Protein AF-A0A2D7W7E2-F1 (afdb_monomer_lite)

Structure (mmCIF, N/CA/C/O backbone):
data_AF-A0A2D7W7E2-F1
#
_entry.id   AF-A0A2D7W7E2-F1
#
loop_
_atom_site.group_PDB
_atom_site.id
_atom_site.type_symbol
_atom_site.label_atom_id
_atom_site.label_alt_id
_atom_site.label_comp_id
_atom_site.label_asym_id
_atom_site.label_entity_id
_atom_site.label_seq_id
_atom_site.pdbx_PDB_ins_code
_atom_site.Cartn_x
_atom_site.Cartn_y
_atom_site.Cartn_z
_atom_site.occupancy
_atom_site.B_iso_or_equiv
_atom_site.auth_seq_id
_atom_site.auth_comp_id
_atom_site.auth_asym_id
_atom_site.auth_atom_id
_atom_site.pdbx_PDB_model_num
ATOM 1 N N . MET A 1 1 ? 3.410 -34.863 11.106 1.00 52.25 1 MET A N 1
ATOM 2 C CA . MET A 1 1 ? 3.333 -33.515 11.712 1.00 52.25 1 MET A CA 1
ATOM 3 C C . MET A 1 1 ? 3.864 -33.513 13.157 1.00 52.25 1 MET A C 1
ATOM 5 O O . MET A 1 1 ? 3.513 -32.636 13.924 1.00 52.25 1 MET A O 1
ATOM 9 N N . GLY A 1 2 ? 4.753 -34.448 13.535 1.00 53.88 2 GLY A N 1
ATOM 10 C CA . GLY A 1 2 ? 5.106 -34.708 14.943 1.00 53.88 2 GLY A CA 1
ATOM 11 C C . GLY A 1 2 ? 6.017 -33.689 15.642 1.00 53.88 2 GLY A C 1
ATOM 12 O O . GLY A 1 2 ? 6.219 -33.818 16.841 1.00 53.88 2 GLY A O 1
ATOM 13 N N . ASN A 1 3 ? 6.531 -32.676 14.934 1.00 60.09 3 ASN A N 1
ATOM 14 C CA . ASN A 1 3 ? 7.444 -31.668 15.501 1.00 60.09 3 ASN A CA 1
ATOM 15 C C . ASN A 1 3 ? 6.735 -30.383 15.961 1.00 60.09 3 ASN A C 1
ATOM 17 O O . ASN A 1 3 ? 7.388 -29.457 16.429 1.00 60.09 3 ASN A O 1
ATOM 21 N N . ILE A 1 4 ? 5.410 -30.299 15.817 1.00 73.12 4 ILE A N 1
ATOM 22 C CA . ILE A 1 4 ? 4.640 -29.149 16.291 1.00 73.12 4 ILE A CA 1
ATOM 23 C C . ILE A 1 4 ? 4.361 -29.368 17.780 1.00 73.12 4 ILE A C 1
ATOM 25 O O . ILE A 1 4 ? 3.491 -30.153 18.145 1.00 73.12 4 ILE A O 1
ATOM 29 N N . ASN A 1 5 ? 5.141 -28.719 18.638 1.00 80.19 5 ASN A N 1
ATOM 30 C CA . ASN A 1 5 ? 5.056 -28.827 20.099 1.00 80.19 5 ASN A CA 1
ATOM 31 C C . ASN A 1 5 ? 4.822 -27.475 20.796 1.00 80.19 5 ASN A C 1
ATOM 33 O O . ASN A 1 5 ? 4.725 -27.426 22.019 1.00 80.19 5 ASN A O 1
ATOM 37 N N . SER A 1 6 ? 4.717 -26.389 20.030 1.00 82.25 6 SER A N 1
ATOM 38 C CA . SER A 1 6 ? 4.477 -25.032 20.516 1.00 82.25 6 SER A CA 1
ATOM 39 C C . SER A 1 6 ? 3.651 -24.233 19.505 1.00 82.25 6 SER A C 1
ATOM 41 O O . SER A 1 6 ? 3.535 -24.612 18.337 1.00 82.25 6 SER A O 1
ATOM 43 N N . GLN A 1 7 ? 3.092 -23.101 19.940 1.00 82.81 7 GLN A N 1
ATOM 44 C CA . GLN A 1 7 ? 2.376 -22.178 19.052 1.00 82.81 7 GLN A CA 1
ATOM 45 C C . GLN A 1 7 ? 3.299 -21.596 17.969 1.00 82.81 7 GLN A C 1
ATOM 47 O O . GLN A 1 7 ? 2.898 -21.466 16.817 1.00 82.81 7 GLN A O 1
ATOM 52 N N . GLU A 1 8 ? 4.562 -21.310 18.296 1.00 81.69 8 GLU A N 1
ATOM 53 C CA . GLU A 1 8 ? 5.544 -20.821 17.319 1.00 81.69 8 GLU A CA 1
ATOM 54 C C . GLU A 1 8 ? 5.833 -21.868 16.228 1.00 81.69 8 GLU A C 1
ATOM 56 O O . GLU A 1 8 ? 5.913 -21.543 15.040 1.00 81.69 8 GLU A O 1
ATOM 61 N N . ALA A 1 9 ? 5.903 -23.150 16.610 1.00 82.38 9 ALA A N 1
ATOM 62 C CA . ALA A 1 9 ? 6.066 -24.248 15.663 1.00 82.38 9 ALA A CA 1
ATOM 63 C C . ALA A 1 9 ? 4.862 -24.381 14.712 1.00 82.38 9 ALA A C 1
ATOM 65 O O . ALA A 1 9 ? 5.054 -24.727 13.547 1.00 82.38 9 ALA A O 1
ATOM 66 N N . VAL A 1 10 ? 3.640 -24.054 15.161 1.00 84.00 10 VAL A N 1
ATOM 67 C CA . VAL A 1 10 ? 2.451 -23.995 14.288 1.00 84.00 10 VAL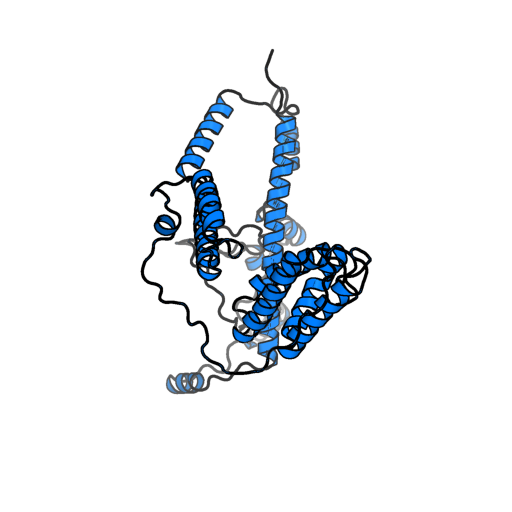 A CA 1
ATOM 68 C C . VAL A 1 10 ? 2.652 -22.957 13.184 1.00 84.00 10 VAL A C 1
ATOM 70 O O . VAL A 1 10 ? 2.492 -23.282 12.009 1.00 84.00 10 VAL A O 1
ATOM 73 N N . TYR A 1 11 ? 3.060 -21.733 13.528 1.00 81.94 11 TYR A N 1
ATOM 74 C CA . TYR A 1 11 ? 3.255 -20.672 12.535 1.00 81.94 11 TYR A CA 1
ATOM 75 C C . TYR A 1 11 ? 4.382 -20.975 11.546 1.00 81.94 11 TYR A C 1
ATOM 77 O O . TYR A 1 11 ? 4.254 -20.656 10.363 1.00 81.94 11 TYR A O 1
ATOM 85 N N . ARG A 1 12 ? 5.457 -21.623 12.008 1.00 81.69 12 ARG A N 1
ATOM 86 C CA . ARG A 1 12 ? 6.590 -22.024 11.163 1.00 81.69 12 ARG A CA 1
ATOM 87 C C . ARG A 1 12 ? 6.228 -23.166 10.210 1.00 81.69 12 ARG A C 1
ATOM 89 O O . ARG A 1 12 ? 6.575 -23.122 9.033 1.00 81.69 12 ARG A O 1
ATOM 96 N N . GLU A 1 13 ? 5.507 -24.175 10.698 1.00 83.31 13 GLU A N 1
ATOM 97 C CA . GLU A 1 13 ? 5.242 -25.408 9.946 1.00 83.31 13 GLU A CA 1
ATOM 98 C C . GLU A 1 13 ? 3.907 -25.416 9.189 1.00 83.31 13 GLU A C 1
ATOM 100 O O . GLU A 1 13 ? 3.699 -26.309 8.366 1.00 83.31 13 GLU A O 1
ATOM 105 N N . LYS A 1 14 ? 3.009 -24.436 9.388 1.00 84.56 14 LYS A N 1
ATOM 106 C CA . LYS A 1 14 ? 1.675 -24.412 8.747 1.00 84.56 14 LYS A CA 1
ATOM 107 C C . LYS A 1 14 ? 1.724 -24.585 7.227 1.00 84.56 14 LYS A C 1
ATOM 109 O O . LYS A 1 14 ? 0.933 -25.340 6.668 1.00 84.56 14 LYS A O 1
ATOM 114 N N . ARG A 1 15 ? 2.701 -23.967 6.550 1.00 82.69 15 ARG A N 1
ATOM 115 C CA . ARG A 1 15 ? 2.873 -24.082 5.091 1.00 82.69 15 ARG A CA 1
ATOM 116 C C . ARG A 1 15 ? 3.276 -25.498 4.674 1.00 82.69 15 ARG A C 1
ATOM 118 O O . ARG A 1 15 ? 2.716 -26.047 3.728 1.00 82.69 15 ARG A O 1
ATOM 125 N N . ASN A 1 16 ? 4.213 -26.105 5.401 1.00 84.75 16 ASN A N 1
ATOM 126 C CA . ASN A 1 16 ? 4.662 -27.476 5.158 1.00 84.75 16 ASN A CA 1
ATOM 127 C C . ASN A 1 16 ? 3.559 -28.492 5.470 1.00 84.75 16 ASN A C 1
ATOM 129 O O . ASN A 1 16 ? 3.413 -29.483 4.755 1.00 84.75 16 ASN A O 1
ATOM 133 N N . ALA A 1 17 ? 2.779 -28.246 6.524 1.00 86.31 17 ALA A N 1
ATOM 134 C CA . ALA A 1 17 ? 1.628 -29.056 6.890 1.00 86.31 17 ALA A CA 1
ATOM 135 C C . ALA A 1 17 ? 0.550 -29.002 5.801 1.00 86.31 17 ALA A C 1
ATOM 137 O O . ALA A 1 17 ? 0.126 -30.061 5.343 1.00 86.31 17 ALA A O 1
ATOM 138 N N . LEU A 1 18 ? 0.190 -27.810 5.306 1.00 89.88 18 LEU A N 1
ATOM 139 C CA . LEU A 1 18 ? -0.785 -27.678 4.222 1.00 89.88 18 LEU A CA 1
ATOM 140 C C . LEU A 1 18 ? -0.290 -28.354 2.936 1.00 89.88 18 LEU A C 1
ATOM 142 O O . LEU A 1 18 ? -1.021 -29.135 2.337 1.00 89.88 18 LEU A O 1
ATOM 146 N N . LYS A 1 19 ? 0.978 -28.147 2.555 1.00 88.81 19 LYS A N 1
ATOM 147 C CA . LYS A 1 19 ? 1.580 -28.809 1.385 1.00 88.81 19 LYS A CA 1
ATOM 148 C C . LYS A 1 19 ? 1.513 -30.338 1.486 1.00 88.81 19 LYS A C 1
ATOM 150 O O . LYS A 1 19 ? 1.224 -31.007 0.500 1.00 88.81 19 LYS A O 1
ATOM 155 N N . LYS A 1 20 ? 1.743 -30.898 2.678 1.00 89.75 20 LYS A N 1
ATOM 156 C CA . LYS A 1 20 ? 1.607 -32.342 2.923 1.00 89.75 20 LYS A CA 1
ATOM 157 C C . LYS A 1 20 ? 0.162 -32.820 2.779 1.00 89.75 20 LYS A C 1
ATOM 159 O O . LYS A 1 20 ? -0.024 -33.894 2.228 1.00 89.75 20 LYS A O 1
ATOM 164 N N . LEU A 1 21 ? -0.828 -32.038 3.217 1.00 91.44 21 LEU A N 1
ATOM 165 C CA . LEU A 1 21 ? -2.248 -32.383 3.061 1.00 91.44 21 LEU A CA 1
ATOM 166 C C . LEU A 1 21 ? -2.680 -32.423 1.591 1.00 91.44 21 LEU A C 1
ATOM 168 O O . LEU A 1 21 ? -3.399 -33.334 1.195 1.00 91.44 21 LEU A O 1
ATOM 172 N N . TYR A 1 22 ? -2.203 -31.486 0.771 1.00 90.81 22 TYR A N 1
ATOM 173 C CA . TYR A 1 22 ? -2.485 -31.491 -0.669 1.00 90.81 22 TYR A CA 1
ATOM 174 C C . TYR A 1 22 ? -1.841 -32.678 -1.397 1.00 90.81 22 TYR A C 1
ATOM 176 O O . TYR A 1 22 ? -2.440 -33.235 -2.312 1.00 90.81 22 TYR A O 1
ATOM 184 N N . ASN A 1 23 ? -0.664 -33.118 -0.946 1.00 91.25 23 ASN A N 1
ATOM 185 C CA . ASN A 1 23 ? 0.027 -34.281 -1.506 1.00 91.25 23 ASN A CA 1
ATOM 186 C C . ASN A 1 23 ? -0.551 -35.634 -1.050 1.00 91.25 23 ASN A C 1
ATOM 188 O O . ASN A 1 23 ? -0.112 -36.664 -1.556 1.00 91.25 23 ASN A O 1
ATOM 192 N N . MET A 1 24 ? -1.482 -35.651 -0.091 1.00 89.50 24 MET A N 1
ATOM 193 C CA . MET A 1 24 ? -2.125 -36.879 0.376 1.00 89.50 24 MET A CA 1
ATOM 194 C C . MET A 1 24 ? -3.349 -37.219 -0.475 1.00 89.50 24 MET A C 1
ATOM 196 O O . MET A 1 24 ? -4.122 -36.339 -0.868 1.00 89.50 24 MET A O 1
ATOM 200 N N . ASP A 1 25 ? -3.562 -38.504 -0.739 1.00 91.81 25 ASP A N 1
ATOM 201 C CA . ASP A 1 25 ? -4.841 -38.982 -1.263 1.00 91.81 25 ASP A CA 1
ATOM 202 C C . ASP A 1 25 ? -5.925 -39.013 -0.161 1.00 91.81 25 ASP A C 1
ATOM 204 O O . ASP A 1 25 ? -5.658 -38.790 1.022 1.00 91.81 25 ASP A O 1
ATOM 208 N N . ARG A 1 26 ? -7.185 -39.261 -0.543 1.00 86.44 26 ARG A N 1
ATOM 209 C CA . ARG A 1 26 ? -8.306 -39.298 0.416 1.00 86.44 26 ARG A CA 1
ATOM 210 C C . ARG A 1 26 ? -8.124 -40.373 1.493 1.00 86.44 26 ARG A C 1
ATOM 212 O O . ARG A 1 26 ? -8.397 -40.099 2.654 1.00 86.44 26 ARG A O 1
ATOM 219 N N . GLY A 1 27 ? -7.620 -41.552 1.129 1.00 86.31 27 GLY A N 1
ATOM 220 C CA . GLY A 1 27 ? -7.400 -42.642 2.079 1.00 86.31 27 GLY A CA 1
ATOM 221 C C . GLY A 1 27 ? -6.297 -42.314 3.084 1.00 86.31 27 GLY A C 1
ATOM 222 O O . GLY A 1 27 ? -6.429 -42.610 4.268 1.00 86.31 27 GLY A O 1
ATOM 223 N N . GLN A 1 28 ? -5.238 -41.639 2.644 1.00 89.00 28 GLN A N 1
ATOM 224 C CA . GLN A 1 28 ? -4.161 -41.153 3.505 1.00 89.00 28 GLN A CA 1
ATOM 225 C C . GLN A 1 28 ? -4.638 -40.059 4.469 1.00 89.00 28 GLN A C 1
ATOM 227 O O . GLN A 1 28 ? -4.217 -40.039 5.628 1.00 89.00 28 GLN A O 1
ATOM 232 N N . LEU A 1 29 ? -5.529 -39.169 4.021 1.00 89.50 29 LEU A N 1
ATOM 233 C CA . LEU A 1 29 ? -6.157 -38.156 4.877 1.00 89.50 29 LEU A CA 1
ATOM 234 C C . LEU A 1 29 ? -7.065 -38.795 5.938 1.00 89.50 29 LEU A C 1
ATOM 236 O O . LEU A 1 29 ? -6.999 -38.413 7.106 1.00 89.50 29 LEU A O 1
ATOM 240 N N . ASP A 1 30 ? -7.845 -39.809 5.566 1.00 87.56 30 ASP A N 1
ATOM 241 C CA . ASP A 1 30 ? -8.696 -40.548 6.505 1.00 87.56 30 ASP A CA 1
ATOM 242 C C . ASP A 1 30 ? -7.860 -41.331 7.531 1.00 87.56 30 ASP A C 1
ATOM 244 O O . ASP A 1 30 ? -8.141 -41.289 8.730 1.00 87.56 30 ASP A O 1
ATOM 248 N N . GLN A 1 31 ? -6.776 -41.981 7.092 1.00 88.25 31 GLN A N 1
ATOM 249 C CA . GLN A 1 31 ? -5.820 -42.647 7.986 1.00 88.25 31 GLN A CA 1
ATOM 250 C C . GLN A 1 31 ? -5.166 -41.662 8.959 1.00 88.25 31 GLN A C 1
ATOM 252 O O . GLN A 1 31 ? -4.986 -41.976 10.137 1.00 88.25 31 GLN A O 1
ATOM 257 N N . LEU A 1 32 ? -4.817 -40.461 8.489 1.00 87.50 32 LEU A N 1
ATOM 258 C CA . LEU A 1 32 ? -4.263 -39.409 9.335 1.00 87.50 32 LEU A CA 1
ATOM 259 C C . LEU A 1 32 ? -5.275 -38.961 10.397 1.00 87.50 32 LEU A C 1
ATOM 261 O O . LEU A 1 32 ? -4.902 -38.831 11.562 1.00 87.50 32 LEU A O 1
ATOM 265 N N . LEU A 1 33 ? -6.540 -38.767 10.017 1.00 87.25 33 LEU A N 1
ATOM 266 C CA . LEU A 1 33 ? -7.613 -38.415 10.946 1.00 87.25 33 LEU A CA 1
ATOM 267 C C . LEU A 1 33 ? -7.812 -39.503 12.012 1.00 87.25 33 LEU A C 1
ATOM 269 O O . LEU A 1 33 ? -7.789 -39.200 13.204 1.00 87.25 33 LEU A O 1
ATOM 273 N N . GLN A 1 34 ? -7.934 -40.767 11.597 1.00 86.38 34 GLN A N 1
ATOM 274 C CA . GLN A 1 34 ? -8.091 -41.907 12.508 1.00 86.38 34 GLN A CA 1
ATOM 275 C C . GLN A 1 34 ? -6.910 -42.035 13.471 1.00 86.38 34 GLN A C 1
ATOM 277 O O . GLN A 1 34 ? -7.094 -42.298 14.659 1.00 86.38 34 GLN A O 1
ATOM 282 N N . ARG A 1 35 ? -5.688 -41.806 12.980 1.00 84.38 35 ARG A N 1
ATOM 283 C CA . ARG A 1 35 ? -4.486 -41.819 13.812 1.00 84.38 35 ARG A CA 1
ATOM 284 C C . ARG A 1 35 ? -4.505 -40.705 14.857 1.00 84.38 35 ARG A C 1
ATOM 286 O O . ARG A 1 35 ? -4.207 -40.976 16.014 1.00 84.38 35 ARG A O 1
ATOM 293 N N . ILE A 1 36 ? -4.877 -39.482 14.474 1.00 84.00 36 ILE A N 1
ATOM 294 C CA . ILE A 1 36 ? -4.997 -38.351 15.409 1.00 84.00 36 ILE A CA 1
ATOM 295 C C . ILE A 1 36 ? -6.047 -38.659 16.485 1.00 84.00 36 ILE A C 1
ATOM 297 O O . ILE A 1 36 ? -5.796 -38.432 17.666 1.00 84.00 36 ILE A O 1
ATOM 301 N N . GLN A 1 37 ? -7.192 -39.229 16.103 1.00 84.06 37 GLN A N 1
ATOM 302 C CA . GLN A 1 37 ? -8.241 -39.643 17.041 1.00 84.06 37 GLN A CA 1
ATOM 303 C C . GLN A 1 37 ? -7.762 -40.738 18.005 1.00 84.06 37 GLN A C 1
ATOM 305 O O . GLN A 1 37 ? -7.984 -40.643 19.212 1.00 84.06 37 GLN A O 1
ATOM 310 N N . HIS A 1 38 ? -7.072 -41.757 17.486 1.00 82.69 38 HIS A N 1
ATOM 311 C CA . HIS A 1 38 ? -6.529 -42.857 18.280 1.00 82.69 38 HIS A CA 1
ATOM 312 C C . HIS A 1 38 ? -5.466 -42.382 19.281 1.00 82.69 38 HIS A C 1
ATOM 314 O O . HIS A 1 38 ? -5.514 -42.740 20.459 1.00 82.69 38 HIS A O 1
ATOM 320 N N . GLU A 1 39 ? -4.528 -41.542 18.840 1.00 77.56 39 GLU A N 1
ATOM 321 C CA . GLU A 1 39 ? -3.480 -40.990 19.706 1.00 77.56 39 GLU A CA 1
ATOM 322 C C . GLU A 1 39 ? -4.066 -40.057 20.781 1.00 77.56 39 GLU A C 1
ATOM 324 O O . GLU A 1 39 ? -3.652 -40.122 21.939 1.00 77.56 39 GLU A O 1
ATOM 329 N N . ARG A 1 40 ? -5.104 -39.272 20.452 1.00 76.50 40 ARG A N 1
ATOM 330 C CA . ARG A 1 40 ? -5.816 -38.430 21.429 1.00 76.50 40 ARG A CA 1
ATOM 331 C C . ARG A 1 40 ? -6.573 -39.244 22.489 1.00 76.50 40 ARG A C 1
ATOM 333 O O . ARG A 1 40 ? -6.729 -38.778 23.612 1.00 76.50 40 ARG A O 1
ATOM 340 N N . GLY A 1 41 ? -7.052 -40.441 22.143 1.00 69.88 41 GLY A N 1
ATOM 341 C CA . GLY A 1 41 ? -7.767 -41.335 23.063 1.00 69.88 41 GLY A CA 1
ATOM 342 C C . GLY A 1 41 ? -6.874 -42.224 23.938 1.00 69.88 41 GLY A C 1
ATOM 343 O O . GLY A 1 41 ? -7.342 -42.731 24.955 1.00 69.88 41 GLY A O 1
ATOM 344 N N . THR A 1 42 ? -5.609 -42.428 23.562 1.00 68.19 42 THR A N 1
ATOM 345 C CA . THR A 1 42 ? -4.683 -43.361 24.238 1.00 68.19 42 THR A CA 1
ATOM 346 C C . THR A 1 42 ? -3.656 -42.680 25.140 1.00 68.19 42 THR A C 1
ATOM 348 O O . THR A 1 42 ? -3.107 -43.330 26.029 1.00 68.19 42 THR A O 1
ATOM 351 N N . GLN A 1 43 ? -3.396 -41.385 24.947 1.00 64.62 43 GLN A N 1
ATOM 352 C CA . GLN A 1 43 ? -2.421 -40.621 25.729 1.00 64.62 43 GLN A CA 1
ATOM 353 C C . GLN A 1 43 ? -3.117 -39.643 26.691 1.00 64.62 43 GLN A C 1
ATOM 355 O O . GLN A 1 43 ? -4.202 -39.147 26.381 1.00 64.62 43 GLN A O 1
ATOM 360 N N . PRO A 1 44 ? -2.525 -39.339 27.862 1.00 59.56 44 PRO A N 1
ATOM 361 C CA . PRO A 1 44 ? -3.088 -38.354 28.779 1.00 59.56 44 PRO A CA 1
ATOM 362 C C . PRO A 1 44 ? -3.225 -36.987 28.093 1.00 59.56 44 PRO A C 1
ATOM 364 O O . PRO A 1 44 ? -2.289 -36.488 27.463 1.00 59.56 44 PRO A O 1
ATOM 367 N N . ALA A 1 45 ? -4.407 -36.376 28.224 1.00 56.50 45 ALA A N 1
ATOM 368 C CA . ALA A 1 45 ? -4.677 -35.045 27.693 1.00 56.50 45 ALA A CA 1
ATOM 369 C C . ALA A 1 45 ? -3.678 -34.022 28.268 1.00 56.50 45 ALA A C 1
ATOM 371 O O . ALA A 1 45 ? -3.362 -34.053 29.457 1.00 56.50 45 ALA A O 1
ATOM 372 N N . ASN A 1 46 ? -3.222 -33.093 27.421 1.00 55.28 46 ASN A N 1
ATOM 373 C CA . ASN A 1 46 ? -2.328 -31.980 27.770 1.00 55.28 46 ASN A CA 1
ATOM 374 C C . ASN A 1 46 ? -0.870 -32.338 28.134 1.00 55.28 46 ASN A C 1
ATOM 376 O O . ASN A 1 46 ? -0.235 -31.612 28.898 1.00 55.28 46 ASN A O 1
ATOM 380 N N . GLN A 1 47 ? -0.284 -33.380 27.534 1.00 54.00 47 GLN A N 1
ATOM 381 C CA . GLN A 1 47 ? 1.178 -33.532 27.476 1.00 54.00 47 GLN A CA 1
ATOM 382 C C . GLN A 1 47 ? 1.688 -33.495 26.032 1.00 54.00 47 GLN A C 1
ATOM 384 O O . GLN A 1 47 ? 1.471 -34.422 25.257 1.00 54.00 47 GLN A O 1
ATOM 389 N N . GLY A 1 48 ? 2.429 -32.439 25.691 1.00 68.88 48 GLY A N 1
ATOM 390 C CA . GLY A 1 48 ? 3.238 -32.394 24.474 1.00 68.88 48 GLY A CA 1
ATOM 391 C C . GLY A 1 48 ? 2.467 -32.178 23.169 1.00 68.88 48 GLY A C 1
ATOM 392 O O . GLY A 1 48 ? 1.456 -31.496 23.157 1.00 68.88 48 GLY A O 1
ATOM 393 N N . ASN A 1 49 ? 3.069 -32.670 22.083 1.00 68.19 49 ASN A N 1
ATOM 394 C CA . ASN A 1 49 ? 2.881 -32.363 20.658 1.00 68.19 49 ASN A CA 1
ATOM 395 C C . ASN A 1 49 ? 1.434 -32.163 20.122 1.00 68.19 49 ASN A C 1
ATOM 397 O O . ASN A 1 49 ? 0.421 -32.387 20.775 1.00 68.19 49 ASN A O 1
ATOM 401 N N . ILE A 1 50 ? 1.338 -31.770 18.850 1.00 74.50 50 ILE A N 1
ATOM 402 C CA . ILE A 1 50 ? 0.091 -31.504 18.114 1.00 74.50 50 ILE A CA 1
ATOM 403 C C . ILE A 1 50 ? -0.919 -32.658 18.106 1.00 74.50 50 ILE A C 1
ATOM 405 O O . ILE A 1 50 ? -2.038 -32.459 17.658 1.00 74.50 50 ILE A O 1
ATOM 409 N N . LEU A 1 51 ? -0.565 -33.865 18.541 1.00 72.31 51 LEU A N 1
ATOM 410 C CA . LEU A 1 51 ? -1.435 -35.043 18.473 1.00 72.31 51 LEU A CA 1
ATOM 411 C C . LEU A 1 51 ? -2.297 -35.174 19.739 1.00 72.31 51 LEU A C 1
ATOM 413 O O . LEU A 1 51 ? -3.425 -35.656 19.665 1.00 72.31 51 LEU A O 1
ATOM 417 N N . THR A 1 52 ? -1.825 -34.641 20.868 1.00 71.81 52 THR A N 1
ATOM 418 C CA . THR A 1 52 ? -2.495 -34.717 22.178 1.00 71.81 52 THR A CA 1
ATOM 419 C C . THR A 1 52 ? -2.994 -33.359 22.685 1.00 71.81 52 THR A C 1
ATOM 421 O O . THR A 1 52 ? -3.920 -33.312 23.496 1.00 71.81 52 THR A O 1
ATOM 424 N N . ASN A 1 53 ? -2.421 -32.245 22.211 1.00 81.31 53 ASN A N 1
ATOM 425 C CA . ASN A 1 53 ? -2.802 -30.895 22.631 1.00 81.31 53 ASN A CA 1
ATOM 426 C C . ASN A 1 53 ? -3.909 -30.296 21.747 1.00 81.31 53 ASN A C 1
ATOM 428 O O . ASN A 1 53 ? -3.683 -29.930 20.591 1.00 81.31 53 ASN A O 1
ATOM 432 N N . ILE A 1 54 ? -5.104 -30.149 22.322 1.00 82.81 54 ILE A N 1
ATOM 433 C CA . ILE A 1 54 ? -6.296 -29.680 21.607 1.00 82.81 54 ILE A CA 1
ATOM 434 C C . ILE A 1 54 ? -6.210 -28.213 21.176 1.00 82.81 54 ILE A C 1
ATOM 436 O O . ILE A 1 54 ? -6.683 -27.859 20.096 1.00 82.81 54 ILE A O 1
ATOM 440 N N . ASP A 1 55 ? -5.567 -27.362 21.973 1.00 83.31 55 ASP A N 1
ATOM 441 C CA . ASP A 1 55 ? -5.443 -25.936 21.678 1.00 83.31 55 ASP A CA 1
ATOM 442 C C . ASP A 1 55 ? -4.466 -25.702 20.524 1.00 83.31 55 ASP A C 1
ATOM 444 O O . ASP A 1 55 ? -4.733 -24.891 19.634 1.00 83.31 55 ASP A O 1
ATOM 448 N N . LEU A 1 56 ? -3.378 -26.479 20.466 1.00 84.31 56 LEU A N 1
ATOM 449 C CA . LEU A 1 56 ? -2.472 -26.481 19.317 1.00 84.31 56 LEU A CA 1
ATOM 450 C C . LEU A 1 56 ? -3.162 -27.009 18.053 1.00 84.31 56 LEU A C 1
ATOM 452 O O . LEU A 1 56 ? -2.936 -26.460 16.975 1.00 84.31 56 LEU A O 1
ATOM 456 N N . GLN A 1 57 ? -4.026 -28.025 18.166 1.00 86.75 57 GLN A N 1
ATOM 457 C CA . GLN A 1 57 ? -4.814 -28.526 17.032 1.00 86.75 57 GLN A CA 1
ATOM 458 C C . GLN A 1 57 ? -5.790 -27.468 16.510 1.00 86.75 57 GLN A C 1
ATOM 460 O O . GLN A 1 57 ? -5.849 -27.244 15.301 1.00 86.75 57 GLN A O 1
ATOM 465 N N . ARG A 1 58 ? -6.509 -26.770 17.401 1.00 88.50 58 ARG A N 1
ATOM 466 C CA . ARG A 1 58 ? -7.394 -25.650 17.029 1.00 88.50 58 ARG A CA 1
ATOM 467 C C . ARG A 1 58 ? -6.623 -24.545 16.320 1.00 88.50 58 ARG A C 1
ATOM 469 O O . ARG A 1 58 ? -7.041 -24.103 15.251 1.00 88.50 58 ARG A O 1
ATOM 476 N N . LEU A 1 59 ? -5.488 -24.136 16.887 1.00 88.44 59 LEU A N 1
ATOM 477 C CA . LEU A 1 59 ? -4.639 -23.098 16.307 1.00 88.44 59 LEU A CA 1
ATOM 478 C C . LEU A 1 59 ? -4.137 -23.502 14.916 1.00 88.44 59 LEU A C 1
ATOM 480 O O . LEU A 1 59 ? -4.260 -22.725 13.973 1.00 88.44 59 LEU A O 1
ATOM 484 N N . LEU A 1 60 ? -3.636 -24.731 14.762 1.00 88.81 60 LEU A N 1
ATOM 485 C CA . LEU A 1 60 ? -3.159 -25.231 13.475 1.00 88.81 60 LEU A CA 1
ATOM 486 C C . LEU A 1 60 ? -4.283 -25.281 12.437 1.00 88.81 60 LEU A C 1
ATOM 488 O O . LEU A 1 60 ? -4.076 -24.838 11.315 1.00 88.81 60 LEU A O 1
ATOM 492 N N . ILE A 1 61 ? -5.474 -25.775 12.784 1.00 92.31 61 ILE A N 1
ATOM 493 C CA . ILE A 1 61 ? -6.593 -25.855 11.834 1.00 92.31 61 ILE A CA 1
ATOM 494 C C . ILE A 1 61 ? -7.074 -24.472 11.397 1.00 92.31 61 ILE A C 1
ATOM 496 O O . ILE A 1 61 ? -7.334 -24.277 10.210 1.00 92.31 61 ILE A O 1
ATOM 500 N N . ASN A 1 62 ? -7.136 -23.503 12.311 1.00 91.00 62 ASN A N 1
ATOM 501 C CA . ASN A 1 62 ? -7.476 -22.124 11.963 1.00 91.00 62 ASN A CA 1
ATOM 502 C C . ASN A 1 62 ? -6.444 -21.525 10.999 1.00 91.00 62 ASN A C 1
ATOM 504 O O . ASN A 1 62 ? -6.811 -20.977 9.961 1.00 91.00 62 ASN A O 1
ATOM 508 N N . GLU A 1 63 ? -5.153 -21.709 11.280 1.00 90.88 63 GLU A N 1
ATOM 509 C CA . GLU A 1 63 ? -4.076 -21.236 10.407 1.00 90.88 63 GLU A CA 1
ATOM 510 C C . GLU A 1 63 ? -4.063 -21.936 9.040 1.00 90.88 63 GLU A C 1
ATOM 512 O O . GLU A 1 63 ? -3.850 -21.288 8.015 1.00 90.88 63 GLU A O 1
ATOM 517 N N . LEU A 1 64 ? -4.334 -23.244 8.996 1.00 91.88 64 LEU A N 1
ATOM 518 C CA . LEU A 1 64 ? -4.438 -24.002 7.748 1.00 91.88 64 LEU A CA 1
ATOM 519 C C . LEU A 1 64 ? -5.639 -23.556 6.912 1.00 91.88 64 LEU A C 1
ATOM 521 O O . LEU A 1 64 ? -5.509 -23.463 5.697 1.00 91.88 64 LEU A O 1
ATOM 525 N N . ARG A 1 65 ? -6.779 -23.232 7.535 1.00 92.06 65 ARG A N 1
ATOM 526 C CA . ARG A 1 65 ? -7.955 -22.682 6.841 1.00 92.06 65 ARG A CA 1
ATOM 527 C C . ARG A 1 65 ? -7.701 -21.286 6.289 1.00 92.06 65 ARG A C 1
ATOM 529 O O . ARG A 1 65 ? -8.012 -21.039 5.127 1.00 92.06 65 ARG A O 1
ATOM 536 N N . ASN A 1 66 ? -7.104 -20.408 7.093 1.00 86.44 66 ASN A N 1
ATOM 537 C CA . ASN A 1 66 ? -6.725 -19.060 6.668 1.00 86.44 66 ASN A CA 1
ATOM 538 C C . ASN A 1 66 ? -5.728 -19.101 5.507 1.00 86.44 66 ASN A C 1
ATOM 540 O O . ASN A 1 66 ? -5.802 -18.287 4.596 1.00 86.44 66 ASN A O 1
ATOM 544 N N . TYR A 1 67 ? -4.799 -20.058 5.519 1.00 85.00 67 TYR A N 1
ATOM 545 C CA . TYR A 1 67 ? -3.851 -20.217 4.422 1.00 85.00 67 TYR A CA 1
ATOM 546 C C . TYR A 1 67 ? -4.459 -20.944 3.215 1.00 85.00 67 TYR A C 1
ATOM 548 O O . TYR A 1 67 ? -4.092 -20.660 2.084 1.00 85.00 67 TYR A O 1
ATOM 556 N N . GLN A 1 68 ? -5.420 -21.845 3.417 1.00 89.25 68 GLN A N 1
ATOM 557 C CA . GLN A 1 68 ? -6.145 -22.489 2.326 1.00 89.25 68 GLN A CA 1
ATOM 558 C C . GLN A 1 68 ? -7.031 -21.496 1.566 1.00 89.25 68 GLN A C 1
ATOM 560 O O . GLN A 1 68 ? -7.099 -21.589 0.346 1.00 89.25 68 GLN A O 1
ATOM 565 N N . SER A 1 69 ? -7.675 -20.532 2.232 1.00 87.81 69 SER A N 1
ATOM 566 C CA . SER A 1 69 ? -8.549 -19.561 1.553 1.00 87.81 69 SER A CA 1
ATOM 567 C C . SER A 1 69 ? -7.808 -18.702 0.520 1.00 87.81 69 SER A C 1
ATOM 569 O O . SER A 1 69 ? -8.399 -18.327 -0.489 1.00 87.81 69 SER A O 1
ATOM 571 N N . THR A 1 70 ? -6.501 -18.470 0.694 1.00 87.06 70 THR A N 1
ATOM 572 C CA . THR A 1 70 ? -5.661 -17.771 -0.301 1.00 87.06 70 THR A CA 1
ATOM 573 C C . THR A 1 70 ? -5.358 -18.620 -1.542 1.00 87.06 70 THR A C 1
ATOM 575 O O . THR A 1 70 ? -4.935 -18.091 -2.571 1.00 87.06 70 THR A O 1
ATOM 578 N N . LEU A 1 71 ? -5.588 -19.936 -1.471 1.00 84.06 71 LEU A N 1
ATOM 579 C CA . LEU A 1 71 ? -5.418 -20.883 -2.576 1.00 84.06 71 LEU A CA 1
ATOM 580 C C . LEU A 1 71 ? -6.704 -21.082 -3.393 1.00 84.06 71 LEU A C 1
ATOM 582 O O . LEU A 1 71 ? -6.685 -21.807 -4.393 1.00 84.06 71 LEU A O 1
ATOM 586 N N . LEU A 1 72 ? -7.813 -20.444 -3.001 1.00 79.06 72 LEU A N 1
ATOM 587 C CA . LEU A 1 72 ? -9.076 -20.515 -3.727 1.00 79.06 72 LEU A CA 1
ATOM 588 C C . LEU A 1 72 ? -8.892 -19.965 -5.152 1.00 79.06 72 LEU A C 1
ATOM 590 O O . LEU A 1 72 ? -8.476 -18.827 -5.346 1.00 79.06 72 LEU A O 1
ATOM 594 N N . GLY A 1 73 ? -9.157 -20.802 -6.157 1.00 75.50 73 GLY A N 1
ATOM 595 C CA . GLY A 1 73 ? -8.944 -20.469 -7.573 1.00 75.50 73 GLY A CA 1
ATOM 596 C C . GLY A 1 73 ? -7.508 -20.655 -8.085 1.00 75.50 73 GLY A C 1
ATOM 597 O O . GLY A 1 73 ? -7.293 -20.563 -9.288 1.00 75.50 73 GLY A O 1
ATOM 598 N N . ARG A 1 74 ? -6.536 -20.968 -7.213 1.00 81.00 74 ARG A N 1
ATOM 599 C CA . ARG A 1 74 ? -5.131 -21.254 -7.584 1.00 81.00 74 ARG A CA 1
ATOM 600 C C . ARG A 1 74 ? -4.801 -22.747 -7.632 1.00 81.00 74 ARG A C 1
ATOM 602 O O . ARG A 1 74 ? -3.772 -23.137 -8.172 1.00 81.00 74 ARG A O 1
ATOM 609 N N . VAL A 1 75 ? -5.655 -23.578 -7.042 1.00 84.88 75 VAL A N 1
ATOM 610 C CA . VAL A 1 75 ? -5.512 -25.037 -6.973 1.00 84.88 75 VAL A CA 1
ATOM 611 C C . VAL A 1 75 ? -6.756 -25.673 -7.601 1.00 84.88 75 VAL A C 1
ATOM 613 O O . VAL A 1 75 ? -7.849 -25.116 -7.441 1.00 84.88 75 VAL A O 1
ATOM 616 N N . PRO A 1 76 ? -6.641 -26.820 -8.306 1.00 90.12 76 PRO A N 1
ATOM 617 C CA . PRO A 1 76 ? -7.798 -27.504 -8.870 1.00 90.12 76 PRO A CA 1
ATOM 618 C C . PRO A 1 76 ? -8.906 -27.694 -7.834 1.00 90.12 76 PRO A C 1
ATOM 620 O O . PRO A 1 76 ? -8.658 -28.140 -6.714 1.00 90.12 76 PRO A O 1
ATOM 623 N N . THR A 1 77 ? -10.148 -27.391 -8.210 1.00 83.62 77 THR A N 1
ATOM 624 C CA . THR A 1 77 ? -11.293 -27.386 -7.285 1.00 83.62 77 THR A CA 1
ATOM 625 C C . THR A 1 77 ? -11.478 -28.726 -6.565 1.00 83.62 77 THR A C 1
ATOM 627 O O . THR A 1 77 ? -11.860 -28.753 -5.399 1.00 83.62 77 THR A O 1
ATOM 630 N N . GLY A 1 78 ? -11.162 -29.847 -7.223 1.00 85.06 78 GLY A N 1
ATOM 631 C CA . GLY A 1 78 ? -11.208 -31.177 -6.606 1.00 85.06 78 GLY A CA 1
ATOM 632 C C . GLY A 1 78 ? -10.196 -31.360 -5.470 1.00 85.06 78 GLY A C 1
ATOM 633 O O . GLY A 1 78 ? -10.532 -31.940 -4.439 1.00 85.06 78 GLY A O 1
ATOM 634 N N . GLU A 1 79 ? -8.992 -30.818 -5.638 1.00 85.25 79 GLU A N 1
ATOM 635 C CA . GLU A 1 79 ? -7.910 -30.858 -4.652 1.00 85.25 79 GLU A CA 1
ATOM 636 C C . GLU A 1 79 ? -8.181 -29.897 -3.492 1.00 85.25 79 GLU A C 1
ATOM 638 O O . GLU A 1 79 ? -8.032 -30.274 -2.330 1.00 85.25 79 GLU A O 1
ATOM 643 N N . TYR A 1 80 ? -8.683 -28.697 -3.797 1.00 91.00 80 TYR A N 1
ATOM 644 C CA . TYR A 1 80 ? -9.133 -27.734 -2.792 1.00 91.00 80 TYR A CA 1
ATOM 645 C C . TYR A 1 80 ? -10.229 -28.331 -1.899 1.00 91.00 80 TYR A C 1
ATOM 647 O O . TYR A 1 80 ? -10.101 -28.361 -0.679 1.00 91.00 80 TYR A O 1
ATOM 655 N N . ASN A 1 81 ? -11.279 -28.894 -2.506 1.00 89.88 81 ASN A N 1
ATOM 656 C CA . ASN A 1 81 ? -12.388 -29.495 -1.765 1.00 89.88 81 ASN A CA 1
ATOM 657 C C . ASN A 1 81 ? -11.953 -30.729 -0.964 1.00 89.88 81 ASN A C 1
ATOM 659 O O . ASN A 1 81 ? -12.498 -30.992 0.104 1.00 89.88 81 ASN A O 1
ATOM 663 N N . LYS A 1 82 ? -10.977 -31.502 -1.460 1.00 93.31 82 LYS A N 1
ATOM 664 C CA . LYS A 1 82 ? -10.415 -32.650 -0.734 1.00 93.31 82 LYS A CA 1
ATOM 665 C C . LYS A 1 82 ? -9.811 -32.204 0.599 1.00 93.31 82 LYS A C 1
ATOM 667 O O . LYS A 1 82 ? -10.151 -32.772 1.637 1.00 93.31 82 LYS A O 1
ATOM 672 N N . VAL A 1 83 ? -8.950 -31.189 0.572 1.00 91.31 83 VAL A N 1
ATOM 673 C CA . VAL A 1 83 ? -8.296 -30.679 1.784 1.00 91.31 83 VAL A CA 1
ATOM 674 C C . VAL A 1 83 ? -9.291 -29.929 2.672 1.00 91.31 83 VAL A C 1
ATOM 676 O O . VAL A 1 83 ? -9.276 -30.119 3.887 1.00 91.31 83 VAL A O 1
ATOM 679 N N . ASP A 1 84 ? -10.228 -29.173 2.097 1.00 92.44 84 ASP A N 1
ATOM 680 C CA . ASP A 1 84 ? -11.251 -28.460 2.865 1.00 92.44 84 ASP A CA 1
ATOM 681 C C . ASP A 1 84 ? -12.198 -29.404 3.622 1.00 92.44 84 ASP A C 1
ATOM 683 O O . ASP A 1 84 ? -12.495 -29.182 4.800 1.00 92.44 84 ASP A O 1
ATOM 687 N N . ASN A 1 85 ? -12.599 -30.513 2.996 1.00 92.44 85 ASN A N 1
ATOM 688 C CA . ASN A 1 85 ? -13.385 -31.555 3.656 1.00 92.44 85 ASN A CA 1
ATOM 689 C C . ASN A 1 85 ? -12.622 -32.167 4.838 1.00 92.44 85 ASN A C 1
ATOM 691 O O . ASN A 1 85 ? -13.192 -32.313 5.920 1.00 92.44 85 ASN A O 1
ATOM 695 N N . PHE A 1 86 ? -11.328 -32.457 4.668 1.00 94.19 86 PHE A N 1
ATOM 696 C CA . PHE A 1 86 ? -10.480 -32.951 5.754 1.00 94.19 86 PHE A CA 1
ATOM 697 C C . PHE A 1 86 ? -10.373 -31.937 6.906 1.00 94.19 86 PHE A C 1
ATOM 699 O O . PHE A 1 86 ? -10.617 -32.288 8.060 1.00 94.19 86 PHE A O 1
ATOM 706 N N . LEU A 1 87 ? -10.084 -30.661 6.619 1.00 93.62 87 LEU A N 1
ATOM 707 C CA . LEU A 1 87 ? -10.001 -29.605 7.640 1.00 93.62 87 LEU A CA 1
ATOM 708 C C . LEU A 1 87 ? -11.349 -29.366 8.341 1.00 93.62 87 LEU A C 1
ATOM 710 O O . LEU A 1 87 ? -11.395 -28.972 9.509 1.00 93.62 87 LEU A O 1
ATOM 714 N N . THR A 1 88 ? -12.462 -29.600 7.648 1.00 92.00 88 THR A N 1
ATOM 715 C CA . THR A 1 88 ? -13.818 -29.551 8.215 1.00 92.00 88 THR A CA 1
ATOM 716 C C . THR A 1 88 ? -14.082 -30.710 9.145 1.00 92.00 88 THR A C 1
ATOM 718 O O . THR A 1 88 ? -14.520 -30.482 10.274 1.00 92.00 88 THR A O 1
ATOM 721 N N . GLN A 1 89 ? -13.740 -31.923 8.730 1.00 91.19 89 GLN A N 1
ATOM 722 C CA . GLN A 1 89 ? -13.882 -33.094 9.577 1.00 91.19 89 GLN A CA 1
ATOM 723 C C . GLN A 1 89 ? -13.012 -32.982 10.835 1.00 91.19 89 GLN A C 1
ATOM 725 O O . GLN A 1 89 ? -13.494 -33.210 11.942 1.00 91.19 89 GLN A O 1
ATOM 730 N N . MET A 1 90 ? -11.768 -32.529 10.679 1.00 89.06 90 MET A N 1
ATOM 731 C CA . MET A 1 90 ? -10.840 -32.323 11.785 1.00 89.06 90 MET A CA 1
ATOM 732 C C . MET A 1 90 ? -11.326 -31.229 12.749 1.00 89.06 90 MET A C 1
ATOM 734 O O . MET A 1 90 ? -11.267 -31.399 13.962 1.00 89.06 90 MET A O 1
ATOM 738 N N . SER A 1 91 ? -11.865 -30.118 12.235 1.00 91.88 91 SER A N 1
ATOM 739 C CA . SER A 1 91 ? -12.430 -29.050 13.073 1.00 91.88 91 SER A CA 1
ATOM 740 C C . SER A 1 91 ? -13.636 -29.526 13.890 1.00 91.88 91 SER A C 1
ATOM 742 O O . SER A 1 91 ? -13.717 -29.235 15.084 1.00 91.88 91 SER A O 1
ATOM 744 N N . ARG A 1 92 ? -14.547 -30.295 13.277 1.00 89.50 92 ARG A N 1
ATOM 745 C CA . ARG A 1 92 ? -15.694 -30.899 13.976 1.00 89.50 92 ARG A CA 1
ATOM 746 C C . ARG A 1 92 ? -15.233 -31.856 15.069 1.00 89.50 92 ARG A C 1
ATOM 748 O O . ARG A 1 92 ? -15.680 -31.734 16.204 1.00 89.50 92 ARG A O 1
ATOM 755 N N . ASP A 1 93 ? -14.302 -32.744 14.737 1.00 87.50 93 ASP A N 1
ATOM 756 C CA . ASP A 1 93 ? -13.714 -33.705 15.667 1.00 87.50 93 ASP A CA 1
ATOM 757 C C . ASP A 1 93 ? -13.102 -33.005 16.895 1.00 87.50 93 ASP A C 1
ATOM 759 O O . ASP A 1 93 ? -13.482 -33.300 18.029 1.00 87.50 93 ASP A O 1
ATOM 763 N N . ILE A 1 94 ? -12.259 -31.991 16.678 1.00 86.19 94 ILE A N 1
ATOM 764 C CA . ILE A 1 94 ? -11.640 -31.184 17.744 1.00 86.19 94 ILE A CA 1
ATOM 765 C C . ILE A 1 94 ? -12.686 -30.481 18.616 1.00 86.19 94 ILE A C 1
ATOM 767 O O . ILE A 1 94 ? -12.530 -30.395 19.832 1.00 86.19 94 ILE A O 1
ATOM 771 N N . ASN A 1 95 ? -13.744 -29.940 18.015 1.00 83.25 95 ASN A N 1
ATOM 772 C CA . ASN A 1 95 ? -14.771 -29.210 18.757 1.00 83.25 95 ASN A CA 1
ATOM 773 C C . ASN A 1 95 ? -15.723 -30.139 19.523 1.00 83.25 95 ASN A C 1
ATOM 775 O O . ASN A 1 95 ? -16.260 -29.736 20.549 1.00 83.25 95 ASN A O 1
ATOM 779 N N . SER A 1 96 ? -15.901 -31.377 19.055 1.00 82.00 96 SER A N 1
ATOM 780 C CA . SER A 1 96 ? -16.702 -32.405 19.729 1.00 82.00 96 SER A CA 1
ATOM 781 C C . SER A 1 96 ? -15.953 -33.135 20.851 1.00 82.00 96 SER A C 1
ATOM 783 O O . SER A 1 96 ? -16.577 -33.739 21.727 1.00 82.00 96 SER A O 1
ATOM 785 N N . PHE A 1 97 ? -14.618 -33.075 20.857 1.00 76.06 97 PHE A N 1
ATOM 786 C CA . PHE A 1 97 ? -13.800 -33.806 21.815 1.00 76.06 97 PHE A CA 1
ATOM 787 C C . PHE A 1 97 ? -13.833 -33.167 23.210 1.00 76.06 97 PHE A C 1
ATOM 789 O O . PHE A 1 97 ? -13.384 -32.039 23.411 1.00 76.06 97 PHE A O 1
ATOM 796 N N . HIS A 1 98 ? -14.310 -33.938 24.188 1.00 66.06 98 HIS A N 1
ATOM 797 C CA . HIS A 1 98 ? -14.317 -33.576 25.602 1.00 66.06 98 HIS A CA 1
ATOM 798 C C . HIS A 1 98 ? -13.347 -34.498 26.357 1.00 66.06 98 HIS A C 1
ATOM 800 O O . HIS A 1 98 ? -13.619 -35.698 26.465 1.00 66.06 98 HIS A O 1
ATOM 806 N N . PRO A 1 99 ? -12.215 -33.989 26.880 1.00 58.62 99 PRO A N 1
ATOM 807 C CA . PRO A 1 99 ? -11.296 -34.804 27.665 1.00 58.62 99 PRO A CA 1
ATOM 808 C C . PRO A 1 99 ? -11.986 -35.214 28.973 1.00 58.62 99 PRO A C 1
ATOM 810 O O . PRO A 1 99 ? -12.119 -34.398 29.880 1.00 58.62 99 PRO A O 1
ATOM 813 N N . GLY A 1 100 ? -12.467 -36.460 29.070 1.00 53.50 100 GLY A N 1
ATOM 814 C CA . GLY A 1 100 ? -13.022 -36.962 30.335 1.00 53.50 100 GLY A CA 1
ATOM 815 C C . GLY A 1 100 ? -14.125 -38.021 30.308 1.00 53.50 100 GLY A C 1
ATOM 816 O O . GLY A 1 100 ? -14.664 -38.306 31.370 1.00 53.50 100 GLY A O 1
ATOM 817 N N . THR A 1 101 ? -14.483 -38.643 29.181 1.00 40.84 101 THR A N 1
ATOM 818 C CA . THR A 1 101 ? -15.450 -39.762 29.199 1.00 40.84 101 THR A CA 1
ATOM 819 C C . THR A 1 101 ? -14.886 -41.012 28.532 1.00 40.84 101 THR A C 1
ATOM 821 O O . THR A 1 101 ? -14.892 -41.157 27.316 1.00 40.84 101 THR A O 1
ATOM 824 N N . GLN A 1 102 ? -14.404 -41.953 29.348 1.00 44.22 102 GLN A N 1
ATOM 825 C CA . GLN A 1 102 ? -14.266 -43.344 28.920 1.00 44.22 102 GLN A CA 1
ATOM 826 C C . GLN A 1 102 ? -15.674 -43.915 28.706 1.00 44.22 102 GLN A C 1
ATOM 828 O O . GLN A 1 102 ? -16.476 -43.948 29.642 1.00 44.22 102 GLN A O 1
ATOM 833 N N . ARG A 1 103 ? -15.990 -44.395 27.501 1.00 36.34 103 ARG A N 1
ATOM 834 C CA . ARG A 1 103 ? -17.132 -45.294 27.299 1.00 36.34 103 ARG A CA 1
ATOM 835 C C . ARG A 1 103 ? -16.773 -46.383 26.289 1.00 36.34 103 ARG A C 1
ATOM 837 O O . ARG A 1 103 ? -16.224 -46.103 25.230 1.00 36.34 103 ARG A O 1
ATOM 844 N N . ALA A 1 104 ? -17.039 -47.619 26.703 1.00 33.75 104 ALA A N 1
ATOM 845 C CA . ALA A 1 104 ? -16.761 -48.883 26.023 1.00 33.75 104 ALA A CA 1
ATOM 846 C C . ALA A 1 104 ? -17.399 -48.981 24.614 1.00 33.75 104 ALA A C 1
ATOM 848 O O . ALA A 1 104 ? -18.369 -48.269 24.342 1.00 33.75 104 ALA A O 1
ATOM 849 N N . PRO A 1 105 ? -16.895 -49.861 23.724 1.00 37.53 105 PRO A N 1
ATOM 850 C CA . PRO A 1 105 ? -17.307 -49.885 22.324 1.00 37.53 105 PRO A CA 1
ATOM 851 C C . PRO A 1 105 ? -18.661 -50.597 22.139 1.00 37.53 105 PRO A C 1
ATOM 853 O O . PRO A 1 105 ? -18.856 -51.672 22.712 1.00 37.53 105 PRO A O 1
ATOM 856 N N . PRO A 1 106 ? -19.593 -50.063 21.326 1.00 38.41 106 PRO A N 1
ATOM 857 C CA . PRO A 1 106 ? -20.758 -50.813 20.869 1.00 38.41 106 PRO A CA 1
ATOM 858 C C . PRO A 1 106 ? -20.449 -51.612 19.579 1.00 38.41 106 PRO A C 1
ATOM 860 O O . PRO A 1 106 ? -19.499 -51.285 18.862 1.00 38.41 106 PRO A O 1
ATOM 863 N N . PRO A 1 107 ? -21.222 -52.680 19.287 1.00 36.06 107 PRO A N 1
ATOM 864 C CA . PRO A 1 107 ? -20.918 -53.654 18.239 1.00 36.06 107 PRO A CA 1
ATOM 865 C C . PRO A 1 107 ? -21.274 -53.170 16.821 1.00 36.06 107 PRO A C 1
ATOM 867 O O . PRO A 1 107 ? -22.081 -52.264 16.628 1.00 36.06 107 PRO A O 1
ATOM 870 N N . ALA A 1 108 ? -20.645 -53.817 15.836 1.00 33.50 108 ALA A N 1
ATOM 871 C CA . ALA A 1 108 ? -20.653 -53.495 14.407 1.00 33.50 108 ALA A CA 1
ATOM 872 C C . ALA A 1 108 ? -22.038 -53.558 13.719 1.00 33.50 108 ALA A C 1
ATOM 874 O O . ALA A 1 108 ? -22.821 -54.459 14.028 1.00 33.50 108 ALA A O 1
ATOM 875 N N . PRO A 1 109 ? -22.303 -52.712 12.699 1.00 35.53 109 PRO A N 1
ATOM 876 C CA . PRO A 1 109 ? -23.411 -52.910 11.771 1.00 35.53 109 PRO A CA 1
ATOM 877 C C . PRO A 1 109 ? -22.971 -53.579 10.451 1.00 35.53 109 PRO A C 1
ATOM 879 O O . PRO A 1 109 ? -21.937 -53.252 9.867 1.00 35.53 109 PRO A O 1
ATOM 882 N N . ALA A 1 110 ? -23.804 -54.517 9.991 1.00 31.92 110 ALA A N 1
ATOM 883 C CA . ALA A 1 110 ? -23.782 -55.189 8.686 1.00 31.92 110 ALA A CA 1
ATOM 884 C C . ALA A 1 110 ? -24.608 -54.387 7.627 1.00 31.92 110 ALA A C 1
ATOM 886 O O . ALA A 1 110 ? -25.236 -53.394 7.995 1.00 31.92 110 ALA A O 1
ATOM 887 N N . PRO A 1 111 ? -24.595 -54.750 6.322 1.00 43.41 111 PRO A N 1
ATOM 888 C CA . PRO A 1 111 ? -24.386 -53.783 5.230 1.00 43.41 111 PRO A CA 1
ATOM 889 C C . PRO A 1 111 ? -25.600 -53.406 4.341 1.00 43.41 111 PRO A C 1
ATOM 891 O O . PRO A 1 111 ? -26.620 -54.088 4.320 1.00 43.41 111 PRO A O 1
ATOM 894 N N . THR A 1 112 ? -25.332 -52.411 3.470 1.00 30.39 112 THR A N 1
ATOM 895 C CA . THR A 1 112 ? -25.961 -51.997 2.177 1.00 30.39 112 THR A CA 1
ATOM 896 C C . THR A 1 112 ? -27.167 -51.040 2.200 1.00 30.39 112 THR A C 1
ATOM 898 O O . THR A 1 112 ? -27.901 -51.044 3.183 1.00 30.39 112 THR A O 1
ATOM 901 N N . PRO A 1 113 ? -27.466 -50.273 1.115 1.00 33.50 113 PRO A N 1
ATOM 902 C CA . PRO A 1 113 ? -26.682 -49.855 -0.070 1.00 33.50 113 PRO A CA 1
ATOM 903 C C . PRO A 1 113 ? -26.625 -48.308 -0.270 1.00 33.50 113 PRO A C 1
ATOM 905 O O . PRO A 1 113 ? -27.347 -47.544 0.363 1.00 33.50 113 PRO A O 1
ATOM 908 N N . THR A 1 114 ? -25.770 -47.834 -1.186 1.00 36.69 114 THR A N 1
ATOM 909 C CA . THR A 1 114 ? -25.739 -46.457 -1.746 1.00 36.69 114 THR A CA 1
ATOM 910 C C . THR A 1 114 ? -27.111 -46.043 -2.308 1.00 36.69 114 THR A C 1
ATOM 912 O O . THR A 1 114 ? -27.763 -46.908 -2.900 1.00 36.69 114 THR A O 1
ATOM 915 N N . PRO A 1 115 ? -27.558 -44.759 -2.225 1.00 32.59 115 PRO A N 1
ATOM 916 C CA . PRO A 1 115 ? -27.153 -43.770 -3.244 1.00 32.59 115 PRO A CA 1
ATOM 917 C C . PRO A 1 115 ? -27.280 -42.251 -2.897 1.00 32.59 115 PRO A C 1
ATOM 919 O O . PRO A 1 115 ? -27.965 -41.830 -1.975 1.00 32.59 115 PRO A O 1
ATOM 922 N N . VAL A 1 116 ? -26.704 -41.441 -3.799 1.00 27.53 116 VAL A N 1
ATOM 923 C CA . VAL A 1 116 ? -26.977 -40.015 -4.110 1.00 27.53 116 VAL A CA 1
ATOM 924 C C . VAL A 1 116 ? -26.235 -38.935 -3.299 1.00 27.53 116 VAL A C 1
ATOM 926 O O . VAL A 1 116 ? -26.499 -38.661 -2.136 1.00 27.53 116 VAL A O 1
ATOM 929 N N . LEU A 1 117 ? -25.329 -38.253 -4.011 1.00 32.19 117 LEU A N 1
ATOM 930 C CA . LEU A 1 117 ? -24.741 -36.950 -3.680 1.00 32.19 117 LEU A CA 1
ATOM 931 C C . LEU A 1 117 ? -25.822 -35.944 -3.233 1.00 32.19 117 LEU A C 1
ATOM 933 O O . LEU A 1 117 ? -26.809 -35.804 -3.961 1.00 32.19 117 LEU A O 1
ATOM 937 N N . PRO A 1 118 ? -25.625 -35.129 -2.176 1.00 33.56 118 PRO A N 1
ATOM 938 C CA . PRO A 1 118 ? -26.443 -33.943 -2.008 1.00 33.56 118 PRO A CA 1
ATOM 939 C C . PRO A 1 118 ? -26.050 -32.949 -3.103 1.00 33.56 118 PRO A C 1
ATOM 941 O O . PRO A 1 118 ? -25.098 -32.175 -2.996 1.00 33.56 118 PRO A O 1
ATOM 944 N N . GLN A 1 119 ? -26.809 -32.989 -4.195 1.00 31.31 119 GLN A N 1
ATOM 945 C CA . GLN A 1 119 ? -27.055 -31.814 -5.012 1.00 31.31 119 GLN A CA 1
ATOM 946 C C . GLN A 1 119 ? -27.503 -30.690 -4.071 1.00 31.31 119 GLN A C 1
ATOM 948 O O . GLN A 1 119 ? -28.261 -30.948 -3.133 1.00 31.31 119 GLN A O 1
ATOM 953 N N . LYS A 1 120 ? -27.059 -29.447 -4.320 1.00 35.31 120 LYS A N 1
ATOM 954 C CA . LYS A 1 120 ? -27.645 -28.260 -3.677 1.00 35.31 120 LYS A CA 1
ATOM 955 C C . LYS A 1 120 ? -29.166 -28.430 -3.686 1.00 35.31 120 LYS A C 1
ATOM 957 O O . LYS A 1 120 ? -29.724 -28.525 -4.786 1.00 35.31 120 LYS A O 1
ATOM 962 N N . PRO A 1 121 ? -29.850 -28.467 -2.530 1.00 27.30 121 PRO A N 1
ATOM 963 C CA . PRO A 1 121 ? -31.291 -28.478 -2.566 1.00 27.30 121 PRO A CA 1
ATOM 964 C C . PRO A 1 121 ? -31.726 -27.170 -3.226 1.00 27.30 121 PRO A C 1
ATOM 966 O O . PRO A 1 121 ? -31.463 -26.076 -2.725 1.00 27.30 121 PRO A O 1
ATOM 969 N N . LYS A 1 122 ? -32.413 -27.289 -4.365 1.00 43.25 122 LYS A N 1
ATOM 970 C CA . LYS A 1 122 ? -33.451 -26.331 -4.740 1.00 43.25 122 LYS A CA 1
ATOM 971 C C . LYS A 1 122 ? -34.522 -26.427 -3.651 1.00 43.25 122 LYS A C 1
ATOM 973 O O . LYS A 1 122 ? -35.519 -27.118 -3.829 1.00 43.25 122 LYS A O 1
ATOM 978 N N . SER A 1 123 ? -34.295 -25.810 -2.494 1.00 33.03 123 SER A N 1
ATOM 979 C CA . SER A 1 123 ? -35.348 -25.651 -1.505 1.00 33.03 123 SER A CA 1
ATOM 980 C C . SER A 1 123 ? -36.151 -24.415 -1.881 1.00 33.03 123 SER A C 1
ATOM 982 O O . SER A 1 123 ? -35.659 -23.296 -2.014 1.00 33.03 123 SER A O 1
ATOM 984 N N . SER A 1 124 ? -37.425 -24.674 -2.125 1.00 32.03 124 SER A N 1
ATOM 985 C CA . SER A 1 124 ? -38.507 -23.711 -2.091 1.00 32.03 124 SER A CA 1
ATOM 986 C C . SER A 1 124 ? -38.257 -22.601 -1.066 1.00 32.03 124 SER A C 1
ATOM 988 O O . SER A 1 124 ? -38.176 -22.875 0.130 1.00 32.03 124 SER A O 1
ATOM 990 N N . SER A 1 125 ? -38.181 -21.366 -1.558 1.00 43.50 125 SER A N 1
ATOM 991 C CA . SER A 1 125 ? -38.637 -20.130 -0.916 1.00 43.50 125 SER A CA 1
ATOM 992 C C . SER A 1 125 ? -39.191 -20.298 0.513 1.00 43.50 125 SER A C 1
ATOM 994 O O . SER A 1 125 ? -40.401 -20.365 0.733 1.00 43.50 125 SER A O 1
ATOM 996 N N . LYS A 1 126 ? -38.306 -20.350 1.511 1.00 58.78 126 LYS A N 1
ATOM 997 C CA . LYS A 1 126 ? -38.640 -20.004 2.895 1.00 58.78 126 LYS A CA 1
ATOM 998 C C . LYS A 1 126 ? -37.584 -19.022 3.373 1.00 58.78 126 LYS A C 1
ATOM 1000 O O . LYS A 1 126 ? -36.445 -19.384 3.628 1.00 58.78 126 LYS A O 1
ATOM 1005 N N . ASP A 1 127 ? -37.978 -17.754 3.403 1.00 80.06 127 ASP A N 1
ATOM 1006 C CA . ASP A 1 127 ? -37.182 -16.636 3.911 1.00 80.06 127 ASP A CA 1
ATOM 1007 C C . ASP A 1 127 ? -36.578 -17.000 5.292 1.00 80.06 127 ASP A C 1
ATOM 1009 O O . ASP A 1 127 ? -37.354 -17.346 6.195 1.00 80.06 127 ASP A O 1
ATOM 1013 N N . PRO A 1 128 ? -35.242 -16.925 5.487 1.00 83.50 128 PRO A N 1
ATOM 1014 C CA . PRO A 1 128 ? -34.581 -17.218 6.765 1.00 83.50 128 PRO A CA 1
ATOM 1015 C C . PRO A 1 128 ? -35.202 -16.467 7.950 1.00 83.50 128 PRO A C 1
ATOM 1017 O O . PRO A 1 128 ? -35.311 -17.005 9.052 1.00 83.50 128 PRO A O 1
ATOM 1020 N N . ARG A 1 129 ? -35.699 -15.244 7.718 1.00 85.56 129 ARG A N 1
ATOM 1021 C CA . ARG A 1 129 ? -36.376 -14.432 8.742 1.00 85.56 129 ARG A CA 1
ATOM 1022 C C . ARG A 1 129 ? -37.716 -15.033 9.147 1.00 85.56 129 ARG A C 1
ATOM 1024 O O . ARG A 1 129 ? -38.053 -15.049 10.327 1.00 85.56 129 ARG A O 1
ATOM 1031 N N . LYS A 1 130 ? -38.465 -15.584 8.186 1.00 86.50 130 LYS A N 1
ATOM 1032 C CA . LYS A 1 130 ? -39.731 -16.283 8.454 1.00 86.50 130 LYS A CA 1
ATOM 1033 C C . LYS A 1 130 ? -39.495 -17.601 9.189 1.00 86.50 130 LYS A C 1
ATOM 1035 O O . LYS A 1 130 ? -40.304 -17.955 10.041 1.00 86.50 130 LYS A O 1
ATOM 1040 N N . PHE A 1 131 ? -38.390 -18.294 8.905 1.00 86.25 131 PHE A N 1
ATOM 1041 C CA . PHE A 1 131 ? -38.015 -19.520 9.616 1.00 86.25 131 PHE A CA 1
ATOM 1042 C C . PHE A 1 131 ? -37.709 -19.249 11.096 1.00 86.25 131 PHE A C 1
ATOM 1044 O O . PHE A 1 131 ? -38.228 -19.943 11.970 1.00 86.25 131 PHE A O 1
ATOM 1051 N N . LEU A 1 132 ? -36.938 -18.194 11.386 1.00 88.00 132 LEU A N 1
ATOM 1052 C CA . LEU A 1 132 ? -36.617 -17.780 12.757 1.00 88.00 132 LEU A CA 1
ATOM 1053 C C . LEU A 1 132 ? -37.720 -16.948 13.435 1.00 88.00 132 LEU A C 1
ATOM 1055 O O . LEU A 1 132 ? -37.536 -16.517 14.570 1.00 88.00 132 LEU A O 1
ATOM 1059 N N . GLN A 1 133 ? -38.867 -16.750 12.776 1.00 88.00 133 GLN A N 1
ATOM 1060 C CA . GLN A 1 133 ? -40.006 -15.979 13.297 1.00 88.00 133 GLN A CA 1
ATOM 1061 C C . GLN A 1 133 ? -39.617 -14.545 13.696 1.00 88.00 133 GLN A C 1
ATOM 1063 O O . GLN A 1 133 ? -40.030 -14.029 14.734 1.00 88.00 133 GLN A O 1
ATOM 1068 N N . LEU A 1 134 ? -38.795 -13.904 12.864 1.00 88.25 134 LEU A N 1
ATOM 1069 C CA . LEU A 1 134 ? -38.270 -12.563 13.099 1.00 88.25 134 LEU A CA 1
ATOM 1070 C C . LEU A 1 134 ? -39.085 -11.493 12.356 1.00 88.25 134 LEU A C 1
ATOM 1072 O O . LEU A 1 134 ? -39.529 -11.729 11.228 1.00 88.25 134 LEU A O 1
ATOM 1076 N N . PRO A 1 135 ? -39.264 -10.297 12.952 1.00 88.56 135 PRO A N 1
ATOM 1077 C CA . PRO A 1 135 ? -39.819 -9.145 12.247 1.00 88.56 135 PRO A CA 1
ATOM 1078 C C . PRO A 1 135 ? -38.862 -8.654 11.147 1.00 88.56 135 PRO A C 1
ATOM 1080 O O . PRO A 1 135 ? -37.678 -8.981 11.146 1.00 88.56 135 PRO A O 1
ATOM 1083 N N . VAL A 1 136 ? -39.363 -7.831 10.218 1.00 81.25 136 VAL A N 1
ATOM 1084 C CA . VAL A 1 136 ? -38.575 -7.307 9.079 1.00 81.25 136 VAL A CA 1
ATOM 1085 C C . VAL A 1 136 ? -37.326 -6.543 9.542 1.00 81.25 136 VAL A C 1
ATOM 1087 O O . VAL A 1 136 ? -36.257 -6.727 8.965 1.00 81.25 136 VAL A O 1
ATOM 1090 N N . ASN A 1 137 ? -37.453 -5.758 10.617 1.00 82.69 137 ASN A N 1
ATOM 1091 C CA . ASN A 1 137 ? -36.377 -4.981 11.239 1.00 82.69 137 ASN A CA 1
ATOM 1092 C C . ASN A 1 137 ? -36.008 -5.585 12.602 1.00 82.69 137 ASN A C 1
ATOM 1094 O O . ASN A 1 137 ? -36.331 -5.023 13.648 1.00 82.69 137 ASN A O 1
ATOM 1098 N N . PHE A 1 138 ? -35.407 -6.773 12.599 1.00 85.50 138 PHE A N 1
ATOM 1099 C CA . PHE A 1 138 ? -35.036 -7.471 13.828 1.00 85.50 138 PHE A CA 1
ATOM 1100 C C . PHE A 1 138 ? -33.674 -7.016 14.368 1.00 85.50 138 PHE A C 1
ATOM 1102 O O . PHE A 1 138 ? -32.767 -6.674 13.611 1.00 85.50 138 PHE A O 1
ATOM 1109 N N . THR A 1 139 ? -33.510 -7.046 15.689 1.00 88.25 139 THR A N 1
ATOM 1110 C CA . THR A 1 139 ? -32.236 -6.732 16.352 1.00 88.25 139 THR A CA 1
ATOM 1111 C C . THR A 1 139 ? -31.384 -7.982 16.576 1.00 88.25 139 THR A C 1
ATOM 1113 O O . THR A 1 139 ? -31.886 -9.109 16.623 1.00 88.25 139 THR A O 1
ATOM 1116 N N . LYS A 1 140 ? -30.078 -7.793 16.812 1.00 86.25 140 LYS A N 1
ATOM 1117 C CA . LYS A 1 140 ? -29.149 -8.875 17.190 1.00 86.25 140 LYS A CA 1
ATOM 1118 C C . LYS A 1 140 ? -29.631 -9.670 18.408 1.00 86.25 140 LYS A C 1
ATOM 1120 O O . LYS A 1 140 ? -29.429 -10.880 18.478 1.00 86.25 140 LYS A O 1
ATOM 1125 N N . GLN A 1 141 ? -30.280 -8.996 19.356 1.00 88.75 141 GLN A N 1
ATOM 1126 C CA . GLN A 1 141 ? -30.840 -9.624 20.549 1.00 88.75 141 GLN A CA 1
ATOM 1127 C C . GLN A 1 141 ? -32.037 -10.519 20.195 1.00 88.75 141 GLN A C 1
ATOM 1129 O O . GLN A 1 141 ? -32.066 -11.686 20.575 1.00 88.75 141 GLN A O 1
ATOM 1134 N N . GLN A 1 142 ? -32.959 -10.022 19.364 1.00 89.56 142 GLN A N 1
ATOM 1135 C CA . GLN A 1 142 ? -34.120 -10.787 18.894 1.00 89.56 142 GLN A CA 1
ATOM 1136 C C . GLN A 1 142 ? -33.724 -12.018 18.066 1.00 89.56 142 GLN A C 1
ATOM 1138 O O . GLN A 1 142 ? -34.352 -13.068 18.198 1.00 89.56 142 GLN A O 1
ATOM 1143 N N . LEU A 1 143 ? -32.664 -11.916 17.255 1.00 91.56 143 LEU A N 1
ATOM 1144 C CA . LEU A 1 143 ? -32.094 -13.050 16.522 1.00 91.56 143 LEU A CA 1
ATOM 1145 C C . LEU A 1 143 ? -31.599 -14.147 17.482 1.00 91.56 143 LEU A C 1
ATOM 1147 O O . LEU A 1 143 ? -31.943 -15.316 17.315 1.00 91.56 143 LEU A O 1
ATOM 1151 N N . LYS A 1 144 ? -30.830 -13.771 18.515 1.00 91.06 144 LYS A N 1
ATOM 1152 C CA . LYS A 1 144 ? -30.296 -14.706 19.521 1.00 91.06 144 LYS A CA 1
ATOM 1153 C C . LYS A 1 144 ? -31.393 -15.364 20.355 1.00 91.06 144 LYS A C 1
ATOM 1155 O O . LYS A 1 144 ? -31.323 -16.564 20.620 1.00 91.06 144 LYS A O 1
ATOM 1160 N N . ASP A 1 145 ? -32.395 -14.595 20.763 1.00 92.44 145 ASP A N 1
ATOM 1161 C CA . ASP A 1 145 ? -33.451 -15.087 21.644 1.00 92.44 145 ASP A CA 1
ATOM 1162 C C . ASP A 1 145 ? -34.400 -16.049 20.911 1.00 92.44 145 ASP A C 1
ATOM 1164 O O . ASP A 1 145 ? -34.719 -17.118 21.441 1.00 92.44 145 ASP A O 1
ATOM 1168 N N . ASN A 1 146 ? -34.769 -15.750 19.660 1.00 91.50 146 ASN A N 1
ATOM 1169 C CA . ASN A 1 146 ? -35.562 -16.673 18.841 1.00 91.50 146 ASN A CA 1
ATOM 1170 C C . ASN A 1 146 ? -34.774 -17.919 18.427 1.00 91.50 146 ASN A C 1
ATOM 1172 O O . ASN A 1 146 ? -35.327 -19.020 18.459 1.00 91.50 146 ASN A O 1
ATOM 1176 N N . TYR A 1 147 ? -33.478 -17.783 18.125 1.00 92.38 147 TYR A N 1
ATOM 1177 C CA . TYR A 1 147 ? -32.609 -18.936 17.898 1.00 92.38 147 TYR A CA 1
ATOM 1178 C C . TYR A 1 147 ? -32.569 -19.850 19.125 1.00 92.38 147 TYR A C 1
ATOM 1180 O O . TYR A 1 147 ? -32.838 -21.039 18.998 1.00 92.38 147 TYR A O 1
ATOM 1188 N N . ARG A 1 148 ? -32.339 -19.308 20.330 1.00 90.44 148 ARG A N 1
ATOM 1189 C CA . ARG A 1 148 ? -32.330 -20.098 21.574 1.00 90.44 148 ARG A CA 1
ATOM 1190 C C . ARG A 1 148 ? -33.661 -20.825 21.793 1.00 90.44 148 ARG A C 1
ATOM 1192 O O . ARG A 1 148 ? -33.668 -21.999 22.159 1.00 90.44 148 ARG A O 1
ATOM 1199 N N . LYS A 1 149 ? -34.786 -20.149 21.543 1.00 90.81 149 LYS A N 1
ATOM 1200 C CA . LYS A 1 149 ? -36.135 -20.717 21.684 1.00 90.81 149 LYS A CA 1
ATOM 1201 C C . LYS A 1 149 ? -36.383 -21.881 20.717 1.00 90.81 149 LYS A C 1
ATOM 1203 O O . LYS A 1 149 ? -36.938 -22.898 21.125 1.00 90.81 149 LYS A O 1
ATOM 1208 N N . LEU A 1 150 ? -35.974 -21.742 19.456 1.00 88.38 150 LEU A N 1
ATOM 1209 C CA . LEU A 1 150 ? -36.140 -22.779 18.432 1.00 88.38 150 LEU A CA 1
ATOM 1210 C C . LEU A 1 150 ? -35.114 -23.908 18.580 1.00 88.38 150 LEU A C 1
ATOM 1212 O O . LEU A 1 150 ? -35.466 -25.067 18.380 1.00 88.38 150 LEU A O 1
ATOM 1216 N N . ALA A 1 151 ? -33.895 -23.600 19.020 1.00 88.00 151 ALA A N 1
ATOM 1217 C CA . ALA A 1 151 ? -32.854 -24.581 19.304 1.00 88.00 151 ALA A CA 1
ATOM 1218 C C . ALA A 1 151 ? -33.316 -25.541 20.403 1.00 88.00 151 ALA A C 1
ATOM 1220 O O . ALA A 1 151 ? -33.235 -26.748 20.233 1.00 88.00 151 ALA A O 1
ATOM 1221 N N . LEU A 1 152 ? -33.930 -25.027 21.473 1.00 87.75 152 LEU A N 1
ATOM 1222 C CA . LEU A 1 152 ? -34.526 -25.845 22.538 1.00 87.75 152 LEU A CA 1
ATOM 1223 C C . LEU A 1 152 ? -35.708 -26.716 22.086 1.00 87.75 152 LEU A C 1
ATOM 1225 O O . LEU A 1 152 ? -36.107 -27.615 22.830 1.00 87.75 152 LEU A O 1
ATOM 1229 N N . LYS A 1 153 ? -36.303 -26.432 20.925 1.00 84.88 153 LYS A N 1
ATOM 1230 C CA . LYS A 1 153 ? -37.426 -27.189 20.362 1.00 84.88 153 LYS A CA 1
ATOM 1231 C C . LYS A 1 153 ? -36.957 -28.242 19.358 1.00 84.88 153 LYS A C 1
ATOM 1233 O O . LYS A 1 153 ? -37.507 -29.334 19.347 1.00 84.88 153 LYS A O 1
ATOM 1238 N N . TYR A 1 154 ? -35.973 -27.908 18.526 1.00 85.44 154 TYR A N 1
ATOM 1239 C CA . TYR A 1 154 ? -35.501 -28.767 17.437 1.00 85.44 154 TYR A CA 1
ATOM 1240 C C . TYR A 1 154 ? -34.228 -29.552 17.768 1.00 85.44 154 TYR A C 1
ATOM 1242 O O . TYR A 1 154 ? -33.800 -30.344 16.937 1.00 85.44 154 TYR A O 1
ATOM 1250 N N . HIS A 1 155 ? -33.655 -29.376 18.966 1.00 85.31 155 HIS A N 1
ATOM 1251 C CA . HIS A 1 155 ? -32.465 -30.111 19.400 1.00 85.31 155 HIS A CA 1
ATOM 1252 C C . HIS A 1 155 ? -32.663 -31.634 19.291 1.00 85.31 155 HIS A C 1
ATOM 1254 O O . HIS A 1 155 ? -33.671 -32.128 19.808 1.00 85.31 155 HIS A O 1
ATOM 1260 N N . PRO A 1 156 ? -31.712 -32.381 18.701 1.00 85.88 156 PRO A N 1
ATOM 1261 C CA . PRO A 1 156 ? -31.841 -33.826 18.484 1.00 85.88 156 PRO A CA 1
ATOM 1262 C C . PRO A 1 156 ? -32.034 -34.626 19.785 1.00 85.88 156 PRO A C 1
ATOM 1264 O O . PRO A 1 156 ? -32.768 -35.608 19.794 1.00 85.88 156 PRO A O 1
ATOM 1267 N N . ASP A 1 157 ? -31.485 -34.154 20.909 1.00 83.44 157 ASP A N 1
ATOM 1268 C CA . ASP A 1 157 ? -31.649 -34.799 22.228 1.00 83.44 157 ASP A CA 1
ATOM 1269 C C . ASP A 1 157 ? -33.032 -34.601 22.889 1.00 83.44 157 ASP A C 1
ATOM 1271 O O . ASP A 1 157 ? -33.224 -34.977 24.048 1.00 83.44 157 ASP A O 1
ATOM 1275 N N . ARG A 1 158 ? -34.005 -33.972 22.216 1.00 80.12 158 ARG A N 1
ATOM 1276 C CA . ARG A 1 158 ? -35.354 -33.753 22.764 1.00 80.12 158 ARG A CA 1
ATOM 1277 C C . ARG A 1 158 ? -36.425 -34.512 21.995 1.00 80.12 158 ARG A C 1
ATOM 1279 O O . ARG A 1 158 ? -36.338 -34.710 20.788 1.00 80.12 158 ARG A O 1
ATOM 1286 N N . ASN A 1 159 ? -37.489 -34.888 22.702 1.00 68.69 159 ASN A N 1
ATOM 1287 C CA . ASN A 1 159 ? -38.643 -35.566 22.117 1.00 68.69 159 ASN A CA 1
ATOM 1288 C C . ASN A 1 159 ? -39.284 -34.679 21.032 1.00 68.69 159 ASN A C 1
ATOM 1290 O O . ASN A 1 159 ? -39.850 -33.631 21.339 1.00 68.69 159 ASN A O 1
ATOM 1294 N N . GLY A 1 160 ? -39.191 -35.109 19.769 1.00 68.06 160 GLY A N 1
ATOM 1295 C CA . GLY A 1 160 ? -39.664 -34.351 18.602 1.00 68.06 160 GLY A CA 1
ATOM 1296 C C . GLY A 1 160 ? -38.610 -33.448 17.944 1.00 68.06 160 GLY A C 1
ATOM 1297 O O . GLY A 1 160 ? -38.963 -32.653 17.072 1.00 68.06 160 GLY A O 1
ATOM 1298 N N . GLY A 1 161 ? -37.344 -33.554 18.356 1.00 74.62 161 GLY A N 1
ATOM 1299 C CA . GLY A 1 161 ? -36.200 -32.940 17.688 1.00 74.62 161 GLY A CA 1
ATOM 1300 C C . GLY A 1 161 ? -35.840 -33.630 16.373 1.00 74.62 161 GLY A C 1
ATOM 1301 O O . GLY A 1 161 ? -36.206 -34.780 16.135 1.00 74.62 161 GLY A O 1
ATOM 1302 N N . SER A 1 162 ? -35.128 -32.913 15.506 1.00 82.75 162 SER A N 1
ATOM 1303 C CA . SER A 1 162 ? -34.663 -33.425 14.216 1.00 82.75 162 SER A CA 1
ATOM 1304 C C . SER A 1 162 ? -33.343 -32.763 13.876 1.00 82.75 162 SER A C 1
ATOM 1306 O O . SER A 1 162 ? -33.276 -31.535 13.829 1.00 82.75 162 SER A O 1
ATOM 1308 N N . ASP A 1 163 ? -32.340 -33.576 13.557 1.00 79.88 163 ASP A N 1
ATOM 1309 C CA . ASP A 1 163 ? -31.005 -33.105 13.174 1.00 79.88 163 ASP A CA 1
ATOM 1310 C C . ASP A 1 163 ? -31.091 -32.157 11.965 1.00 79.88 163 ASP A C 1
ATOM 1312 O O . ASP A 1 163 ? -30.611 -31.030 12.005 1.00 79.88 163 ASP A O 1
ATOM 1316 N N . GLU A 1 164 ? -31.890 -32.524 10.955 1.00 83.12 164 GLU A N 1
ATOM 1317 C CA . GLU A 1 164 ? -32.127 -31.688 9.769 1.00 83.12 164 GLU A CA 1
ATOM 1318 C C . GLU A 1 164 ? -32.744 -30.310 10.080 1.00 83.12 164 GLU A C 1
ATOM 1320 O O . GLU A 1 164 ? -32.381 -29.305 9.466 1.00 83.12 164 GLU A O 1
ATOM 1325 N N . LEU A 1 165 ? -33.690 -30.234 11.027 1.00 83.00 165 LEU A N 1
ATOM 1326 C CA . LEU A 1 165 ? -34.325 -28.966 11.410 1.00 83.00 165 LEU A CA 1
ATOM 1327 C C . LEU A 1 165 ? -33.375 -28.098 12.236 1.00 83.00 165 LEU A C 1
ATOM 1329 O O . LEU A 1 165 ? -33.432 -26.869 12.148 1.00 83.00 165 LEU A O 1
ATOM 1333 N N . PHE A 1 166 ? -32.515 -28.729 13.033 1.00 86.06 166 PHE A N 1
ATOM 1334 C CA . PHE A 1 166 ? -31.498 -28.050 13.819 1.00 86.06 166 PHE A CA 1
ATOM 1335 C C . PHE A 1 166 ? -30.370 -27.500 12.935 1.00 86.06 166 PHE A C 1
ATOM 1337 O O . PHE A 1 166 ? -29.955 -26.350 13.106 1.00 86.06 166 PHE A O 1
ATOM 1344 N N . ASP A 1 167 ? -29.952 -28.256 11.923 1.00 84.25 167 ASP A N 1
ATOM 1345 C CA . ASP A 1 167 ? -28.997 -27.808 10.912 1.00 84.25 167 ASP A CA 1
ATOM 1346 C C . ASP A 1 167 ? -29.544 -26.619 10.117 1.00 84.25 167 ASP A C 1
ATOM 1348 O O . ASP A 1 167 ? -28.877 -25.589 9.995 1.00 84.25 167 ASP A O 1
ATOM 1352 N N . GLN A 1 168 ? -30.794 -26.699 9.644 1.00 86.69 168 GLN A N 1
ATOM 1353 C CA . GLN A 1 168 ? -31.451 -25.579 8.957 1.00 86.69 168 GLN A CA 1
ATOM 1354 C C . GLN A 1 168 ? -31.554 -24.337 9.850 1.00 86.69 168 GLN A C 1
ATOM 1356 O O . GLN A 1 168 ? -31.279 -23.223 9.398 1.00 86.69 168 GLN A O 1
ATOM 1361 N N . LEU A 1 169 ? -31.904 -24.514 11.128 1.00 88.06 169 LEU A N 1
ATOM 1362 C CA . LEU A 1 169 ? -31.938 -23.428 12.105 1.00 88.06 169 LEU A CA 1
ATOM 1363 C C . LEU A 1 169 ? -30.561 -22.770 12.271 1.00 88.06 169 LEU A C 1
ATOM 1365 O O . LEU A 1 169 ? -30.473 -21.540 12.311 1.00 88.06 169 LEU A O 1
ATOM 1369 N N . THR A 1 170 ? -29.503 -23.576 12.346 1.00 86.88 170 THR A N 1
ATOM 1370 C CA . THR A 1 170 ? -28.125 -23.105 12.517 1.00 86.88 170 THR A CA 1
ATOM 1371 C C . THR A 1 170 ? -27.653 -22.335 11.288 1.00 86.88 170 THR A C 1
ATOM 1373 O O . THR A 1 170 ? -27.168 -21.214 11.434 1.00 86.88 170 THR A O 1
ATOM 1376 N N . ILE A 1 171 ? -27.886 -22.870 10.084 1.00 85.56 171 ILE A N 1
ATOM 1377 C CA . ILE A 1 171 ? -27.553 -22.212 8.810 1.00 85.56 171 ILE A CA 1
ATOM 1378 C C . ILE A 1 171 ? -28.254 -20.853 8.702 1.00 85.56 171 ILE A C 1
ATOM 1380 O O . ILE A 1 171 ? -27.621 -19.838 8.415 1.00 85.56 171 ILE A O 1
ATOM 1384 N N . HIS A 1 172 ? -29.561 -20.800 8.970 1.00 87.94 172 HIS A N 1
ATOM 1385 C CA . HIS A 1 172 ? -30.314 -19.550 8.892 1.00 87.94 172 HIS A CA 1
ATOM 1386 C C . HIS A 1 172 ? -29.863 -18.519 9.940 1.00 87.94 172 HIS A C 1
ATOM 1388 O O . HIS A 1 172 ? -29.804 -17.326 9.636 1.00 87.94 172 HIS A O 1
ATOM 1394 N N . TYR A 1 173 ? -29.503 -18.957 11.151 1.00 90.88 173 TYR A N 1
ATOM 1395 C CA . TYR A 1 173 ? -28.944 -18.078 12.179 1.00 90.88 173 TYR A CA 1
ATOM 1396 C C . TYR A 1 173 ? -27.587 -17.498 11.771 1.00 90.88 173 TYR A C 1
ATOM 1398 O O . TYR A 1 173 ? -27.386 -16.290 11.906 1.00 90.88 173 TYR A O 1
ATOM 1406 N N . THR A 1 174 ? -26.673 -18.321 11.244 1.00 86.62 174 THR A N 1
ATOM 1407 C CA . THR A 1 174 ? -25.353 -17.849 10.803 1.00 86.62 174 THR A CA 1
ATOM 1408 C C . THR A 1 174 ? -25.477 -16.839 9.668 1.00 86.62 174 THR A C 1
ATOM 1410 O O . THR A 1 174 ? -24.873 -15.773 9.751 1.00 86.62 174 THR A O 1
ATOM 1413 N N . THR A 1 175 ? -26.346 -17.094 8.682 1.00 88.06 175 THR A N 1
ATOM 1414 C CA . THR A 1 175 ? -26.583 -16.162 7.567 1.00 88.06 175 THR A CA 1
ATOM 1415 C C . THR A 1 175 ? -27.114 -14.806 8.045 1.00 88.06 175 THR A C 1
ATOM 1417 O O . THR A 1 175 ? -26.606 -13.766 7.635 1.00 88.06 175 THR A O 1
ATOM 1420 N N . LEU A 1 176 ? -28.111 -14.787 8.939 1.00 89.19 176 LEU A N 1
ATOM 1421 C CA . LEU A 1 176 ? -28.679 -13.531 9.451 1.00 89.19 176 LEU A CA 1
ATOM 1422 C C . LEU A 1 176 ? -27.722 -12.787 10.397 1.00 89.19 176 LEU A C 1
ATOM 1424 O O . LEU A 1 176 ? -27.770 -11.560 10.481 1.00 89.19 176 LEU A O 1
ATOM 1428 N N . MET A 1 177 ? -26.852 -13.506 11.112 1.00 87.50 177 MET A N 1
ATOM 1429 C CA . MET A 1 177 ? -25.827 -12.899 11.964 1.00 87.50 177 MET A CA 1
ATOM 1430 C C . MET A 1 177 ? -24.723 -12.237 11.132 1.00 87.50 177 MET A C 1
ATOM 1432 O O . MET A 1 177 ? -24.304 -11.131 11.466 1.00 87.50 177 MET A O 1
ATOM 1436 N N . GLU A 1 178 ? -24.279 -12.881 10.050 1.00 81.88 178 GLU A N 1
ATOM 1437 C CA . GLU A 1 178 ? -23.338 -12.294 9.089 1.00 81.88 178 GLU A CA 1
ATOM 1438 C C . GLU A 1 178 ? -23.929 -11.047 8.426 1.00 81.88 178 GLU A C 1
ATOM 1440 O O . GLU A 1 178 ? -23.258 -10.020 8.361 1.00 81.88 178 GLU A O 1
ATOM 1445 N N . GLU A 1 179 ? -25.204 -11.086 8.019 1.00 82.88 179 GLU A N 1
ATOM 1446 C CA . GLU A 1 179 ? -25.893 -9.923 7.444 1.00 82.88 179 GLU A CA 1
ATOM 1447 C C . GLU A 1 179 ? -25.935 -8.733 8.418 1.00 82.88 179 GLU A C 1
ATOM 1449 O O . GLU A 1 179 ? -25.693 -7.593 8.017 1.00 82.88 179 GLU A O 1
ATOM 1454 N N . LEU A 1 180 ? -26.214 -8.976 9.705 1.00 83.06 180 LEU A N 1
ATOM 1455 C CA . LEU A 1 180 ? -26.174 -7.928 10.730 1.00 83.06 180 LEU A CA 1
ATOM 1456 C C . LEU A 1 180 ? -24.755 -7.403 10.966 1.00 83.06 180 LEU A C 1
ATOM 1458 O O . LEU A 1 180 ? -24.580 -6.200 11.124 1.00 83.06 180 LEU A O 1
ATOM 1462 N N . LEU A 1 181 ? -23.748 -8.278 10.972 1.00 78.06 181 LEU A N 1
ATOM 1463 C CA . LEU A 1 181 ? -22.354 -7.880 11.162 1.00 78.06 181 LEU A CA 1
ATOM 1464 C C . LEU A 1 181 ? -21.853 -7.011 9.999 1.00 78.06 181 LEU A C 1
ATOM 1466 O O . LEU A 1 181 ? -21.196 -6.004 10.234 1.00 78.06 181 LEU A O 1
ATOM 1470 N N . LEU A 1 182 ? -22.215 -7.360 8.763 1.00 71.69 182 LEU A N 1
ATOM 1471 C CA . LEU A 1 182 ? -21.900 -6.585 7.560 1.00 71.69 182 LEU A CA 1
ATOM 1472 C C . LEU A 1 182 ? -22.583 -5.210 7.560 1.00 71.69 182 LEU A C 1
ATOM 1474 O O . LEU A 1 182 ? -21.998 -4.239 7.088 1.00 71.69 182 LEU A O 1
ATOM 1478 N N . LYS A 1 183 ? -23.801 -5.112 8.111 1.00 69.06 183 LYS A N 1
ATOM 1479 C CA . LYS A 1 183 ? -24.503 -3.829 8.290 1.00 69.06 183 LYS A CA 1
ATOM 1480 C C . LYS A 1 183 ? -23.893 -2.967 9.401 1.00 69.06 183 LYS A C 1
ATOM 1482 O O . LYS A 1 183 ? -23.856 -1.755 9.239 1.00 69.06 183 LYS A O 1
ATOM 1487 N N . ASP A 1 184 ? -23.395 -3.573 10.481 1.00 65.88 184 ASP A N 1
ATOM 1488 C CA . ASP A 1 184 ? -22.710 -2.872 11.584 1.00 65.88 184 ASP A CA 1
ATOM 1489 C C . ASP A 1 184 ? -21.297 -2.384 11.197 1.00 65.88 184 ASP A C 1
ATOM 1491 O O . ASP A 1 184 ? -20.790 -1.424 11.773 1.00 65.88 184 ASP A O 1
ATOM 1495 N N . GLN A 1 185 ? -20.628 -3.043 10.243 1.00 60.06 185 GLN A N 1
ATOM 1496 C CA . GLN A 1 185 ? -19.223 -2.771 9.897 1.00 60.06 185 GLN A CA 1
ATOM 1497 C C . GLN A 1 185 ? -18.987 -1.504 9.062 1.00 60.06 185 GLN A C 1
ATOM 1499 O O . GLN A 1 185 ? -17.834 -1.130 8.845 1.00 60.06 185 GLN A O 1
ATOM 1504 N N . GLY A 1 186 ? -20.035 -0.810 8.624 1.00 58.56 186 GLY A N 1
ATOM 1505 C CA . GLY A 1 186 ? -19.907 0.462 7.926 1.00 58.56 186 GLY A CA 1
ATOM 1506 C C . GLY A 1 186 ? -20.678 1.549 8.649 1.00 58.56 186 GLY A C 1
ATOM 1507 O O . GLY A 1 186 ? -21.900 1.597 8.525 1.00 58.56 186 GLY A O 1
ATOM 1508 N N . LYS A 1 187 ? -19.977 2.475 9.321 1.00 63.91 187 LYS A N 1
ATOM 1509 C CA . LYS A 1 187 ? -20.565 3.799 9.564 1.00 63.91 187 LYS A CA 1
ATOM 1510 C C . LYS A 1 187 ? -21.067 4.305 8.218 1.00 63.91 187 LYS A C 1
ATOM 1512 O O . LYS A 1 187 ? -20.305 4.319 7.247 1.00 63.91 187 LYS A O 1
ATOM 1517 N N . GLN A 1 188 ? -22.341 4.667 8.122 1.00 72.50 188 GLN A N 1
ATOM 1518 C CA . GLN A 1 188 ? -22.851 5.171 6.850 1.00 72.50 188 GLN A CA 1
ATOM 1519 C C . GLN A 1 188 ? -22.117 6.467 6.490 1.00 72.50 188 GLN A C 1
ATOM 1521 O O . GLN A 1 188 ? -21.736 7.233 7.373 1.00 72.50 188 GLN A O 1
ATOM 1526 N N . PHE A 1 189 ? -21.946 6.752 5.194 1.00 75.44 189 PHE A N 1
ATOM 1527 C CA . PHE A 1 189 ? -21.322 7.998 4.719 1.00 75.44 189 PHE A CA 1
ATOM 1528 C C . PHE A 1 189 ? -21.877 9.242 5.436 1.00 75.44 189 PHE A C 1
ATOM 1530 O O . PHE A 1 189 ? -21.128 10.141 5.811 1.00 75.44 189 PHE A O 1
ATOM 1537 N N . ASN A 1 190 ? -23.190 9.260 5.679 1.00 77.81 190 ASN A N 1
ATOM 1538 C CA . ASN A 1 190 ? -23.855 10.344 6.394 1.00 77.81 190 ASN A CA 1
ATOM 1539 C C . ASN A 1 190 ? -23.395 10.453 7.853 1.00 77.81 190 ASN A C 1
ATOM 1541 O O . ASN A 1 190 ? -23.135 11.558 8.311 1.00 77.81 190 ASN A O 1
ATOM 1545 N N . GLU A 1 191 ? -23.230 9.335 8.560 1.00 83.31 191 GLU A N 1
ATOM 1546 C CA . GLU A 1 191 ? -22.724 9.323 9.938 1.00 83.31 191 GLU A CA 1
ATOM 1547 C C . GLU A 1 191 ? -21.274 9.800 9.999 1.00 83.31 191 GLU A C 1
ATOM 1549 O O . GLU A 1 191 ? -20.956 10.663 10.806 1.00 83.31 191 GLU A O 1
ATOM 1554 N N . LEU A 1 192 ? -20.410 9.324 9.097 1.00 82.31 192 LEU A N 1
ATOM 1555 C CA . LEU A 1 192 ? -19.023 9.796 8.982 1.00 82.31 192 LEU A CA 1
ATOM 1556 C C . LEU A 1 192 ? -18.953 11.305 8.729 1.00 82.31 192 LEU A C 1
ATOM 1558 O O . LEU A 1 192 ? -18.150 12.007 9.343 1.00 82.31 192 LEU A O 1
ATOM 1562 N N . ARG A 1 193 ? -19.811 11.816 7.842 1.00 84.94 193 ARG A N 1
ATOM 1563 C CA . ARG A 1 193 ? -19.897 13.246 7.539 1.00 84.94 193 ARG A CA 1
ATOM 1564 C C . ARG A 1 193 ? -20.382 14.049 8.743 1.00 84.94 193 ARG A C 1
ATOM 1566 O O . ARG A 1 193 ? -19.815 15.105 9.029 1.00 84.94 193 ARG A O 1
ATOM 1573 N N . THR A 1 194 ? -21.410 13.575 9.440 1.00 89.56 194 THR A N 1
ATOM 1574 C CA . THR A 1 194 ? -21.943 14.229 10.640 1.00 89.56 194 THR A CA 1
ATOM 1575 C C . THR A 1 194 ? -20.919 14.215 11.773 1.00 89.56 194 THR A C 1
ATOM 1577 O O . THR A 1 194 ? -20.660 15.266 12.355 1.00 89.56 194 THR A O 1
ATOM 1580 N N . ASP A 1 195 ? -20.271 13.076 12.025 1.00 86.12 195 ASP A N 1
ATOM 1581 C CA . ASP A 1 195 ? -19.205 12.920 13.020 1.00 86.12 195 ASP A CA 1
ATOM 1582 C C . ASP A 1 195 ? -18.021 13.849 12.719 1.00 86.12 195 ASP A C 1
ATOM 1584 O O . ASP A 1 195 ? -17.524 14.534 13.613 1.00 86.12 195 ASP A O 1
ATOM 1588 N N . SER A 1 196 ? -17.589 13.915 11.454 1.00 89.44 196 SER A N 1
ATOM 1589 C CA . SER A 1 196 ? -16.519 14.814 11.005 1.00 89.44 196 SER A CA 1
ATOM 1590 C C . SER A 1 196 ? -16.889 16.282 11.225 1.00 89.44 196 SER A C 1
ATOM 1592 O O . SER A 1 196 ? -16.088 17.046 11.763 1.00 89.44 196 SER A O 1
ATOM 1594 N N . SER A 1 197 ? -18.121 16.662 10.878 1.00 90.12 197 SER A N 1
ATOM 1595 C CA . SER A 1 197 ? -18.611 18.035 11.053 1.00 90.12 197 SER A CA 1
ATOM 1596 C C . SER A 1 197 ? -18.668 18.420 12.537 1.00 90.12 197 SER A C 1
ATOM 1598 O O . SER A 1 197 ? -18.191 19.486 12.919 1.00 90.12 197 SER A O 1
ATOM 1600 N N . ALA A 1 198 ? -19.173 17.524 13.391 1.00 90.19 198 ALA A N 1
ATOM 1601 C CA . ALA A 1 198 ? -19.224 17.722 14.838 1.00 90.19 198 ALA A CA 1
ATOM 1602 C C . ALA A 1 198 ? -17.825 17.781 15.477 1.00 90.19 198 ALA A C 1
ATOM 1604 O O . ALA A 1 198 ? -17.608 18.523 16.436 1.00 90.19 198 ALA A O 1
ATOM 1605 N N . TYR A 1 199 ? -16.868 17.003 14.964 1.00 85.44 199 TYR A N 1
ATOM 1606 C CA . TYR A 1 199 ? -15.478 17.045 15.416 1.00 85.44 199 TYR A CA 1
ATOM 1607 C C . TYR A 1 199 ? -14.816 18.390 15.088 1.00 85.44 199 TYR A C 1
ATOM 1609 O O . TYR A 1 199 ? -14.207 18.990 15.974 1.00 85.44 199 TYR A O 1
ATOM 1617 N N . LEU A 1 200 ? -14.987 18.892 13.858 1.00 86.12 200 LEU A N 1
ATOM 1618 C CA . LEU A 1 200 ? -14.472 20.203 13.445 1.00 86.12 200 LEU A CA 1
ATOM 1619 C C . LEU A 1 200 ? -15.045 21.330 14.315 1.00 86.12 200 LEU A C 1
ATOM 1621 O O . LEU A 1 200 ? -14.286 22.136 14.847 1.00 86.12 200 LEU A O 1
ATOM 1625 N N . GLU A 1 201 ? -16.361 21.328 14.551 1.00 89.12 201 GLU A N 1
ATOM 1626 C CA . GLU A 1 201 ? -17.022 22.325 15.404 1.00 89.12 201 GLU A CA 1
ATOM 1627 C C . GLU A 1 201 ? -16.474 22.311 16.843 1.00 89.12 201 GLU A C 1
ATOM 1629 O O . GLU A 1 201 ? -16.244 23.361 17.448 1.00 89.12 201 GLU A O 1
ATOM 1634 N N . ARG A 1 202 ? -16.222 21.124 17.412 1.00 84.94 202 ARG A N 1
ATOM 1635 C CA . ARG A 1 202 ? -15.602 21.005 18.743 1.00 84.94 202 ARG A CA 1
ATOM 1636 C C . ARG A 1 202 ? -14.170 21.527 18.753 1.00 84.94 202 ARG A C 1
ATOM 1638 O O . ARG A 1 202 ? -13.794 22.222 19.693 1.00 84.94 202 ARG A O 1
ATOM 1645 N N . GLN A 1 203 ? -13.385 21.210 17.726 1.00 78.75 203 GLN A N 1
ATOM 1646 C CA . GLN A 1 203 ? -11.994 21.644 17.628 1.00 78.75 203 GLN A CA 1
ATOM 1647 C C . GLN A 1 203 ? -11.877 23.174 17.543 1.00 78.75 203 GLN A C 1
ATOM 1649 O O . GLN A 1 203 ? -10.985 23.743 18.171 1.00 78.75 203 GLN A O 1
ATOM 1654 N N . GLU A 1 204 ? -12.792 23.842 16.835 1.00 80.56 204 GLU A N 1
ATOM 1655 C CA . GLU A 1 204 ? -12.851 25.309 16.789 1.00 80.56 204 GLU A CA 1
ATOM 1656 C C . GLU A 1 204 ? -13.229 25.925 18.142 1.00 80.56 204 GLU A C 1
ATOM 1658 O O . GLU A 1 204 ? -12.680 26.955 18.533 1.00 80.56 204 GLU A O 1
ATOM 1663 N N . ARG A 1 205 ? -14.146 25.290 18.885 1.00 82.94 205 ARG A N 1
ATOM 1664 C CA . ARG A 1 205 ? -14.616 25.793 20.188 1.00 82.94 205 ARG A CA 1
ATOM 1665 C C . ARG A 1 205 ? -13.614 25.609 21.322 1.00 82.94 205 ARG A C 1
ATOM 1667 O O . ARG A 1 205 ? -13.602 26.416 22.248 1.00 82.94 205 ARG A O 1
ATOM 1674 N N . THR A 1 206 ? -12.797 24.561 21.279 1.00 77.62 206 THR A N 1
ATOM 1675 C CA . THR A 1 206 ? -11.782 24.277 22.303 1.00 77.62 206 THR A CA 1
ATOM 1676 C C . THR A 1 206 ? -10.417 24.062 21.651 1.00 77.62 206 THR A C 1
ATOM 1678 O O . THR A 1 206 ? -9.974 22.915 21.517 1.00 77.62 206 THR A O 1
ATOM 1681 N N . PRO A 1 207 ? -9.741 25.143 21.220 1.00 73.88 207 PRO A N 1
ATOM 1682 C CA . PRO A 1 207 ? -8.444 25.029 20.578 1.00 73.88 207 PRO A CA 1
ATOM 1683 C C . PRO A 1 207 ? -7.396 24.584 21.601 1.00 73.88 207 PRO A C 1
ATOM 1685 O O . PRO A 1 207 ? -7.090 25.288 22.563 1.00 73.88 207 PRO A O 1
ATOM 1688 N N . VAL A 1 208 ? -6.824 23.404 21.381 1.00 74.94 208 VAL A N 1
ATOM 1689 C CA . VAL A 1 208 ? -5.685 22.899 22.153 1.00 74.94 208 VAL A CA 1
ATOM 1690 C C . VAL A 1 208 ? -4.378 23.393 21.541 1.00 74.94 208 VAL A C 1
ATOM 1692 O O . VAL A 1 208 ? -4.212 23.385 20.320 1.00 74.94 208 VAL A O 1
ATOM 1695 N N . GLN A 1 209 ? -3.438 23.813 22.389 1.00 73.19 209 GLN A N 1
ATOM 1696 C CA . GLN A 1 209 ? -2.119 24.281 21.965 1.00 73.19 209 GLN A CA 1
ATOM 1697 C C . GLN A 1 209 ? -1.032 23.272 22.327 1.00 73.19 209 GLN A C 1
ATOM 1699 O O . GLN A 1 209 ? -1.066 22.622 23.372 1.00 73.19 209 GLN A O 1
ATOM 1704 N N . ASN A 1 210 ? -0.024 23.165 21.463 1.00 77.56 210 ASN A N 1
ATOM 1705 C CA . ASN A 1 210 ? 1.109 22.291 21.717 1.00 77.56 210 ASN A CA 1
ATOM 1706 C C . ASN A 1 210 ? 1.955 22.835 22.879 1.00 77.56 210 ASN A C 1
ATOM 1708 O O . ASN A 1 210 ? 2.450 23.961 22.817 1.00 77.56 210 ASN A O 1
ATOM 1712 N N . LYS A 1 211 ? 2.208 22.008 23.903 1.00 78.12 211 LYS A N 1
ATOM 1713 C CA . LYS A 1 211 ? 3.008 22.392 25.083 1.00 78.12 211 LYS A CA 1
ATOM 1714 C C . LYS A 1 211 ? 4.409 22.919 24.763 1.00 78.12 211 LYS A C 1
ATOM 1716 O O . LYS A 1 211 ? 4.952 23.675 25.565 1.00 78.12 211 LYS A O 1
ATOM 1721 N N . LYS A 1 212 ? 5.000 22.504 23.639 1.00 78.62 212 LYS A N 1
ATOM 1722 C CA . LYS A 1 212 ? 6.355 22.884 23.217 1.00 78.62 212 LYS A CA 1
ATOM 1723 C C . LYS A 1 212 ? 6.398 24.146 22.349 1.00 78.62 212 LYS A C 1
ATOM 1725 O O . LYS A 1 212 ? 7.475 24.703 22.196 1.00 78.62 212 LYS A O 1
ATOM 1730 N N . LEU A 1 213 ? 5.265 24.607 21.811 1.00 79.75 213 LEU A N 1
ATOM 1731 C CA . LEU A 1 213 ? 5.176 25.809 20.968 1.00 79.75 213 LEU A CA 1
ATOM 1732 C C . LEU A 1 213 ? 4.543 26.977 21.743 1.00 79.75 213 LEU A C 1
ATOM 1734 O O . LEU A 1 213 ? 3.531 27.533 21.322 1.00 79.75 213 LEU A O 1
ATOM 1738 N N . LYS A 1 214 ? 5.107 27.321 22.909 1.00 77.62 214 LYS A N 1
ATOM 1739 C CA . LYS A 1 214 ? 4.632 28.444 23.738 1.00 77.62 214 LYS A CA 1
ATOM 1740 C C . LYS A 1 214 ? 5.330 29.751 23.342 1.00 77.62 214 LYS A C 1
ATOM 1742 O O . LYS A 1 214 ? 6.535 29.759 23.109 1.00 77.62 214 LYS A O 1
ATOM 1747 N N . GLY A 1 215 ? 4.590 30.862 23.354 1.00 80.75 215 GLY A N 1
ATOM 1748 C CA . GLY A 1 215 ? 5.115 32.202 23.057 1.00 80.75 215 GLY A CA 1
ATOM 1749 C C . GLY A 1 215 ? 4.995 32.596 21.581 1.00 80.75 215 GLY A C 1
ATOM 1750 O O . GLY A 1 215 ? 4.091 32.141 20.884 1.00 80.75 215 GLY A O 1
ATOM 1751 N N . ASN A 1 216 ? 5.886 33.475 21.114 1.00 85.38 216 ASN A N 1
ATOM 1752 C CA . ASN A 1 216 ? 5.899 33.925 19.719 1.00 85.38 216 ASN A CA 1
ATOM 1753 C C . ASN A 1 216 ? 6.319 32.786 18.781 1.00 85.38 216 ASN A C 1
ATOM 1755 O O . ASN A 1 216 ? 7.170 31.967 19.125 1.00 85.38 216 ASN A O 1
ATOM 1759 N N . PHE A 1 217 ? 5.756 32.765 17.573 1.00 88.38 217 PHE A N 1
ATOM 1760 C CA . PHE A 1 217 ? 6.070 31.750 16.570 1.00 88.38 217 PHE A CA 1
ATOM 1761 C C . PHE A 1 217 ? 7.571 31.729 16.234 1.00 88.38 217 PHE A C 1
ATOM 1763 O O . PHE A 1 217 ? 8.143 32.744 15.836 1.00 88.38 217 PHE A O 1
ATOM 1770 N N . ASN A 1 218 ? 8.200 30.559 16.365 1.00 90.25 218 ASN A N 1
ATOM 1771 C CA . ASN A 1 218 ? 9.586 30.321 15.974 1.00 90.25 218 ASN A CA 1
ATOM 1772 C C . ASN A 1 218 ? 9.630 29.274 14.854 1.00 90.25 218 ASN A C 1
ATOM 1774 O O . ASN A 1 218 ? 9.255 28.119 15.060 1.00 90.25 218 ASN A O 1
ATOM 1778 N N . LEU A 1 219 ? 10.119 29.679 13.680 1.00 93.19 219 LEU A N 1
ATOM 1779 C CA . LEU A 1 219 ? 10.156 28.836 12.485 1.00 93.19 219 LEU A CA 1
ATOM 1780 C C . LEU A 1 219 ? 11.012 27.575 12.670 1.00 93.19 219 LEU A C 1
ATOM 1782 O O . LEU A 1 219 ? 10.620 26.502 12.226 1.00 93.19 219 LEU A O 1
ATOM 1786 N N .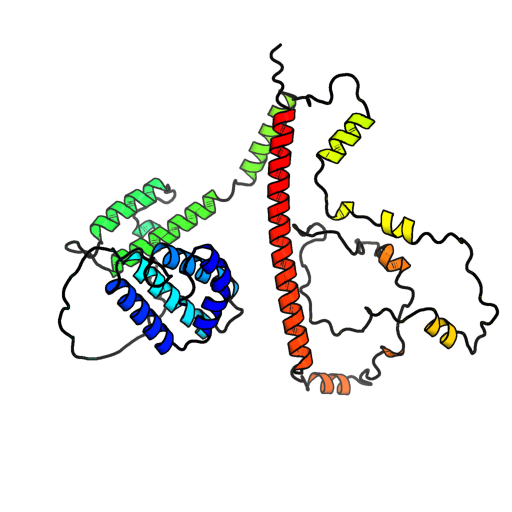 ASN A 1 220 ? 12.153 27.680 13.352 1.00 93.69 220 ASN A N 1
ATOM 1787 C CA . ASN A 1 220 ? 13.054 26.544 13.554 1.00 93.69 220 ASN A CA 1
ATOM 1788 C C . ASN A 1 220 ? 12.446 25.525 14.521 1.00 93.69 220 ASN A C 1
ATOM 1790 O O . ASN A 1 220 ? 12.462 24.332 14.235 1.00 93.69 220 ASN A O 1
ATOM 1794 N N . GLN A 1 221 ? 11.835 25.994 15.614 1.00 88.44 221 GLN A N 1
ATOM 1795 C CA . GLN A 1 221 ? 11.119 25.125 16.554 1.00 88.44 221 GLN A CA 1
ATOM 1796 C C . GLN A 1 221 ? 9.909 24.455 15.892 1.00 88.44 221 GLN A C 1
ATOM 1798 O O . GLN A 1 221 ? 9.651 23.276 16.129 1.00 88.44 221 GLN A O 1
ATOM 1803 N N . PHE A 1 222 ? 9.185 25.183 15.034 1.00 90.50 222 PHE A N 1
ATOM 1804 C CA . PHE A 1 222 ? 8.096 24.614 14.246 1.00 90.50 222 PHE A CA 1
ATOM 1805 C C . PHE A 1 222 ? 8.606 23.549 13.275 1.00 90.50 222 PHE A C 1
ATOM 1807 O O . PHE A 1 222 ? 8.074 22.446 13.274 1.00 90.50 222 PHE A O 1
ATOM 1814 N N . ASN A 1 223 ? 9.640 23.843 12.484 1.00 91.50 223 ASN A N 1
ATOM 1815 C CA . ASN A 1 223 ? 10.189 22.911 11.500 1.00 91.50 223 ASN A CA 1
ATOM 1816 C C . ASN A 1 223 ? 10.748 21.653 12.162 1.00 91.50 223 ASN A C 1
ATOM 1818 O O . ASN A 1 223 ? 10.522 20.553 11.661 1.00 91.50 223 ASN A O 1
ATOM 1822 N N . GLU A 1 224 ? 11.432 21.792 13.297 1.00 91.19 224 GLU A N 1
ATOM 1823 C CA . GLU A 1 224 ? 11.919 20.659 14.078 1.00 91.19 224 GLU A CA 1
ATOM 1824 C C . GLU A 1 224 ? 10.749 19.801 14.577 1.00 91.19 224 GLU A C 1
ATOM 1826 O O . GLU A 1 224 ? 10.712 18.594 14.330 1.00 91.19 224 GLU A O 1
ATOM 1831 N N . LEU A 1 225 ? 9.750 20.420 15.215 1.00 87.38 225 LEU A N 1
ATOM 1832 C CA . LEU A 1 225 ? 8.581 19.703 15.716 1.00 87.38 225 LEU A CA 1
ATOM 1833 C C . LEU A 1 225 ? 7.779 19.058 14.577 1.00 87.38 225 LEU A C 1
ATOM 1835 O O . LEU A 1 225 ? 7.332 17.920 14.711 1.00 87.38 225 LEU A O 1
ATOM 1839 N N . TYR A 1 226 ? 7.607 19.756 13.459 1.00 88.50 226 TYR A N 1
ATOM 1840 C CA . TYR A 1 226 ? 6.918 19.258 12.276 1.00 88.50 226 TYR A CA 1
ATOM 1841 C C . TYR A 1 226 ? 7.661 18.061 11.693 1.00 88.50 226 TYR A C 1
ATOM 1843 O O . TYR A 1 226 ? 7.067 17.003 11.537 1.00 88.50 226 TYR A O 1
ATOM 1851 N N . THR A 1 227 ? 8.968 18.177 11.461 1.00 88.38 227 THR A N 1
ATOM 1852 C CA . THR A 1 227 ? 9.787 17.098 10.891 1.00 88.38 227 THR A CA 1
ATOM 1853 C C . THR A 1 227 ? 9.800 15.864 11.795 1.00 88.38 227 THR A C 1
ATOM 1855 O O . THR A 1 227 ? 9.673 14.747 11.306 1.00 88.38 227 THR A O 1
ATOM 1858 N N . GLN A 1 228 ? 9.860 16.048 13.119 1.00 86.06 228 GLN A N 1
ATOM 1859 C CA . GLN A 1 228 ? 9.833 14.945 14.089 1.00 86.06 228 GLN A CA 1
ATOM 1860 C C . GLN A 1 228 ? 8.481 14.216 14.178 1.00 86.06 228 GL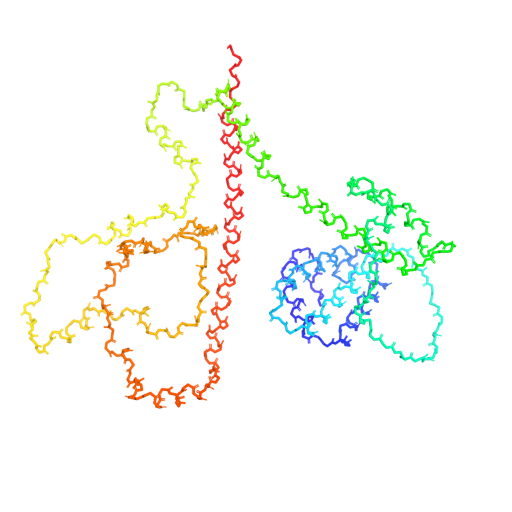N A C 1
ATOM 1862 O O . GLN A 1 228 ? 8.441 13.067 14.621 1.00 86.06 228 GLN A O 1
ATOM 1867 N N . ASN A 1 229 ? 7.366 14.873 13.835 1.00 84.94 229 ASN A N 1
ATOM 1868 C CA . ASN A 1 229 ? 6.015 14.334 14.056 1.00 84.94 229 ASN A CA 1
ATOM 1869 C C . ASN A 1 229 ? 5.218 14.084 12.766 1.00 84.94 229 ASN A C 1
ATOM 1871 O O . ASN A 1 229 ? 4.244 13.333 12.793 1.00 84.94 229 ASN A O 1
ATOM 1875 N N . ARG A 1 230 ? 5.643 14.652 11.636 1.00 87.38 230 ARG A N 1
ATOM 1876 C CA . ARG A 1 230 ? 5.146 14.351 10.290 1.00 87.38 230 ARG A CA 1
ATOM 1877 C C . ARG A 1 230 ? 5.244 12.852 10.007 1.00 87.38 230 ARG A C 1
ATOM 1879 O O . ARG A 1 230 ? 6.183 12.175 10.433 1.00 87.38 230 ARG A O 1
ATOM 1886 N N . MET A 1 231 ? 4.269 12.328 9.272 1.00 84.62 231 MET A N 1
ATOM 1887 C CA . MET A 1 231 ? 4.357 11.000 8.666 1.00 84.62 231 MET A CA 1
ATOM 1888 C C . MET A 1 231 ? 5.146 11.093 7.367 1.00 84.62 231 MET A C 1
ATOM 1890 O O . MET A 1 231 ? 4.873 11.973 6.552 1.00 84.62 231 MET A O 1
ATOM 1894 N N . THR A 1 232 ? 6.111 10.193 7.189 1.00 83.31 232 THR A N 1
ATOM 1895 C CA . THR A 1 232 ? 6.793 10.044 5.906 1.00 83.31 232 THR A CA 1
ATOM 1896 C C . THR A 1 232 ? 5.774 9.602 4.869 1.00 83.31 232 THR A C 1
ATOM 1898 O O . THR A 1 232 ? 4.851 8.838 5.167 1.00 83.31 232 THR A O 1
ATOM 1901 N N . ARG A 1 233 ? 5.889 10.109 3.654 1.00 85.38 233 ARG A N 1
ATOM 1902 C CA . ARG A 1 233 ? 5.055 9.696 2.530 1.00 85.38 233 ARG A CA 1
ATOM 1903 C C . ARG A 1 233 ? 5.908 9.052 1.437 1.00 85.38 233 ARG A C 1
ATOM 1905 O O . ARG A 1 233 ? 7.097 9.357 1.366 1.00 85.38 233 ARG A O 1
ATOM 1912 N N . PRO A 1 234 ? 5.325 8.193 0.586 1.00 84.56 234 PRO A N 1
ATOM 1913 C CA . PRO A 1 234 ? 6.012 7.648 -0.588 1.00 84.56 234 PRO A CA 1
ATOM 1914 C C . PRO A 1 234 ? 6.664 8.716 -1.475 1.00 84.56 234 PRO A C 1
ATOM 1916 O O . PRO A 1 234 ? 7.723 8.480 -2.052 1.00 84.56 234 PRO A O 1
ATOM 1919 N N . GLU A 1 235 ? 6.052 9.901 -1.539 1.00 84.00 235 GLU A N 1
ATOM 1920 C CA . GLU A 1 235 ? 6.514 11.037 -2.344 1.00 84.00 235 GLU A CA 1
ATOM 1921 C C . GLU A 1 235 ? 7.709 11.784 -1.722 1.00 84.00 235 GLU A C 1
ATOM 1923 O O . GLU A 1 235 ? 8.327 12.617 -2.382 1.00 84.00 235 GLU A O 1
ATOM 1928 N N . ASP A 1 236 ? 8.049 11.512 -0.457 1.00 84.62 236 ASP A N 1
ATOM 1929 C CA . ASP A 1 236 ? 9.080 12.263 0.269 1.00 84.62 236 ASP A CA 1
ATOM 1930 C C . ASP A 1 236 ? 10.502 11.952 -0.223 1.00 84.62 236 ASP A C 1
ATOM 1932 O O . ASP A 1 236 ? 11.397 12.775 -0.041 1.00 84.62 236 ASP A O 1
ATOM 1936 N N . GLY A 1 237 ? 10.713 10.778 -0.835 1.00 82.69 237 GLY A N 1
ATOM 1937 C CA . GLY A 1 237 ? 12.036 10.276 -1.227 1.00 82.69 237 GLY A CA 1
ATOM 1938 C C . GLY A 1 237 ? 12.715 11.061 -2.354 1.00 82.69 237 GLY A C 1
ATOM 1939 O O . GLY A 1 237 ? 13.938 11.154 -2.363 1.00 82.69 237 GLY A O 1
ATOM 1940 N N . GLY A 1 238 ? 11.945 11.680 -3.259 1.00 83.38 238 GLY A N 1
ATOM 1941 C CA . GLY A 1 238 ? 12.432 12.566 -4.328 1.00 83.38 238 GLY A CA 1
ATOM 1942 C C . GLY A 1 238 ? 13.674 12.095 -5.115 1.00 83.38 238 GLY A C 1
ATOM 1943 O O . GLY A 1 238 ? 14.069 10.933 -5.097 1.00 83.38 238 GLY A O 1
ATOM 1944 N N . TYR A 1 239 ? 14.309 13.028 -5.835 1.00 86.31 239 TYR A N 1
ATOM 1945 C CA . TYR A 1 239 ? 15.577 12.791 -6.551 1.00 86.31 239 TYR A CA 1
ATOM 1946 C C . TYR A 1 239 ? 16.714 13.698 -6.092 1.00 86.31 239 TYR A C 1
ATOM 1948 O O . TYR A 1 239 ? 17.736 13.780 -6.766 1.00 86.31 239 TYR A O 1
ATOM 1956 N N . ASN A 1 240 ? 16.566 14.367 -4.948 1.00 86.12 240 ASN A N 1
ATOM 1957 C CA . ASN A 1 240 ? 17.577 15.297 -4.450 1.00 86.12 240 ASN A CA 1
ATOM 1958 C C . ASN A 1 240 ? 18.945 14.615 -4.295 1.00 86.12 240 ASN A C 1
ATOM 1960 O O . ASN A 1 240 ? 19.938 15.094 -4.836 1.00 86.12 240 ASN A O 1
ATOM 1964 N N . ASP A 1 241 ? 18.975 13.452 -3.646 1.00 86.94 241 ASP A N 1
ATOM 1965 C CA . ASP A 1 241 ? 20.211 12.694 -3.431 1.00 86.94 241 ASP A CA 1
ATOM 1966 C C . ASP A 1 241 ? 20.778 12.137 -4.739 1.00 86.94 241 ASP A C 1
ATOM 1968 O O . ASP A 1 241 ? 21.989 12.028 -4.921 1.00 86.94 241 ASP A O 1
ATOM 1972 N N . TRP A 1 242 ? 19.911 11.793 -5.692 1.00 85.06 242 TRP A N 1
ATOM 1973 C CA . TRP A 1 242 ? 20.357 11.385 -7.019 1.00 85.06 242 TRP A CA 1
ATOM 1974 C C . TRP A 1 242 ? 20.985 12.565 -7.774 1.00 85.06 242 TRP A C 1
ATOM 1976 O O . TRP A 1 242 ? 22.026 12.392 -8.401 1.00 85.06 242 TRP A O 1
ATOM 1986 N N . PHE A 1 243 ? 20.413 13.765 -7.670 1.00 82.75 243 PHE A N 1
ATOM 1987 C CA . PHE A 1 243 ? 20.904 14.962 -8.347 1.00 82.75 243 PHE A CA 1
ATOM 1988 C C . PHE A 1 243 ? 22.244 15.444 -7.784 1.00 82.75 243 PHE A C 1
ATOM 1990 O O . PHE A 1 243 ? 23.151 15.763 -8.548 1.00 82.75 243 PHE A O 1
ATOM 1997 N N . THR A 1 244 ? 22.408 15.453 -6.458 1.00 84.81 244 THR A N 1
ATOM 1998 C CA . THR A 1 244 ? 23.682 15.833 -5.824 1.00 84.81 244 THR A CA 1
ATOM 1999 C C . THR A 1 244 ? 24.813 14.893 -6.241 1.00 84.81 244 THR A C 1
ATOM 2001 O O . THR A 1 244 ? 25.900 15.359 -6.586 1.00 84.81 244 THR A O 1
ATOM 2004 N N . ASN A 1 245 ? 24.533 13.588 -6.304 1.00 83.00 245 ASN A N 1
ATOM 2005 C CA . ASN A 1 245 ? 25.499 12.564 -6.704 1.00 83.00 245 ASN A CA 1
ATOM 2006 C C . ASN A 1 245 ? 25.770 12.502 -8.219 1.00 83.00 245 ASN A C 1
ATOM 2008 O O . ASN A 1 245 ? 26.816 11.998 -8.616 1.00 83.00 245 ASN A O 1
ATOM 2012 N N . ASN A 1 246 ? 24.856 12.994 -9.064 1.00 74.12 246 ASN A N 1
ATOM 2013 C CA . ASN A 1 246 ? 24.980 12.983 -10.531 1.00 74.12 246 ASN A CA 1
ATOM 2014 C C . ASN A 1 246 ? 25.081 14.396 -11.127 1.00 74.12 246 ASN A C 1
ATOM 2016 O O . ASN A 1 246 ? 24.732 14.612 -12.288 1.00 74.12 246 ASN A O 1
ATOM 2020 N N . SER A 1 247 ? 25.535 15.371 -10.337 1.00 65.25 247 SER A N 1
ATOM 2021 C CA . SER A 1 247 ? 25.699 16.744 -10.802 1.00 65.25 247 SER A CA 1
ATOM 2022 C C . SER A 1 247 ? 26.746 16.804 -11.921 1.00 65.25 247 SER A C 1
ATOM 2024 O O . SER A 1 247 ? 27.946 16.634 -11.705 1.00 65.25 247 SER A O 1
ATOM 2026 N N . ASN A 1 248 ? 26.280 17.040 -13.149 1.00 60.25 248 ASN A N 1
ATOM 2027 C CA . ASN A 1 248 ? 27.152 17.316 -14.282 1.00 60.25 248 ASN A CA 1
ATOM 2028 C C . ASN A 1 248 ? 27.715 18.728 -14.087 1.00 60.25 248 ASN A C 1
ATOM 2030 O O . ASN A 1 248 ? 27.017 19.719 -14.273 1.00 60.25 248 ASN A O 1
ATOM 2034 N N . THR A 1 249 ? 28.973 18.825 -13.666 1.00 57.53 249 THR A N 1
ATOM 2035 C CA . THR A 1 249 ? 29.676 20.097 -13.415 1.00 57.53 249 THR A CA 1
ATOM 2036 C C . THR A 1 249 ? 30.091 20.832 -14.695 1.00 57.53 249 THR A C 1
ATOM 2038 O O . THR A 1 249 ? 30.692 21.900 -14.616 1.00 57.53 249 THR A O 1
ATOM 2041 N N . SER A 1 250 ? 29.777 20.290 -15.875 1.00 56.09 250 SER A N 1
ATOM 2042 C CA . SER A 1 250 ? 30.107 20.880 -17.172 1.00 56.09 250 SER A CA 1
ATOM 2043 C C . SER A 1 250 ? 28.826 21.179 -17.952 1.00 56.09 250 SER A C 1
ATOM 2045 O O . SER A 1 250 ? 28.089 20.267 -18.320 1.00 56.09 250 SER A O 1
ATOM 2047 N N . GLU A 1 251 ? 28.564 22.466 -18.186 1.00 57.22 251 GLU A N 1
ATOM 2048 C CA . GLU A 1 251 ? 27.438 22.956 -18.997 1.00 57.22 251 GLU A CA 1
ATOM 2049 C C . GLU A 1 251 ? 27.659 22.745 -20.508 1.00 57.22 251 GLU A C 1
ATOM 2051 O O . GLU A 1 251 ? 26.725 22.896 -21.295 1.00 57.22 251 GLU A O 1
ATOM 2056 N N . GLU A 1 252 ? 28.871 22.367 -20.933 1.00 65.06 252 GLU A N 1
ATOM 2057 C CA . GLU A 1 252 ? 29.231 22.272 -22.347 1.00 65.06 252 GLU A CA 1
ATOM 2058 C C . GLU A 1 252 ? 29.382 20.817 -22.821 1.00 65.06 252 GLU A C 1
ATOM 2060 O O . GLU A 1 252 ? 30.155 20.044 -22.246 1.00 65.06 252 GLU A O 1
ATOM 2065 N N . PRO A 1 253 ? 28.698 20.415 -23.910 1.00 63.81 253 PRO A N 1
ATOM 2066 C CA . PRO A 1 253 ? 28.917 19.110 -24.513 1.00 63.81 253 PRO A CA 1
ATOM 2067 C C . PRO A 1 253 ? 30.344 19.024 -25.073 1.00 63.81 253 PRO A C 1
ATOM 2069 O O . PRO A 1 253 ? 30.703 19.718 -26.026 1.00 63.81 253 PRO A O 1
ATOM 2072 N N . ILE A 1 254 ? 31.161 18.134 -24.505 1.00 69.44 254 ILE A N 1
ATOM 2073 C CA . ILE A 1 254 ? 32.510 17.850 -25.005 1.00 69.44 254 ILE A CA 1
ATOM 2074 C C . ILE A 1 254 ? 32.384 17.161 -26.367 1.00 69.44 254 ILE A C 1
ATOM 2076 O O . ILE A 1 254 ? 31.931 16.020 -26.471 1.00 69.44 254 ILE A O 1
ATOM 2080 N N . ARG A 1 255 ? 32.784 17.856 -27.434 1.00 71.38 255 ARG A N 1
ATOM 2081 C CA . ARG A 1 255 ? 32.733 17.322 -28.797 1.00 71.38 255 ARG A CA 1
ATOM 2082 C C . ARG A 1 255 ? 33.942 16.420 -29.061 1.00 71.38 255 ARG A C 1
ATOM 2084 O O . ARG A 1 255 ? 35.077 16.890 -29.065 1.00 71.38 255 ARG A O 1
ATOM 2091 N N . ASP A 1 256 ? 33.702 15.140 -29.343 1.00 77.69 256 ASP A N 1
ATOM 2092 C CA . ASP A 1 256 ? 34.754 14.216 -29.784 1.00 77.69 256 ASP A CA 1
ATOM 2093 C C . ASP A 1 256 ? 35.178 14.558 -31.227 1.00 77.69 256 ASP A C 1
ATOM 2095 O O . ASP A 1 256 ? 34.444 14.326 -32.190 1.00 77.69 256 ASP A O 1
ATOM 2099 N N . MET A 1 257 ? 36.373 15.139 -31.375 1.00 82.81 257 MET A N 1
ATOM 2100 C CA . MET A 1 257 ? 36.971 15.525 -32.664 1.00 82.81 257 MET A CA 1
ATOM 2101 C C . MET A 1 257 ? 37.332 14.335 -33.558 1.00 82.81 257 MET A C 1
ATOM 2103 O O . MET A 1 257 ? 37.653 14.530 -34.727 1.00 82.81 257 MET A O 1
ATOM 2107 N N . THR A 1 258 ? 37.277 13.108 -33.036 1.00 84.62 258 THR A N 1
ATOM 2108 C CA . THR A 1 258 ? 37.530 11.891 -33.816 1.00 84.62 258 THR A CA 1
ATOM 2109 C C . THR A 1 258 ? 36.287 11.365 -34.536 1.00 84.62 258 THR A C 1
ATOM 2111 O O . THR A 1 258 ? 36.403 10.431 -35.333 1.00 84.62 258 THR A O 1
ATOM 2114 N N . LEU A 1 259 ? 35.108 11.955 -34.294 1.00 85.56 259 LEU A N 1
ATOM 2115 C CA . LEU A 1 259 ? 33.853 11.571 -34.943 1.00 85.56 259 LEU A CA 1
ATOM 2116 C C . LEU A 1 259 ? 33.827 11.971 -36.426 1.00 85.56 259 LEU A C 1
ATOM 2118 O O . LEU A 1 259 ? 34.095 13.115 -36.788 1.00 85.56 259 LEU A O 1
ATOM 2122 N N . ASN A 1 260 ? 33.448 11.022 -37.278 1.00 86.75 260 ASN A N 1
ATOM 2123 C CA . ASN A 1 260 ? 33.166 11.197 -38.699 1.00 86.75 260 ASN A CA 1
ATOM 2124 C C . ASN A 1 260 ? 31.941 10.356 -39.112 1.00 86.75 260 ASN A C 1
ATOM 2126 O O . ASN A 1 260 ? 31.501 9.476 -38.369 1.00 86.75 260 ASN A O 1
ATOM 2130 N N . ASP A 1 261 ? 31.413 10.593 -40.315 1.00 83.31 261 ASP A N 1
ATOM 2131 C CA . ASP A 1 261 ? 30.190 9.934 -40.810 1.00 83.31 261 ASP A CA 1
ATOM 2132 C C . ASP A 1 261 ? 30.293 8.397 -40.859 1.00 83.31 261 ASP A C 1
ATOM 2134 O O . ASP A 1 261 ? 29.287 7.698 -40.752 1.00 83.31 261 ASP A O 1
ATOM 2138 N N . GLY A 1 262 ? 31.507 7.849 -40.990 1.00 87.75 262 GLY A N 1
ATOM 2139 C CA . GLY A 1 262 ? 31.750 6.406 -41.066 1.00 87.75 262 GLY A CA 1
ATOM 2140 C C . GLY A 1 262 ? 31.924 5.710 -39.712 1.00 87.75 262 GLY A C 1
ATOM 2141 O O . GLY A 1 262 ? 31.746 4.495 -39.631 1.00 87.75 262 GLY A O 1
ATOM 2142 N N . ASN A 1 263 ? 32.271 6.443 -38.649 1.00 87.88 263 ASN A N 1
ATOM 2143 C CA . ASN A 1 263 ? 32.561 5.879 -37.326 1.00 87.88 263 ASN A CA 1
ATOM 2144 C C . ASN A 1 263 ? 31.559 6.292 -36.238 1.00 87.88 263 ASN A C 1
ATOM 2146 O O . ASN A 1 263 ? 31.621 5.740 -35.137 1.00 87.88 263 ASN A O 1
ATOM 2150 N N . PHE A 1 264 ? 30.634 7.207 -36.553 1.00 84.19 264 PHE A N 1
ATOM 2151 C CA . PHE A 1 264 ? 29.635 7.712 -35.616 1.00 84.19 264 PHE A CA 1
ATOM 2152 C C . PHE A 1 264 ? 28.865 6.576 -34.941 1.00 84.19 264 PHE A C 1
ATOM 2154 O O . PHE A 1 264 ? 28.856 6.503 -33.718 1.00 84.19 264 PHE A O 1
ATOM 2161 N N . ASN A 1 265 ? 28.302 5.644 -35.720 1.00 81.62 265 ASN A N 1
ATOM 2162 C CA . ASN A 1 265 ? 27.519 4.535 -35.168 1.00 81.62 265 ASN A CA 1
ATOM 2163 C C . ASN A 1 265 ? 28.362 3.670 -34.222 1.00 81.62 265 ASN A C 1
ATOM 2165 O O . ASN A 1 265 ? 27.953 3.431 -33.100 1.00 81.62 265 ASN A O 1
ATOM 2169 N N . ALA A 1 266 ? 29.572 3.259 -34.611 1.00 82.75 266 ALA A N 1
ATOM 2170 C CA . ALA A 1 266 ? 30.421 2.424 -33.754 1.00 82.75 266 ALA A CA 1
ATOM 2171 C C . ALA A 1 266 ? 30.819 3.129 -32.443 1.00 82.75 266 ALA A C 1
ATOM 2173 O O . ALA A 1 266 ? 30.828 2.511 -31.379 1.00 82.75 266 ALA A O 1
ATOM 2174 N N . LYS A 1 267 ? 31.123 4.431 -32.513 1.00 82.69 267 LYS A N 1
ATOM 2175 C CA . LYS A 1 267 ? 31.450 5.254 -31.344 1.00 82.69 267 LYS A CA 1
ATOM 2176 C C . LYS A 1 267 ? 30.234 5.464 -30.443 1.00 82.69 267 LYS A C 1
ATOM 2178 O O . LYS A 1 267 ? 30.358 5.255 -29.241 1.00 82.69 267 LYS A O 1
ATOM 2183 N N . PHE A 1 268 ? 29.078 5.794 -31.016 1.00 80.44 268 PHE A N 1
ATOM 2184 C CA . PHE A 1 268 ? 27.807 5.953 -30.308 1.00 80.44 268 PHE A CA 1
ATOM 2185 C C . PHE A 1 268 ? 27.382 4.661 -29.601 1.00 80.44 268 PHE A C 1
ATOM 2187 O O . PHE A 1 268 ? 27.076 4.679 -28.417 1.00 80.44 268 PHE A O 1
ATOM 2194 N N . GLU A 1 269 ? 27.447 3.524 -30.293 1.00 76.31 269 GLU A N 1
ATOM 2195 C CA . GLU A 1 269 ? 27.129 2.200 -29.743 1.00 76.31 269 GLU A CA 1
ATOM 2196 C C . GLU A 1 269 ? 28.061 1.802 -28.586 1.00 76.31 269 GLU A C 1
ATOM 2198 O O . GLU A 1 269 ? 27.644 1.101 -27.668 1.00 76.31 269 GLU A O 1
ATOM 2203 N N . SER A 1 270 ? 29.319 2.259 -28.608 1.00 79.56 270 SER A N 1
ATOM 2204 C CA . SER A 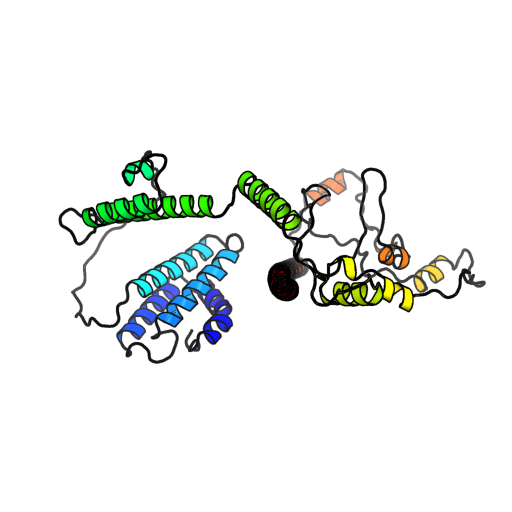1 270 ? 30.283 2.004 -27.529 1.00 79.56 270 SER A CA 1
ATOM 2205 C C . SER A 1 270 ? 30.130 2.934 -26.320 1.00 79.56 270 SER A C 1
ATOM 2207 O O . SER A 1 270 ? 30.439 2.528 -25.202 1.00 79.56 270 SER A O 1
ATOM 2209 N N . SER A 1 271 ? 29.690 4.179 -26.530 1.00 74.44 271 SER A N 1
ATOM 2210 C CA . SER A 1 271 ? 29.568 5.192 -25.474 1.00 74.44 271 SER A CA 1
ATOM 2211 C C . SER A 1 271 ? 28.184 5.225 -24.831 1.00 74.44 271 SER A C 1
ATOM 2213 O O . SER A 1 271 ? 28.054 5.625 -23.676 1.00 74.44 271 SER A O 1
ATOM 2215 N N . VAL A 1 272 ? 27.160 4.790 -25.563 1.00 71.75 272 VAL A N 1
ATOM 2216 C CA . VAL A 1 272 ? 25.774 4.711 -25.114 1.00 71.75 272 VAL A CA 1
ATOM 2217 C C . VAL A 1 272 ? 25.395 3.231 -24.994 1.00 71.75 272 VAL A C 1
ATOM 2219 O O . VAL A 1 272 ? 24.959 2.628 -25.983 1.00 71.75 272 VAL A O 1
ATOM 2222 N N . PRO A 1 273 ? 25.581 2.613 -23.809 1.00 66.00 273 PRO A N 1
ATOM 2223 C CA . PRO A 1 273 ? 25.257 1.206 -23.622 1.00 66.00 273 PRO A CA 1
ATOM 2224 C C . PRO A 1 273 ? 23.774 0.962 -23.912 1.00 66.00 273 PRO A C 1
ATOM 2226 O O . PRO A 1 273 ? 22.922 1.807 -23.629 1.00 66.00 273 PRO A O 1
ATOM 2229 N N . VAL A 1 274 ? 23.464 -0.206 -24.481 1.00 64.75 274 VAL A N 1
ATOM 2230 C CA . VAL A 1 274 ? 22.075 -0.644 -24.642 1.00 64.75 274 VAL A CA 1
ATOM 2231 C C . VAL A 1 274 ? 21.444 -0.694 -23.248 1.00 64.75 274 VAL A C 1
ATOM 2233 O O . VAL A 1 274 ? 21.987 -1.380 -22.377 1.00 64.75 274 VAL A O 1
ATOM 2236 N N . PRO A 1 275 ? 20.336 0.025 -22.995 1.00 60.62 275 PRO A N 1
ATOM 2237 C CA . PRO A 1 275 ? 19.657 -0.070 -21.714 1.00 60.62 275 PRO A CA 1
ATOM 2238 C C . PRO A 1 275 ? 19.233 -1.525 -21.479 1.00 60.62 275 PRO A C 1
ATOM 2240 O O . PRO A 1 275 ? 18.454 -2.079 -22.251 1.00 60.62 275 PRO A O 1
ATOM 2243 N N . GLU A 1 276 ? 19.711 -2.140 -20.389 1.00 56.62 276 GLU A N 1
ATOM 2244 C CA . GLU A 1 276 ? 19.395 -3.537 -20.024 1.00 56.62 276 GLU A CA 1
ATOM 2245 C C . GLU A 1 276 ? 17.877 -3.802 -19.926 1.00 56.62 276 GLU A C 1
ATOM 2247 O O . GLU A 1 276 ? 17.425 -4.943 -19.992 1.00 56.62 276 GLU A O 1
ATOM 2252 N N . GLN A 1 277 ? 17.082 -2.739 -19.766 1.00 51.12 277 GLN A N 1
ATOM 2253 C CA . GLN A 1 277 ? 15.646 -2.783 -19.498 1.00 51.12 277 GLN A CA 1
ATOM 2254 C C . GLN A 1 277 ? 14.753 -2.600 -20.735 1.00 51.12 277 GLN A C 1
ATOM 2256 O O . GLN A 1 277 ? 13.538 -2.744 -20.609 1.00 51.12 277 GLN A O 1
ATOM 2261 N N . GLU A 1 278 ? 15.309 -2.323 -21.920 1.00 47.50 278 GLU A N 1
ATOM 2262 C CA . GLU A 1 278 ? 14.533 -2.182 -23.167 1.00 47.50 278 GLU A CA 1
ATOM 2263 C C . GLU A 1 278 ? 14.787 -3.332 -24.143 1.00 47.50 278 GLU A C 1
ATOM 2265 O O . GLU A 1 278 ? 14.849 -3.166 -25.361 1.00 47.50 278 GLU A O 1
ATOM 2270 N N . LEU A 1 279 ? 14.825 -4.555 -23.609 1.00 47.19 279 LEU A N 1
ATOM 2271 C CA . LEU A 1 279 ? 14.298 -5.667 -24.387 1.00 47.19 279 LEU A CA 1
ATOM 2272 C C . LEU A 1 279 ? 12.887 -5.270 -24.855 1.00 47.19 279 LEU A C 1
ATOM 2274 O O . LEU A 1 279 ? 12.078 -4.780 -24.060 1.00 47.19 279 LEU A O 1
ATOM 2278 N N . ILE A 1 280 ? 12.542 -5.554 -26.116 1.00 51.78 280 ILE A N 1
ATOM 2279 C CA . ILE A 1 280 ? 11.138 -5.792 -26.477 1.00 51.78 280 ILE A CA 1
ATOM 2280 C C . ILE A 1 280 ? 10.749 -7.076 -25.740 1.00 51.78 280 ILE A C 1
ATOM 2282 O O . ILE A 1 280 ? 10.706 -8.166 -26.306 1.00 51.78 280 ILE A O 1
ATOM 2286 N N . VAL A 1 281 ? 10.564 -6.955 -24.428 1.00 49.50 281 VAL A N 1
ATOM 2287 C CA . VAL A 1 281 ? 10.078 -8.017 -23.574 1.00 49.50 281 VAL A CA 1
ATOM 2288 C C . VAL A 1 281 ? 8.668 -8.251 -24.074 1.00 49.50 281 VAL A C 1
ATOM 2290 O O . VAL A 1 281 ? 7.833 -7.342 -24.034 1.00 49.50 281 VAL A O 1
ATOM 2293 N N . TYR A 1 282 ? 8.394 -9.456 -24.567 1.00 53.44 282 TYR A N 1
ATOM 2294 C CA . TYR A 1 282 ? 7.029 -9.957 -24.584 1.00 53.44 282 TYR A CA 1
ATOM 2295 C C . TYR A 1 282 ? 6.574 -10.002 -23.125 1.00 53.44 282 TYR A C 1
ATOM 2297 O O . TYR A 1 282 ? 6.733 -10.998 -22.426 1.00 53.44 282 TYR A O 1
ATOM 2305 N N . LYS A 1 283 ? 6.096 -8.862 -22.622 1.00 57.38 283 LYS A N 1
ATOM 2306 C CA . LYS A 1 283 ? 5.475 -8.798 -21.313 1.00 57.38 283 LYS A CA 1
ATOM 2307 C C . LYS A 1 283 ? 4.164 -9.540 -21.454 1.00 57.38 283 LYS A C 1
ATOM 2309 O O . LYS A 1 283 ? 3.371 -9.250 -22.354 1.00 57.38 283 LYS A O 1
ATOM 2314 N N . ASN A 1 284 ? 3.953 -10.509 -20.574 1.00 61.47 284 ASN A N 1
ATOM 2315 C CA . ASN A 1 284 ? 2.628 -11.076 -20.416 1.00 61.47 284 ASN A CA 1
ATOM 2316 C C . ASN A 1 284 ? 1.649 -9.928 -20.150 1.00 61.47 284 ASN A C 1
ATOM 2318 O O . ASN A 1 284 ? 2.031 -8.971 -19.472 1.00 61.47 284 ASN A O 1
ATOM 2322 N N . PRO A 1 285 ? 0.430 -9.991 -20.707 1.00 69.44 285 PRO A N 1
ATOM 2323 C CA . PRO A 1 285 ? -0.545 -8.929 -20.542 1.00 69.44 285 PRO A CA 1
ATOM 2324 C C . PRO A 1 285 ? -0.713 -8.623 -19.055 1.00 69.44 285 PRO A C 1
ATOM 2326 O O . PRO A 1 285 ? -1.031 -9.504 -18.254 1.00 69.44 285 PRO A O 1
ATOM 2329 N N . GLU A 1 286 ? -0.436 -7.378 -18.688 1.00 67.31 286 GLU A N 1
ATOM 2330 C CA . GLU A 1 286 ? -0.663 -6.885 -17.340 1.00 67.31 286 GLU A CA 1
ATOM 2331 C C . GLU A 1 286 ? -2.083 -6.347 -17.238 1.00 67.31 286 GLU A C 1
ATOM 2333 O O . GLU A 1 286 ? -2.685 -5.911 -18.223 1.00 67.31 286 GLU A O 1
ATOM 2338 N N . GLU A 1 287 ? -2.641 -6.419 -16.036 1.00 71.12 287 GLU A N 1
ATOM 2339 C CA . GLU A 1 287 ? -3.949 -5.848 -15.773 1.00 71.12 287 GLU A CA 1
ATOM 2340 C C . GLU A 1 287 ? -3.900 -4.336 -15.986 1.00 71.12 287 GLU A C 1
ATOM 2342 O O . GLU A 1 287 ? -3.061 -3.628 -15.426 1.00 71.12 287 GLU A O 1
ATOM 2347 N N . LEU A 1 288 ? -4.799 -3.834 -16.830 1.00 65.12 288 LEU A N 1
ATOM 2348 C CA . LEU A 1 288 ? -4.963 -2.402 -16.980 1.00 65.12 288 LEU A CA 1
ATOM 2349 C C . LEU A 1 288 ? -5.756 -1.900 -15.777 1.00 65.12 288 LEU A C 1
ATOM 2351 O O . LEU A 1 288 ? -6.919 -2.277 -15.587 1.00 65.12 288 LEU A O 1
ATOM 2355 N N . PHE A 1 289 ? -5.138 -1.037 -14.976 1.00 60.25 289 PHE A N 1
ATOM 2356 C CA . PHE A 1 289 ? -5.843 -0.360 -13.901 1.00 60.25 289 PHE A CA 1
ATOM 2357 C C . PHE A 1 289 ? -6.954 0.504 -14.512 1.00 60.25 289 PHE A C 1
ATOM 2359 O O . PHE A 1 289 ? -6.699 1.527 -15.137 1.00 60.25 289 PHE A O 1
ATOM 2366 N N . SER A 1 290 ? -8.198 0.045 -14.376 1.00 58.38 290 SER A N 1
ATOM 2367 C CA . SER A 1 290 ? -9.379 0.698 -14.961 1.00 58.38 290 SER A CA 1
ATOM 2368 C C . SER A 1 290 ? -9.957 1.797 -14.058 1.00 58.38 290 SER A C 1
ATOM 2370 O O . SER A 1 290 ? -11.020 2.341 -14.353 1.00 58.38 290 SER A O 1
ATOM 2372 N N . GLY A 1 291 ? -9.299 2.099 -12.934 1.00 56.09 291 GLY A N 1
ATOM 2373 C CA . GLY A 1 291 ? -9.670 3.215 -12.072 1.00 56.09 291 GLY A CA 1
ATOM 2374 C C . GLY A 1 291 ? -9.293 4.546 -12.716 1.00 56.09 291 GLY A C 1
ATOM 2375 O O . GLY A 1 291 ? -8.311 4.639 -13.449 1.00 56.09 291 GLY A O 1
ATOM 2376 N N . ALA A 1 292 ? -10.095 5.579 -12.459 1.00 54.53 292 ALA A N 1
ATOM 2377 C CA . ALA A 1 292 ? -9.785 6.941 -12.881 1.00 54.53 292 ALA A CA 1
ATOM 2378 C C . ALA A 1 292 ? -8.393 7.369 -12.375 1.00 54.53 292 ALA A C 1
ATOM 2380 O O . ALA A 1 292 ? -7.907 6.845 -11.372 1.00 54.53 292 ALA A O 1
ATOM 2381 N N . THR A 1 293 ? -7.792 8.366 -13.028 1.00 58.62 293 THR A N 1
ATOM 2382 C CA . THR A 1 293 ? -6.475 8.962 -12.708 1.00 58.62 293 THR A CA 1
ATOM 2383 C C . THR A 1 293 ? -6.309 9.449 -11.263 1.00 58.62 293 THR A C 1
ATOM 2385 O O . THR A 1 293 ? -5.208 9.806 -10.865 1.00 58.62 293 THR A O 1
ATOM 2388 N N . ASP A 1 294 ? -7.386 9.447 -10.479 1.00 63.91 294 ASP A N 1
ATOM 2389 C CA . ASP A 1 294 ? -7.463 10.008 -9.131 1.00 63.91 294 ASP A CA 1
ATOM 2390 C C . ASP A 1 294 ? -7.389 8.921 -8.039 1.00 63.91 294 ASP A C 1
ATOM 2392 O O . ASP A 1 294 ? -7.814 9.134 -6.904 1.00 63.91 294 ASP A O 1
ATOM 2396 N N . CYS A 1 295 ? -6.904 7.724 -8.378 1.00 69.06 295 CYS A N 1
ATOM 2397 C CA . CYS A 1 295 ? -6.735 6.627 -7.429 1.00 69.06 295 CYS A CA 1
ATOM 2398 C C . CYS A 1 295 ? -5.268 6.501 -7.005 1.00 69.06 295 CYS A C 1
ATOM 2400 O O . CYS A 1 295 ? -4.377 6.402 -7.843 1.00 69.06 295 CYS A O 1
ATOM 2402 N N . GLU A 1 296 ? -5.033 6.433 -5.697 1.00 76.38 296 GLU A N 1
ATOM 2403 C CA . GLU A 1 296 ? -3.717 6.183 -5.110 1.00 76.38 296 GLU A CA 1
ATOM 2404 C C . GLU A 1 296 ? -3.650 4.745 -4.587 1.00 76.38 296 GLU A C 1
ATOM 2406 O O . GLU A 1 296 ? -4.596 4.235 -3.978 1.00 76.38 296 GLU A O 1
ATOM 2411 N N . ILE A 1 297 ? -2.525 4.072 -4.817 1.00 81.44 297 ILE A N 1
ATOM 2412 C CA . ILE A 1 297 ? -2.312 2.722 -4.303 1.00 81.44 297 ILE A CA 1
ATOM 2413 C C . ILE A 1 297 ? -1.725 2.832 -2.894 1.00 81.44 297 ILE A C 1
ATOM 2415 O O . ILE A 1 297 ? -0.605 3.293 -2.690 1.00 81.44 297 ILE A O 1
ATOM 2419 N N . LEU A 1 298 ? -2.474 2.347 -1.908 1.00 87.12 298 LEU A N 1
ATOM 2420 C CA . LEU A 1 298 ? -2.065 2.390 -0.506 1.00 87.12 298 LEU A CA 1
ATOM 2421 C C . LEU A 1 298 ? -0.974 1.360 -0.184 1.00 87.12 298 LEU A C 1
ATOM 2423 O O . LEU A 1 298 ? -0.953 0.263 -0.745 1.00 87.12 298 LEU A O 1
ATOM 2427 N N . GLY A 1 299 ? -0.105 1.686 0.775 1.00 85.56 299 GLY A N 1
ATOM 2428 C CA . GLY A 1 299 ? 0.966 0.793 1.242 1.00 85.56 299 GLY A CA 1
ATOM 2429 C C . GLY A 1 299 ? 2.152 0.675 0.281 1.00 85.56 299 GLY A C 1
ATOM 2430 O O . GLY A 1 299 ? 3.034 -0.160 0.496 1.00 85.56 299 GLY A O 1
ATOM 2431 N N . GLN A 1 300 ? 2.181 1.493 -0.776 1.00 84.56 300 GLN A N 1
ATOM 2432 C CA . GLN A 1 300 ? 3.369 1.625 -1.606 1.00 84.56 300 GLN A CA 1
ATOM 2433 C C . GLN A 1 300 ? 4.517 2.230 -0.802 1.00 84.56 300 GLN A C 1
ATOM 2435 O O . GLN A 1 300 ? 4.325 3.065 0.084 1.00 84.56 300 GLN A O 1
ATOM 2440 N N . THR A 1 301 ? 5.720 1.763 -1.110 1.00 81.19 301 THR A N 1
ATOM 2441 C CA . THR A 1 301 ? 6.967 2.384 -0.668 1.00 81.19 301 THR A CA 1
ATOM 2442 C C . THR A 1 301 ? 7.299 3.552 -1.597 1.00 81.19 301 THR A C 1
ATOM 2444 O O . THR A 1 301 ? 6.436 4.043 -2.312 1.00 81.19 301 THR A O 1
ATOM 2447 N N . GLU A 1 302 ? 8.558 3.972 -1.634 1.00 83.00 302 GLU A N 1
ATOM 2448 C CA . GLU A 1 302 ? 9.055 5.012 -2.536 1.00 83.00 302 GLU A CA 1
ATOM 2449 C C . GLU A 1 302 ? 8.600 4.829 -3.992 1.00 83.00 302 GLU A C 1
ATOM 2451 O O . GLU A 1 302 ? 8.718 3.744 -4.580 1.00 83.00 302 GLU A O 1
ATOM 2456 N N . ILE A 1 303 ? 8.116 5.924 -4.577 1.00 83.44 303 ILE A N 1
ATOM 2457 C CA . ILE A 1 303 ? 7.744 5.988 -5.988 1.00 83.44 303 ILE A CA 1
ATOM 2458 C C . ILE A 1 303 ? 9.033 6.027 -6.811 1.00 83.44 303 ILE A C 1
ATOM 2460 O O . ILE A 1 303 ? 9.831 6.960 -6.719 1.00 83.44 303 ILE A O 1
ATOM 2464 N N . LYS A 1 304 ? 9.251 4.986 -7.619 1.00 81.62 304 LYS A N 1
ATOM 2465 C CA . LYS A 1 304 ? 10.471 4.849 -8.433 1.00 81.62 304 LYS A CA 1
ATOM 2466 C C . LYS A 1 304 ? 10.423 5.634 -9.741 1.00 81.62 304 LYS A C 1
ATOM 2468 O O . LYS A 1 304 ? 11.482 5.923 -10.291 1.00 81.62 304 LYS A O 1
ATOM 2473 N N . ASN A 1 305 ? 9.225 5.916 -10.245 1.00 82.69 305 ASN A N 1
ATOM 2474 C CA . ASN A 1 305 ? 8.998 6.527 -11.546 1.00 82.69 305 ASN A CA 1
ATOM 2475 C C . ASN A 1 305 ? 7.762 7.430 -11.462 1.00 82.69 305 ASN A C 1
ATOM 2477 O O . ASN A 1 305 ? 6.667 6.939 -11.187 1.00 82.69 305 ASN A O 1
ATOM 2481 N N . TYR A 1 306 ? 7.951 8.727 -11.693 1.00 85.38 306 TYR A N 1
ATOM 2482 C CA . TYR A 1 306 ? 6.897 9.737 -11.699 1.00 85.38 306 TYR A CA 1
ATOM 2483 C C . TYR A 1 306 ? 6.389 10.062 -13.113 1.00 85.38 306 TYR A C 1
ATOM 2485 O O . TYR A 1 306 ? 5.746 11.089 -13.298 1.00 85.38 306 TYR A O 1
ATOM 2493 N N . SER A 1 307 ? 6.669 9.235 -14.124 1.00 85.44 307 SER A N 1
ATOM 2494 C CA . SER A 1 307 ? 6.120 9.402 -15.475 1.00 85.44 307 SER A CA 1
ATOM 2495 C C . SER A 1 307 ? 4.598 9.305 -15.460 1.00 85.44 307 SER A C 1
ATOM 2497 O O . SER A 1 307 ? 4.011 8.545 -14.691 1.00 85.44 307 SER A O 1
ATOM 2499 N N . GLY A 1 308 ? 3.947 10.024 -16.366 1.00 83.62 308 GLY A N 1
ATOM 2500 C CA . GLY A 1 308 ? 2.502 9.978 -16.485 1.00 83.62 308 GLY A CA 1
ATOM 2501 C C . GLY A 1 308 ? 1.977 10.732 -17.692 1.00 83.62 308 GLY A C 1
ATOM 2502 O O . GLY A 1 308 ? 2.710 11.237 -18.545 1.00 83.62 308 GLY A O 1
ATOM 2503 N N . GLU A 1 309 ? 0.658 10.810 -17.768 1.00 83.88 309 GLU A N 1
ATOM 2504 C CA . GLU A 1 309 ? -0.024 11.602 -18.775 1.00 83.88 309 GLU A CA 1
ATOM 2505 C C . GLU A 1 309 ? -1.213 12.336 -18.168 1.00 83.88 309 GLU A C 1
ATOM 2507 O O . GLU A 1 309 ? -1.970 11.815 -17.354 1.00 83.88 309 GLU A O 1
ATOM 2512 N N . THR A 1 310 ? -1.370 13.584 -18.584 1.00 80.94 310 THR A N 1
ATOM 2513 C CA . THR A 1 310 ? -2.603 14.350 -18.420 1.00 80.94 310 THR A CA 1
ATOM 2514 C C . THR A 1 310 ? -3.383 14.312 -19.732 1.00 80.94 310 THR A C 1
ATOM 2516 O O . THR A 1 310 ? -2.885 13.842 -20.755 1.00 80.94 310 THR A O 1
ATOM 2519 N N . LYS A 1 311 ? -4.593 14.883 -19.748 1.00 80.88 311 LYS A N 1
ATOM 2520 C CA . LYS A 1 311 ? -5.410 14.983 -20.972 1.00 80.88 311 LYS A CA 1
ATOM 2521 C C . LYS A 1 311 ? -4.688 15.657 -22.150 1.00 80.88 311 LYS A C 1
ATOM 2523 O O . LYS A 1 311 ? -5.043 15.383 -23.291 1.00 80.88 311 LYS A O 1
ATOM 2528 N N . SER A 1 312 ? -3.708 16.523 -21.878 1.00 88.56 312 SER A N 1
ATOM 2529 C CA . SER A 1 312 ? -3.048 17.345 -22.902 1.00 88.56 312 SER A CA 1
ATOM 2530 C C . SER A 1 312 ? -1.538 17.128 -23.006 1.00 88.56 312 SER A C 1
ATOM 2532 O O . SER A 1 312 ? -0.963 17.430 -24.047 1.00 88.56 312 SER A O 1
ATOM 2534 N N . ILE A 1 313 ? -0.877 16.652 -21.946 1.00 88.19 313 ILE A N 1
ATOM 2535 C CA . ILE A 1 313 ? 0.587 16.571 -21.874 1.00 88.19 313 ILE A CA 1
ATOM 2536 C C . ILE A 1 313 ? 0.995 15.215 -21.310 1.00 88.19 313 ILE A C 1
ATOM 2538 O O . ILE A 1 313 ? 0.524 14.816 -20.244 1.00 88.19 313 ILE A O 1
ATOM 2542 N N . LYS A 1 314 ? 1.914 14.550 -22.008 1.00 87.69 314 LYS A N 1
ATOM 2543 C CA . LYS A 1 314 ? 2.637 13.378 -21.512 1.00 87.69 314 LYS A CA 1
ATOM 2544 C C . LYS A 1 314 ? 3.961 13.841 -20.931 1.00 87.69 314 LYS A C 1
ATOM 2546 O O . LYS A 1 314 ? 4.619 14.691 -21.528 1.00 87.69 314 LYS A O 1
ATOM 2551 N N . TYR A 1 315 ? 4.330 13.310 -19.778 1.00 87.88 315 TYR A N 1
ATOM 2552 C CA . TYR A 1 315 ? 5.567 13.660 -19.100 1.00 87.88 315 TYR A CA 1
ATOM 2553 C C . TYR A 1 315 ? 6.287 12.391 -18.658 1.00 87.88 315 TYR A C 1
ATOM 2555 O O . TYR A 1 315 ? 5.668 11.399 -18.274 1.00 87.88 315 TYR A O 1
ATOM 2563 N N . THR A 1 316 ? 7.609 12.433 -18.740 1.00 86.25 316 THR A N 1
ATOM 2564 C CA . THR A 1 316 ? 8.481 11.341 -18.318 1.00 86.25 316 THR A CA 1
ATOM 2565 C C . THR A 1 316 ? 9.206 11.762 -17.058 1.00 86.25 316 THR A C 1
ATOM 2567 O O . THR A 1 316 ? 9.533 12.934 -16.863 1.00 86.25 316 THR A O 1
ATOM 2570 N N . ASP A 1 317 ? 9.436 10.786 -16.203 1.00 87.62 317 ASP A N 1
ATOM 2571 C CA . ASP A 1 317 ? 10.214 10.918 -14.997 1.00 87.62 317 ASP A CA 1
ATOM 2572 C C . ASP A 1 317 ? 11.600 11.512 -15.269 1.00 87.62 317 ASP A C 1
ATOM 2574 O O . ASP A 1 317 ? 12.260 11.171 -16.251 1.00 87.62 317 ASP A O 1
ATOM 2578 N N . LEU A 1 318 ? 12.054 12.401 -14.386 1.00 85.44 318 LEU A N 1
ATOM 2579 C CA . LEU A 1 318 ? 13.308 13.127 -14.570 1.00 85.44 318 LEU A CA 1
ATOM 2580 C C . LEU A 1 318 ? 14.523 12.191 -14.562 1.00 85.44 318 LEU A C 1
ATOM 2582 O O . LEU A 1 318 ? 15.413 12.327 -15.402 1.00 85.44 318 LEU A O 1
ATOM 2586 N N . ARG A 1 319 ? 14.562 11.216 -13.648 1.00 84.50 319 ARG A N 1
ATOM 2587 C CA . ARG A 1 319 ? 15.658 10.245 -13.597 1.00 84.50 319 ARG A CA 1
ATOM 2588 C C . ARG A 1 319 ? 15.628 9.358 -14.835 1.00 84.50 319 ARG A C 1
ATOM 2590 O O . ARG A 1 319 ? 16.680 9.082 -15.408 1.00 84.50 319 ARG A O 1
ATOM 2597 N N . GLU A 1 320 ? 14.445 8.934 -15.269 1.00 82.12 320 GLU A N 1
ATOM 2598 C CA . GLU A 1 320 ? 14.279 8.178 -16.513 1.00 82.12 320 GLU A CA 1
ATOM 2599 C C . GLU A 1 320 ? 14.774 8.973 -17.731 1.00 82.12 320 GLU A C 1
ATOM 2601 O O . GLU A 1 320 ? 15.593 8.469 -18.494 1.00 82.12 320 GLU A O 1
ATOM 2606 N N . ALA A 1 321 ? 14.368 10.235 -17.871 1.00 80.38 321 ALA A N 1
ATOM 2607 C CA . ALA A 1 321 ? 14.769 11.099 -18.979 1.00 80.38 321 ALA A CA 1
ATOM 2608 C C . ALA A 1 321 ? 16.289 11.333 -19.038 1.00 80.38 321 ALA A C 1
ATOM 2610 O O . ALA A 1 321 ? 16.865 11.384 -20.121 1.00 80.38 321 ALA A O 1
ATOM 2611 N N . HIS A 1 322 ? 16.954 11.441 -17.884 1.00 77.62 322 HIS A N 1
ATOM 2612 C CA . HIS A 1 322 ? 18.407 11.623 -17.820 1.00 77.62 322 HIS A CA 1
ATOM 2613 C C . HIS A 1 322 ? 19.213 10.329 -17.978 1.00 77.62 322 HIS A C 1
ATOM 2615 O O . HIS A 1 322 ? 20.406 10.390 -18.269 1.00 77.62 322 HIS A O 1
ATOM 2621 N N . THR A 1 323 ? 18.598 9.163 -17.771 1.00 75.06 323 THR A N 1
ATOM 2622 C CA . THR A 1 323 ? 19.286 7.864 -17.867 1.00 75.06 323 THR A CA 1
ATOM 2623 C C . THR A 1 323 ? 19.031 7.156 -19.195 1.00 75.06 323 THR A C 1
ATOM 2625 O O . THR A 1 323 ? 19.899 6.425 -19.670 1.00 75.06 323 THR A O 1
ATOM 2628 N N . LYS A 1 324 ? 17.878 7.390 -19.832 1.00 70.38 324 LYS A N 1
ATOM 2629 C CA . LYS A 1 324 ? 17.529 6.821 -21.135 1.00 70.38 324 LYS A CA 1
ATOM 2630 C C . LYS A 1 324 ? 18.096 7.664 -22.273 1.00 70.38 324 LYS A C 1
ATOM 2632 O O . LYS A 1 324 ? 17.477 8.604 -22.755 1.00 70.38 324 LYS A O 1
ATOM 2637 N N . THR A 1 325 ? 19.288 7.301 -22.723 1.00 65.88 325 THR A N 1
ATOM 2638 C CA . THR A 1 325 ? 20.015 7.996 -23.799 1.00 65.88 325 THR A CA 1
ATOM 2639 C C . THR A 1 325 ? 19.827 7.363 -25.180 1.00 65.88 325 THR A C 1
ATOM 2641 O O . THR A 1 325 ? 20.154 7.985 -26.190 1.00 65.88 325 THR A O 1
ATOM 2644 N N . ARG A 1 326 ? 19.266 6.149 -25.258 1.00 68.25 326 ARG A N 1
ATOM 2645 C CA . ARG A 1 326 ? 19.057 5.405 -26.506 1.00 68.25 326 ARG A CA 1
ATOM 2646 C C . ARG A 1 326 ? 17.574 5.135 -26.742 1.00 68.25 326 ARG A C 1
ATOM 2648 O O . ARG A 1 326 ? 16.916 4.582 -25.877 1.00 68.25 326 ARG A O 1
ATOM 2655 N N . LEU A 1 327 ? 17.072 5.514 -27.920 1.00 67.50 327 LEU A N 1
ATOM 2656 C CA . LEU A 1 327 ? 15.656 5.367 -28.291 1.00 67.50 327 LEU A CA 1
ATOM 2657 C C . LEU A 1 327 ? 15.287 3.942 -28.733 1.00 67.50 327 LEU A C 1
ATOM 2659 O O . LEU A 1 327 ? 14.162 3.508 -28.517 1.00 67.50 327 LEU A O 1
ATOM 2663 N N . VAL A 1 328 ? 16.199 3.253 -29.431 1.00 62.53 328 VAL A N 1
ATOM 2664 C CA . VAL A 1 328 ? 15.990 1.908 -29.991 1.00 62.53 328 VAL A CA 1
ATOM 2665 C C . VAL A 1 328 ? 17.342 1.200 -30.105 1.00 62.53 328 VAL A C 1
ATOM 2667 O O . VAL A 1 328 ? 18.332 1.804 -30.523 1.00 62.53 328 VAL A O 1
ATOM 2670 N N . ASP A 1 329 ? 17.391 -0.090 -29.781 1.00 63.19 329 ASP A N 1
ATOM 2671 C CA . ASP A 1 329 ? 18.490 -0.973 -30.178 1.00 63.19 329 ASP A CA 1
ATOM 2672 C C . ASP A 1 329 ? 18.169 -1.611 -31.550 1.00 63.19 329 ASP A C 1
ATOM 2674 O O . ASP A 1 329 ? 17.200 -2.372 -31.661 1.00 63.19 329 ASP A O 1
ATOM 2678 N N . PRO A 1 330 ? 18.941 -1.333 -32.621 1.00 63.94 330 PRO A N 1
ATOM 2679 C CA . PRO A 1 330 ? 18.753 -1.951 -33.933 1.00 63.94 330 PRO A CA 1
ATOM 2680 C C . PRO A 1 330 ? 18.811 -3.484 -33.904 1.00 63.94 330 PRO A C 1
ATOM 2682 O O . PRO A 1 330 ? 18.208 -4.126 -34.764 1.00 63.94 330 PRO A O 1
ATOM 2685 N N . SER A 1 331 ? 19.499 -4.081 -32.923 1.00 62.38 331 SER A N 1
ATOM 2686 C CA . SER A 1 331 ? 19.563 -5.534 -32.744 1.00 62.38 331 SER A CA 1
ATOM 2687 C C . SER A 1 331 ? 18.236 -6.136 -32.253 1.00 62.38 331 SER A C 1
ATOM 2689 O O . SER A 1 331 ? 17.955 -7.306 -32.526 1.00 62.38 331 SER A O 1
ATOM 2691 N N . MET A 1 332 ? 17.395 -5.316 -31.609 1.00 57.91 332 MET A N 1
ATOM 2692 C CA . MET A 1 332 ? 16.099 -5.686 -31.026 1.00 57.91 332 MET A CA 1
ATOM 2693 C C . MET A 1 332 ? 14.920 -5.472 -31.982 1.00 57.91 332 MET A C 1
ATOM 2695 O O . MET A 1 332 ? 13.823 -5.979 -31.733 1.00 57.91 332 MET A O 1
ATOM 2699 N N . MET A 1 333 ? 15.105 -4.748 -33.092 1.00 58.19 333 MET A N 1
ATOM 2700 C CA . MET A 1 333 ? 14.063 -4.641 -34.113 1.00 58.19 333 MET A CA 1
ATOM 2701 C C . MET A 1 333 ? 13.777 -6.028 -34.693 1.00 58.19 333 MET A C 1
ATOM 2703 O O . MET A 1 333 ? 14.675 -6.707 -35.195 1.00 58.19 333 MET A O 1
ATOM 2707 N N . ARG A 1 334 ? 12.512 -6.469 -34.597 1.00 55.78 334 ARG A N 1
ATOM 2708 C CA . ARG A 1 334 ? 12.079 -7.795 -35.061 1.00 55.78 334 ARG A CA 1
ATOM 2709 C C . ARG A 1 334 ? 12.602 -8.046 -36.472 1.00 55.78 334 ARG A C 1
ATOM 2711 O O . ARG A 1 334 ? 12.159 -7.414 -37.427 1.00 55.78 334 ARG A O 1
ATOM 2718 N N . LYS A 1 335 ? 13.474 -9.047 -36.613 1.00 55.09 335 LYS A N 1
ATOM 2719 C CA . LYS A 1 335 ? 13.902 -9.554 -37.927 1.00 55.09 335 LYS A CA 1
ATOM 2720 C C . LYS A 1 335 ? 12.746 -10.174 -38.719 1.00 55.09 335 LYS A C 1
ATOM 2722 O O . LYS A 1 335 ? 12.866 -10.356 -39.925 1.00 55.09 335 LYS A O 1
ATOM 2727 N N . VAL A 1 336 ? 11.640 -10.501 -38.048 1.00 56.69 336 VAL A N 1
ATOM 2728 C CA . VAL A 1 336 ? 10.497 -11.217 -38.621 1.00 56.69 336 VAL A CA 1
ATOM 2729 C C . VAL A 1 336 ? 9.228 -10.400 -38.403 1.00 56.69 336 VAL A C 1
ATOM 2731 O O . VAL A 1 336 ? 8.425 -10.676 -37.515 1.00 56.69 336 VAL A O 1
ATOM 2734 N N . ASN A 1 337 ? 9.065 -9.350 -39.200 1.00 62.22 337 ASN A N 1
ATOM 2735 C CA . ASN A 1 337 ? 7.734 -8.813 -39.451 1.00 62.22 337 ASN A CA 1
ATOM 2736 C C . ASN A 1 337 ? 7.124 -9.633 -40.595 1.00 62.22 337 ASN A C 1
ATOM 2738 O O . ASN A 1 337 ? 7.813 -9.828 -41.601 1.00 62.22 337 ASN A O 1
ATOM 2742 N N . PRO A 1 338 ? 5.880 -10.129 -40.462 1.00 69.69 338 PRO A N 1
ATOM 2743 C CA . PRO A 1 338 ? 5.226 -10.827 -41.559 1.00 69.69 338 PRO A CA 1
ATOM 2744 C C . PRO A 1 338 ? 5.138 -9.879 -42.755 1.00 69.69 338 PRO A C 1
ATOM 2746 O O . PRO A 1 338 ? 4.726 -8.724 -42.616 1.00 69.69 338 PRO A O 1
ATOM 2749 N N . ARG A 1 339 ? 5.574 -10.351 -43.923 1.00 75.81 339 ARG A N 1
ATOM 2750 C CA . ARG A 1 339 ? 5.607 -9.553 -45.153 1.00 75.81 339 ARG A CA 1
ATOM 2751 C C . ARG A 1 339 ? 4.205 -9.274 -45.676 1.00 75.81 339 ARG A C 1
ATOM 2753 O O . ARG A 1 339 ? 3.998 -8.256 -46.331 1.00 75.81 339 ARG A O 1
ATOM 2760 N N . ASP A 1 340 ? 3.252 -10.158 -45.382 1.00 83.06 340 ASP A N 1
ATOM 2761 C CA . ASP A 1 340 ? 1.866 -10.027 -45.806 1.00 83.06 340 ASP A CA 1
ATOM 2762 C C . ASP A 1 340 ? 0.848 -10.483 -44.737 1.00 83.06 340 ASP A C 1
ATOM 2764 O O . ASP A 1 340 ? 1.166 -11.069 -43.697 1.00 83.06 340 ASP A O 1
ATOM 2768 N N . LEU A 1 341 ? -0.427 -10.177 -44.996 1.00 81.25 341 LEU A N 1
ATOM 2769 C CA . LEU A 1 341 ? -1.542 -10.516 -44.109 1.00 81.25 341 LEU A CA 1
ATOM 2770 C C . LEU A 1 341 ? -1.733 -12.036 -43.957 1.00 81.25 341 LEU A C 1
ATOM 2772 O O . LEU A 1 341 ? -2.274 -12.488 -42.945 1.00 81.25 341 LEU A O 1
ATOM 2776 N N . ASN A 1 342 ? -1.326 -12.825 -44.951 1.00 84.00 342 ASN A N 1
ATOM 2777 C CA . ASN A 1 342 ? -1.517 -14.273 -44.959 1.00 84.00 342 ASN A CA 1
ATOM 2778 C C . ASN A 1 342 ? -0.481 -14.968 -44.071 1.00 84.00 342 ASN A C 1
ATOM 2780 O O . ASN A 1 342 ? -0.843 -15.842 -43.289 1.00 84.00 342 ASN A O 1
ATOM 2784 N N . GLU A 1 343 ? 0.768 -14.516 -44.106 1.00 80.81 343 GLU A N 1
ATOM 2785 C CA . GLU A 1 343 ? 1.850 -14.926 -43.219 1.00 80.81 343 GLU A CA 1
ATOM 2786 C C . GLU A 1 343 ? 1.519 -14.574 -41.764 1.00 80.81 343 GLU A C 1
ATOM 2788 O O . GLU A 1 343 ? 1.640 -15.420 -40.879 1.00 80.81 343 GLU A O 1
ATOM 2793 N N . ALA A 1 344 ? 0.979 -13.376 -41.514 1.00 78.31 344 ALA A N 1
ATOM 2794 C CA . ALA A 1 344 ? 0.512 -12.987 -40.183 1.00 78.31 344 ALA A CA 1
ATOM 2795 C C . ALA A 1 344 ? -0.622 -13.898 -39.666 1.00 78.31 344 ALA A C 1
ATOM 2797 O O . ALA A 1 344 ? -0.654 -14.254 -38.486 1.00 78.31 344 ALA A O 1
ATOM 2798 N N . LYS A 1 345 ? -1.561 -14.295 -40.538 1.00 79.31 345 LYS A N 1
ATOM 2799 C CA . LYS A 1 345 ? -2.640 -15.241 -40.196 1.00 79.31 345 LYS A CA 1
ATOM 2800 C C . LYS A 1 345 ? -2.104 -16.649 -39.939 1.00 79.31 345 LYS A C 1
ATOM 2802 O O . LYS A 1 345 ? -2.538 -17.284 -38.981 1.00 79.31 345 LYS A O 1
ATOM 2807 N N . ALA A 1 346 ? -1.151 -17.113 -40.745 1.00 80.50 346 ALA A N 1
ATOM 2808 C CA . ALA A 1 346 ? -0.509 -18.412 -40.573 1.00 80.50 346 ALA A CA 1
ATOM 2809 C C . ALA A 1 346 ? 0.260 -18.485 -39.242 1.00 80.50 346 ALA A C 1
ATOM 2811 O O . ALA A 1 346 ? 0.078 -19.436 -38.485 1.00 80.50 346 ALA A O 1
ATOM 2812 N N . GLN A 1 347 ? 1.020 -17.440 -38.898 1.00 73.94 347 GLN A N 1
ATOM 2813 C CA . GLN A 1 347 ? 1.709 -17.333 -37.607 1.00 73.94 347 GLN A CA 1
ATOM 2814 C C . GLN A 1 347 ? 0.729 -17.350 -36.423 1.00 73.94 347 GLN A C 1
ATOM 2816 O O . GLN A 1 347 ? 0.970 -18.047 -35.445 1.00 73.94 347 GLN A O 1
ATOM 2821 N N . ARG A 1 348 ? -0.421 -16.663 -36.519 1.00 70.56 348 ARG A N 1
ATOM 2822 C CA . ARG A 1 348 ? -1.467 -16.693 -35.473 1.00 70.56 348 ARG A CA 1
ATOM 2823 C C . ARG A 1 348 ? -2.181 -18.037 -35.348 1.00 70.56 348 ARG A C 1
ATOM 2825 O O . ARG A 1 348 ? -2.669 -18.356 -34.272 1.00 70.56 348 ARG A O 1
ATOM 2832 N N . SER A 1 349 ? -2.285 -18.798 -36.438 1.00 77.00 349 SER A N 1
ATOM 2833 C CA . SER A 1 349 ? -2.933 -20.117 -36.423 1.00 77.00 349 SER A CA 1
ATOM 2834 C C . SER A 1 349 ? -2.103 -21.185 -35.704 1.00 77.00 349 SER A C 1
ATOM 2836 O O . SER A 1 349 ? -2.648 -22.202 -35.282 1.00 77.00 349 SER A O 1
ATOM 2838 N N . ARG A 1 350 ? -0.801 -20.935 -35.524 1.00 70.94 350 ARG A N 1
ATOM 2839 C CA . ARG A 1 350 ? 0.136 -21.804 -34.815 1.00 70.94 350 ARG A CA 1
ATOM 2840 C C . ARG A 1 350 ? 0.449 -21.205 -33.444 1.00 70.94 350 ARG A C 1
ATOM 2842 O O . ARG A 1 350 ? 1.520 -20.652 -33.229 1.00 70.94 350 ARG A O 1
ATOM 2849 N N . ILE A 1 351 ? -0.524 -21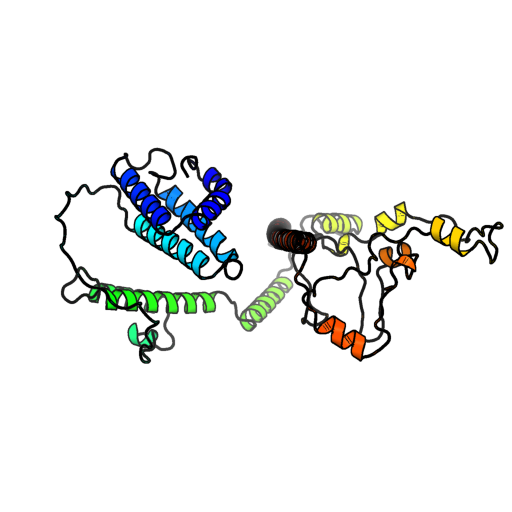.271 -32.537 1.00 67.44 351 ILE A N 1
ATOM 2850 C CA . ILE A 1 351 ? -0.302 -20.931 -31.127 1.00 67.44 351 ILE A CA 1
ATOM 2851 C C . ILE A 1 351 ? 0.560 -22.053 -30.543 1.00 67.44 351 ILE A C 1
ATOM 2853 O O . ILE A 1 351 ? 0.085 -23.176 -30.392 1.00 67.44 351 ILE A O 1
ATOM 2857 N N . GLU A 1 352 ? 1.838 -21.773 -30.309 1.00 70.12 352 GLU A N 1
ATOM 2858 C CA . GLU A 1 352 ? 2.730 -22.685 -29.592 1.00 70.12 352 GLU A CA 1
ATOM 2859 C C . GLU A 1 352 ? 2.516 -22.496 -28.085 1.00 70.12 352 GLU A C 1
ATOM 2861 O O . GLU A 1 352 ? 2.355 -21.368 -27.611 1.00 70.12 352 GLU A O 1
ATOM 2866 N N . ASP A 1 353 ? 2.466 -23.602 -27.341 1.00 75.75 353 ASP A N 1
ATOM 2867 C CA . ASP A 1 353 ? 2.453 -23.550 -25.880 1.00 75.75 353 ASP A CA 1
ATOM 2868 C C . ASP A 1 353 ? 3.773 -22.960 -25.366 1.00 75.75 353 ASP A C 1
ATOM 2870 O O . ASP A 1 353 ? 4.826 -23.121 -25.988 1.00 75.75 353 ASP A O 1
ATOM 2874 N N . TYR A 1 354 ? 3.723 -22.310 -24.200 1.00 78.50 354 TYR A N 1
ATOM 2875 C CA . TYR A 1 354 ? 4.918 -21.781 -23.546 1.00 78.50 354 TYR A CA 1
ATOM 2876 C C . TYR A 1 354 ? 5.964 -22.880 -23.326 1.00 78.50 354 TYR A C 1
ATOM 2878 O O . TYR A 1 354 ? 5.659 -23.981 -22.855 1.00 78.50 354 TYR A O 1
ATOM 2886 N N . SER A 1 355 ? 7.221 -22.550 -23.600 1.00 85.56 355 SER A N 1
ATOM 2887 C CA . SER A 1 355 ? 8.362 -23.392 -23.261 1.00 85.56 355 SER A CA 1
ATOM 2888 C C . SER A 1 355 ? 8.518 -23.539 -21.743 1.00 85.56 355 SER A C 1
ATOM 2890 O O . SER A 1 355 ? 8.053 -22.719 -20.950 1.00 85.56 355 SER A O 1
ATOM 2892 N N . GLU A 1 356 ? 9.242 -24.569 -21.302 1.00 86.38 356 GLU A N 1
ATOM 2893 C CA . GLU A 1 356 ? 9.533 -24.786 -19.877 1.00 86.38 356 GLU A CA 1
ATOM 2894 C C . GLU A 1 356 ? 10.299 -23.608 -19.237 1.00 86.38 356 GLU A C 1
ATOM 2896 O O . GLU A 1 356 ? 10.173 -23.341 -18.040 1.00 86.38 356 GLU A O 1
ATOM 2901 N N . ASN A 1 357 ? 11.083 -22.868 -20.026 1.00 84.75 357 ASN A N 1
ATOM 2902 C CA . ASN A 1 357 ? 11.759 -21.656 -19.563 1.00 84.75 357 ASN A CA 1
ATOM 2903 C C . ASN A 1 357 ? 10.762 -20.515 -19.334 1.00 84.75 357 ASN A C 1
ATOM 2905 O O . ASN A 1 357 ? 10.775 -19.908 -18.266 1.00 84.75 357 ASN A O 1
ATOM 2909 N N . GLU A 1 358 ? 9.859 -20.276 -20.285 1.00 82.56 358 GLU A N 1
ATOM 2910 C CA . GLU A 1 358 ? 8.830 -19.234 -20.176 1.00 82.56 358 GLU A CA 1
ATOM 2911 C C . GLU A 1 358 ? 7.843 -19.530 -19.038 1.00 82.56 358 GLU A C 1
ATOM 2913 O O . GLU A 1 358 ? 7.479 -18.629 -18.284 1.00 82.56 358 GLU A O 1
ATOM 2918 N N . TRP A 1 359 ? 7.479 -20.801 -18.827 1.00 83.56 359 TRP A N 1
ATOM 2919 C CA . TRP A 1 359 ? 6.692 -21.225 -17.663 1.00 83.56 359 TRP A CA 1
ATOM 2920 C C . TRP A 1 359 ? 7.389 -20.919 -16.336 1.00 83.56 359 TRP A C 1
ATOM 2922 O O . TRP A 1 359 ? 6.747 -20.469 -15.383 1.00 83.56 359 TRP A O 1
ATOM 2932 N N . ARG A 1 360 ? 8.707 -21.137 -16.255 1.00 87.56 360 ARG A N 1
ATOM 2933 C CA . ARG A 1 360 ? 9.489 -20.792 -15.059 1.00 87.56 360 ARG A CA 1
ATOM 2934 C C . ARG A 1 360 ? 9.538 -19.287 -14.822 1.00 87.56 360 ARG A C 1
ATOM 2936 O O . ARG A 1 360 ? 9.443 -18.860 -13.672 1.00 87.56 360 ARG A O 1
ATOM 2943 N N . GLU A 1 361 ? 9.668 -18.487 -15.875 1.00 84.62 361 GLU A N 1
ATOM 2944 C CA . GLU A 1 361 ? 9.634 -17.025 -15.777 1.00 84.62 361 GLU A CA 1
ATOM 2945 C C . GLU A 1 361 ? 8.261 -16.514 -15.329 1.00 84.62 361 GLU A C 1
ATOM 2947 O O . GLU A 1 361 ? 8.186 -15.686 -14.418 1.00 84.62 361 GLU A O 1
ATOM 2952 N N . LEU A 1 362 ? 7.182 -17.066 -15.892 1.00 84.88 362 LEU A N 1
ATOM 2953 C CA . LEU A 1 362 ? 5.799 -16.805 -15.487 1.00 84.88 362 LEU A CA 1
ATOM 2954 C C . LEU A 1 362 ? 5.577 -17.092 -14.000 1.00 84.88 362 LEU A C 1
ATOM 2956 O O . LEU A 1 362 ? 5.054 -16.243 -13.274 1.00 84.88 362 LEU A O 1
ATOM 2960 N N . GLU A 1 363 ? 6.004 -18.264 -13.527 1.00 86.62 363 GLU A N 1
ATOM 2961 C CA . GLU A 1 363 ? 5.844 -18.645 -12.124 1.00 86.62 363 GLU A CA 1
ATOM 2962 C C . GLU A 1 363 ? 6.703 -17.772 -11.200 1.00 86.62 363 GLU A C 1
ATOM 2964 O O . GLU A 1 363 ? 6.224 -17.314 -10.162 1.00 86.62 363 GLU A O 1
ATOM 2969 N N . LYS A 1 364 ? 7.946 -17.460 -11.589 1.00 89.81 364 LYS A N 1
ATOM 2970 C CA . LYS A 1 364 ? 8.809 -16.537 -10.836 1.00 89.81 364 LYS A CA 1
ATOM 2971 C C . LYS A 1 364 ? 8.166 -15.156 -10.712 1.00 89.81 364 LYS A C 1
ATOM 2973 O O . LYS A 1 364 ? 8.138 -14.591 -9.621 1.00 89.81 364 LYS A O 1
ATOM 2978 N N . HIS A 1 365 ? 7.623 -14.632 -11.805 1.00 85.44 365 HIS A N 1
ATOM 2979 C CA . HIS A 1 365 ? 6.930 -13.350 -11.824 1.00 85.44 365 HIS A CA 1
ATOM 2980 C C . HIS A 1 365 ? 5.662 -13.366 -10.956 1.00 85.44 365 HIS A C 1
ATOM 2982 O O . HIS A 1 365 ? 5.417 -12.424 -10.204 1.00 85.44 365 HIS A O 1
ATOM 2988 N N . ARG A 1 366 ? 4.888 -14.459 -10.985 1.00 86.81 366 ARG A N 1
ATOM 2989 C CA . ARG A 1 366 ? 3.719 -14.655 -10.112 1.00 86.81 366 ARG A CA 1
ATOM 2990 C C . ARG A 1 366 ? 4.106 -14.629 -8.633 1.00 86.81 366 ARG A C 1
ATOM 2992 O O . ARG A 1 366 ? 3.454 -13.948 -7.844 1.00 86.81 366 ARG A O 1
ATOM 2999 N N . ILE A 1 367 ? 5.168 -15.349 -8.268 1.00 91.94 367 ILE A N 1
ATOM 3000 C CA . ILE A 1 367 ? 5.699 -15.381 -6.899 1.00 91.94 367 ILE A CA 1
ATOM 3001 C C . ILE A 1 367 ? 6.167 -13.987 -6.472 1.00 91.94 367 ILE A C 1
ATOM 3003 O O . ILE A 1 367 ? 5.870 -13.576 -5.354 1.00 91.94 367 ILE A O 1
ATOM 3007 N N . GLN A 1 368 ? 6.856 -13.254 -7.351 1.00 90.19 368 GLN A N 1
ATOM 3008 C CA . GLN A 1 368 ? 7.307 -11.892 -7.063 1.00 90.19 368 GLN A CA 1
ATOM 3009 C C . GLN A 1 368 ? 6.121 -10.961 -6.787 1.00 90.19 368 GLN A C 1
ATOM 3011 O O . GLN A 1 368 ? 6.091 -10.325 -5.740 1.00 90.19 368 GLN A O 1
ATOM 3016 N N . LYS A 1 369 ? 5.096 -10.959 -7.651 1.00 86.31 369 LYS A N 1
ATOM 3017 C CA . LYS A 1 369 ? 3.876 -10.160 -7.439 1.00 86.31 369 LYS A CA 1
ATOM 3018 C C . LYS A 1 369 ? 3.186 -10.485 -6.116 1.00 86.31 369 LYS A C 1
ATOM 3020 O O . LYS A 1 369 ? 2.723 -9.590 -5.418 1.00 86.31 369 LYS A O 1
ATOM 3025 N N . GLU A 1 370 ? 3.130 -11.762 -5.748 1.00 89.69 370 GLU A N 1
ATOM 3026 C CA . GLU A 1 370 ? 2.567 -12.189 -4.465 1.00 89.69 370 GLU A CA 1
ATOM 3027 C C . GLU A 1 370 ? 3.402 -11.701 -3.269 1.00 89.69 370 GLU A C 1
ATOM 3029 O O . GLU A 1 370 ? 2.844 -11.319 -2.241 1.00 89.69 370 GLU A O 1
ATOM 3034 N N . GLN A 1 371 ? 4.730 -11.691 -3.379 1.00 92.50 371 GLN A N 1
ATOM 3035 C CA . GLN A 1 371 ? 5.606 -11.131 -2.347 1.00 92.50 371 GLN A CA 1
ATOM 3036 C C . GLN A 1 371 ? 5.452 -9.611 -2.229 1.00 92.50 371 GLN A C 1
ATOM 3038 O O . GLN A 1 371 ? 5.353 -9.100 -1.111 1.00 92.50 371 GLN A O 1
ATOM 3043 N N . ASP A 1 372 ? 5.381 -8.908 -3.357 1.00 88.50 372 ASP A N 1
ATOM 3044 C CA . ASP A 1 372 ? 5.206 -7.456 -3.404 1.00 88.50 372 ASP A CA 1
ATOM 3045 C C . ASP A 1 372 ? 3.857 -7.048 -2.795 1.00 88.50 372 ASP A C 1
ATOM 3047 O O . ASP A 1 372 ? 3.803 -6.140 -1.967 1.00 88.50 372 ASP A O 1
ATOM 3051 N N . GLU A 1 373 ? 2.782 -7.780 -3.104 1.00 88.94 373 GLU A N 1
ATOM 3052 C CA . GLU A 1 373 ? 1.456 -7.538 -2.525 1.00 88.94 373 GLU A CA 1
ATOM 3053 C C . GLU A 1 373 ? 1.421 -7.817 -1.016 1.00 88.94 373 GLU A C 1
ATOM 3055 O O . GLU A 1 373 ? 0.904 -7.010 -0.241 1.00 88.94 373 GLU A O 1
ATOM 3060 N N . ASN A 1 374 ? 2.025 -8.919 -0.561 1.00 92.50 374 ASN A N 1
ATOM 3061 C CA . ASN A 1 374 ? 2.139 -9.195 0.873 1.00 92.50 374 ASN A CA 1
ATOM 3062 C C . ASN A 1 374 ? 2.918 -8.088 1.598 1.00 92.50 374 ASN A C 1
ATOM 3064 O O . ASN A 1 374 ? 2.526 -7.661 2.684 1.00 92.50 374 ASN A O 1
ATOM 3068 N N . THR A 1 375 ? 3.996 -7.597 0.986 1.00 92.56 375 THR A N 1
ATOM 3069 C CA . THR A 1 375 ? 4.796 -6.493 1.526 1.00 92.56 375 THR A CA 1
ATOM 3070 C C . THR A 1 375 ? 3.976 -5.205 1.581 1.00 92.56 375 THR A C 1
ATOM 3072 O O . THR A 1 375 ? 3.976 -4.531 2.607 1.00 92.56 375 THR A O 1
ATOM 3075 N N . ARG A 1 376 ? 3.197 -4.897 0.536 1.00 92.06 376 ARG A N 1
ATOM 3076 C CA . ARG A 1 376 ? 2.289 -3.740 0.493 1.00 92.06 376 ARG A CA 1
ATOM 3077 C C . ARG A 1 376 ? 1.261 -3.769 1.626 1.00 92.06 376 ARG A C 1
ATOM 3079 O O . ARG A 1 376 ? 1.041 -2.750 2.278 1.00 92.06 376 ARG A O 1
ATOM 3086 N N . ILE A 1 377 ? 0.656 -4.928 1.894 1.00 91.38 377 ILE A N 1
ATOM 3087 C CA . ILE A 1 377 ? -0.313 -5.103 2.989 1.00 91.38 377 ILE A CA 1
ATOM 3088 C C . ILE A 1 377 ? 0.353 -4.885 4.352 1.00 91.38 377 ILE A C 1
ATOM 3090 O O . ILE A 1 377 ? -0.211 -4.210 5.216 1.00 91.38 377 ILE A O 1
ATOM 3094 N N . VAL A 1 378 ? 1.555 -5.434 4.552 1.00 93.88 378 VAL A N 1
ATOM 3095 C CA . VAL A 1 378 ? 2.323 -5.224 5.788 1.00 93.88 378 VAL A CA 1
ATOM 3096 C C . VAL A 1 378 ? 2.658 -3.745 5.964 1.00 93.88 378 VAL A C 1
ATOM 3098 O O . VAL A 1 378 ? 2.386 -3.197 7.026 1.00 93.88 378 VAL A O 1
ATOM 3101 N N . ASN A 1 379 ? 3.155 -3.081 4.920 1.00 90.75 379 ASN A N 1
ATOM 3102 C CA . ASN A 1 379 ? 3.482 -1.655 4.948 1.00 90.75 379 ASN A CA 1
ATOM 3103 C C . ASN A 1 379 ? 2.265 -0.789 5.273 1.00 90.75 379 ASN A C 1
ATOM 3105 O O . ASN A 1 379 ? 2.373 0.144 6.065 1.00 90.75 379 ASN A O 1
ATOM 3109 N N . LEU A 1 380 ? 1.106 -1.103 4.686 1.00 91.62 380 LEU A N 1
ATOM 3110 C CA . LEU A 1 380 ? -0.145 -0.412 4.985 1.00 91.62 380 LEU A CA 1
ATOM 3111 C C . LEU A 1 380 ? -0.489 -0.527 6.472 1.00 91.62 380 LEU A C 1
ATOM 3113 O O . LEU A 1 380 ? -0.710 0.484 7.132 1.00 91.62 380 LEU A O 1
ATOM 3117 N N . LYS A 1 381 ? -0.444 -1.746 7.016 1.00 91.25 381 LYS A N 1
ATOM 3118 C CA . LYS A 1 381 ? -0.705 -1.984 8.437 1.00 91.25 381 LYS A CA 1
ATOM 3119 C C . LYS A 1 381 ? 0.290 -1.244 9.333 1.00 91.25 381 LYS A C 1
ATOM 3121 O O . LYS A 1 381 ? -0.114 -0.593 10.290 1.00 91.25 381 LYS A O 1
ATOM 3126 N N . THR A 1 382 ? 1.580 -1.318 9.018 1.00 91.00 382 THR A N 1
ATOM 3127 C CA . THR A 1 382 ? 2.624 -0.607 9.764 1.00 91.00 382 THR A CA 1
ATOM 3128 C C . THR A 1 382 ? 2.389 0.901 9.739 1.00 91.00 382 THR A C 1
ATOM 3130 O O . THR A 1 382 ? 2.505 1.551 10.773 1.00 91.00 382 THR A O 1
ATOM 3133 N N . ARG A 1 383 ? 1.991 1.462 8.594 1.00 89.00 383 ARG A N 1
ATOM 3134 C CA . ARG A 1 383 ? 1.680 2.888 8.451 1.00 89.00 383 ARG A CA 1
ATOM 3135 C C . ARG A 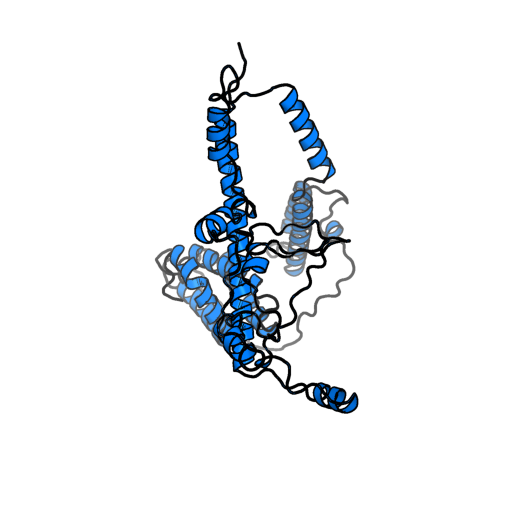1 383 ? 0.470 3.303 9.291 1.00 89.00 383 ARG A C 1
ATOM 3137 O O . ARG A 1 383 ? 0.490 4.385 9.882 1.00 89.00 383 ARG A O 1
ATOM 3144 N N . ASP A 1 384 ? -0.562 2.468 9.356 1.00 89.62 384 ASP A N 1
ATOM 3145 C CA . ASP A 1 384 ? -1.737 2.702 10.201 1.00 89.62 384 ASP A CA 1
ATOM 3146 C C . ASP A 1 384 ? -1.364 2.668 11.692 1.00 89.62 384 ASP A C 1
ATOM 3148 O O . ASP A 1 384 ? -1.723 3.579 12.444 1.00 89.62 384 ASP A O 1
ATOM 3152 N N . ASP A 1 385 ? -0.573 1.672 12.103 1.00 91.31 385 ASP A N 1
ATOM 3153 C CA . ASP A 1 385 ? -0.065 1.538 13.472 1.00 91.31 385 ASP A CA 1
ATOM 3154 C C . ASP A 1 385 ? 0.809 2.747 13.866 1.00 91.31 385 ASP A C 1
ATOM 3156 O O . ASP A 1 385 ? 0.633 3.329 14.939 1.00 91.31 385 ASP A O 1
ATOM 3160 N N . GLU A 1 386 ? 1.723 3.179 12.993 1.00 90.00 386 GLU A N 1
ATOM 3161 C CA . GLU A 1 386 ? 2.553 4.370 13.203 1.00 90.00 386 GLU A CA 1
ATOM 3162 C C . GLU A 1 386 ? 1.714 5.650 13.292 1.00 90.00 386 GLU A C 1
ATOM 3164 O O . GLU A 1 386 ? 1.954 6.491 14.163 1.00 90.00 386 GLU A O 1
ATOM 3169 N N . SER A 1 387 ? 0.713 5.796 12.419 1.00 88.19 387 SER A N 1
ATOM 3170 C CA . SER A 1 387 ? -0.214 6.932 12.433 1.00 88.19 387 SER A CA 1
ATOM 3171 C C . SER A 1 387 ? -0.973 6.994 13.757 1.00 88.19 387 SER A C 1
ATOM 3173 O O . SER A 1 387 ? -1.074 8.063 14.361 1.00 88.19 387 SER A O 1
ATOM 3175 N N . PHE A 1 388 ? -1.440 5.846 14.256 1.00 88.06 388 PHE A N 1
ATOM 3176 C CA . PHE A 1 388 ? -2.105 5.741 15.550 1.00 88.06 388 PHE A CA 1
ATOM 3177 C C . PHE A 1 388 ? -1.173 6.096 16.717 1.00 88.06 388 PHE A C 1
ATOM 3179 O O . PHE A 1 388 ? -1.528 6.908 17.575 1.00 88.06 388 PHE A O 1
ATOM 3186 N N . GLN A 1 389 ? 0.045 5.549 16.738 1.00 88.94 389 GLN A N 1
ATOM 3187 C CA . GLN A 1 389 ? 1.034 5.847 17.780 1.00 88.94 389 GLN A CA 1
ATOM 3188 C C . GLN A 1 389 ? 1.428 7.328 17.800 1.00 88.94 389 GLN A C 1
ATOM 3190 O O . GLN A 1 389 ? 1.526 7.935 18.872 1.00 88.94 389 GLN A O 1
ATOM 3195 N N . LYS A 1 390 ? 1.641 7.940 16.626 1.00 86.69 390 LYS A N 1
ATOM 3196 C CA . LYS A 1 390 ? 1.941 9.375 16.535 1.00 86.69 390 LYS A CA 1
ATOM 3197 C C . LYS A 1 390 ? 0.747 10.224 16.942 1.00 86.69 390 LYS A C 1
ATOM 3199 O O . LYS A 1 390 ? 0.950 11.195 17.668 1.00 86.69 390 LYS A O 1
ATOM 3204 N N . TYR A 1 391 ? -0.469 9.857 16.540 1.00 85.00 391 TYR A N 1
ATOM 3205 C CA . TYR A 1 391 ? -1.684 10.533 16.989 1.00 85.00 391 TYR A CA 1
ATOM 3206 C C . TYR A 1 391 ? -1.777 10.540 18.517 1.00 85.00 391 TYR A C 1
ATOM 3208 O O . TYR A 1 391 ? -1.895 11.613 19.101 1.00 85.00 391 TYR A O 1
ATOM 3216 N N . ASP A 1 392 ? -1.632 9.386 19.174 1.00 84.06 392 ASP A N 1
ATOM 3217 C CA . ASP A 1 392 ? -1.686 9.284 20.639 1.00 84.06 392 ASP A CA 1
ATOM 3218 C C . ASP A 1 392 ? -0.577 10.116 21.310 1.00 84.06 392 ASP A C 1
ATOM 3220 O O . ASP A 1 392 ? -0.817 10.867 22.260 1.00 84.06 392 ASP A O 1
ATOM 3224 N N . LYS A 1 393 ? 0.647 10.071 20.766 1.00 84.25 393 LYS A N 1
ATOM 3225 C CA . LYS A 1 393 ? 1.772 10.891 21.240 1.00 84.25 393 LYS A CA 1
ATOM 3226 C C . LYS A 1 393 ? 1.486 12.391 21.123 1.00 84.25 393 LYS A C 1
ATOM 3228 O O . LYS A 1 393 ? 1.712 13.125 22.085 1.00 84.25 393 LYS A O 1
ATOM 3233 N N . ILE A 1 394 ? 1.013 12.859 19.967 1.00 78.25 394 ILE A N 1
ATOM 3234 C CA . ILE A 1 394 ? 0.683 14.273 19.739 1.00 78.25 394 ILE A CA 1
ATOM 3235 C C . ILE A 1 394 ? -0.490 14.676 20.625 1.00 78.25 394 ILE A C 1
ATOM 3237 O O . ILE A 1 394 ? -0.421 15.709 21.281 1.00 78.25 394 ILE A O 1
ATOM 3241 N N . HIS A 1 395 ? -1.529 13.849 20.714 1.00 78.31 395 HIS A N 1
ATOM 3242 C CA . HIS A 1 395 ? -2.691 14.107 21.552 1.00 78.31 395 HIS A CA 1
ATOM 3243 C C . HIS A 1 395 ? -2.275 14.318 23.014 1.00 78.31 395 HIS A C 1
ATOM 3245 O O . HIS A 1 395 ? -2.630 15.333 23.607 1.00 78.31 395 HIS A O 1
ATOM 3251 N N . LYS A 1 396 ? -1.392 13.471 23.562 1.00 77.75 396 LYS A N 1
ATOM 3252 C CA . LYS A 1 396 ? -0.798 13.669 24.902 1.00 77.75 396 LYS A CA 1
ATOM 3253 C C . LYS A 1 396 ? -0.039 14.994 25.048 1.00 77.75 396 LYS A C 1
ATOM 3255 O O . LYS A 1 396 ? -0.082 15.614 26.113 1.00 77.75 396 LYS A O 1
ATOM 3260 N N . LEU A 1 397 ? 0.655 15.444 23.999 1.00 75.12 397 LEU A N 1
ATOM 3261 C CA . LEU A 1 397 ? 1.366 16.731 23.978 1.00 75.12 397 LEU A CA 1
ATOM 3262 C C . LEU A 1 397 ? 0.426 17.943 23.882 1.00 75.12 397 LEU A C 1
ATOM 3264 O O . LEU A 1 397 ? 0.834 19.041 24.262 1.00 75.12 397 LEU A O 1
ATOM 3268 N N . MET A 1 398 ? -0.802 17.747 23.397 1.00 72.31 398 MET A N 1
ATOM 3269 C CA . MET A 1 398 ? -1.824 18.785 23.226 1.00 72.31 398 MET A CA 1
ATOM 3270 C C . MET A 1 398 ? -2.685 18.991 24.484 1.00 72.31 398 MET A C 1
ATOM 3272 O O . MET A 1 398 ? -3.349 20.012 24.588 1.00 72.31 398 MET A O 1
ATOM 3276 N N . LEU A 1 399 ? -2.668 18.072 25.459 1.00 69.19 399 LEU A N 1
ATOM 3277 C CA . LEU A 1 399 ? -3.476 18.156 26.687 1.00 69.19 399 LEU A CA 1
ATOM 3278 C C . LEU A 1 399 ? -2.947 19.201 27.694 1.00 69.19 399 LEU A C 1
ATOM 3280 O O . LEU A 1 399 ? -2.376 18.836 28.724 1.00 69.19 399 LEU A O 1
ATOM 3284 N N . ASP A 1 400 ? -3.135 20.489 27.406 1.00 58.28 400 ASP A N 1
ATOM 3285 C CA . ASP A 1 400 ? -3.386 21.522 28.423 1.00 58.28 400 ASP A CA 1
ATOM 3286 C C . ASP A 1 400 ? -4.875 21.899 28.316 1.00 58.28 400 ASP A C 1
ATOM 3288 O O . ASP A 1 400 ? -5.304 22.499 27.331 1.00 58.28 400 ASP A O 1
ATOM 3292 N N . ASN A 1 401 ? -5.675 21.549 29.331 1.00 49.03 401 ASN A N 1
ATOM 3293 C CA . ASN A 1 401 ? -6.950 22.225 29.543 1.00 49.03 401 ASN A CA 1
ATOM 3294 C C . ASN A 1 401 ? -6.622 23.631 30.040 1.00 49.03 401 ASN A C 1
ATOM 3296 O O . ASN A 1 401 ? -6.065 23.796 31.127 1.00 49.03 401 ASN A O 1
ATOM 3300 N N . VAL A 1 402 ? -7.007 24.631 29.254 1.00 48.28 402 VAL A N 1
ATOM 3301 C CA . VAL A 1 402 ? -7.155 26.023 29.685 1.00 48.28 402 VAL A CA 1
ATOM 3302 C C . VAL A 1 402 ? -8.319 26.083 30.689 1.00 48.28 402 VAL A C 1
ATOM 3304 O O . VAL A 1 402 ? -9.395 26.584 30.400 1.00 48.28 402 VAL A O 1
ATOM 3307 N N . TYR A 1 403 ? -8.126 25.498 31.871 1.00 42.44 403 TYR A N 1
ATOM 3308 C CA . TYR A 1 403 ? -8.784 25.947 33.091 1.00 42.44 403 TYR A CA 1
ATOM 3309 C C . TYR A 1 403 ? -7.742 26.744 33.872 1.00 42.44 403 TYR A C 1
ATOM 3311 O O . TYR A 1 403 ? -7.134 26.271 34.835 1.00 42.44 403 TYR A O 1
ATOM 3319 N N . ARG A 1 404 ? -7.504 27.957 33.379 1.00 37.69 404 ARG A N 1
ATOM 3320 C CA . ARG A 1 404 ? -7.205 29.116 34.208 1.00 37.69 404 ARG A CA 1
ATOM 3321 C C . ARG A 1 404 ? -8.184 30.207 33.839 1.00 37.69 404 ARG A C 1
ATOM 3323 O O . ARG A 1 404 ? -8.346 30.421 32.619 1.00 37.69 404 ARG A O 1
#

Secondary structure (DSSP, 8-state):
-TT--SHHHHHHHHHHHHHHHHTS-HHHHHHHHHHHHHHHHHS-TTSSSTTT-HHHHHHHHHHHHHHHHTTTTTS-HHHHHHHHHHHHHHHHHHHH--TT---PPPPPPP-----------------HHHHTT--TT--HHHHHHHHHHHHHHH-TTSTT--HHHHHHHHHHHHHHHHHHHHHHT---HHHHHHHHHHHHHHHHHS----TTS-SS--HHHHHHHHHHHSPP-GGGG-SHHHHHHT-----S----TT--TTTHHHHHHHHSPPPTT-S---PPPPPP--S-TT---TT--S-S---EE-SS-EE--HHHHHH---S--TTTS-S---SSHHHHHHHHH--PPPPHHHHHHHHHHHHHHHHHHHHHHHHHHHHHHHHHHHHHHHHHHH------

Sequence (404 aa):
MGNINSQEAVYREKRNALKKLYNMDRGQLDQLLQRIQHERGTQPANQGNILTNIDLQRLLINELRNYQSTLLGRVPTGEYNKVDNFLTQMSRDINSFHPGTQRAPPPAPAPTPTPVLPQKPKSSSKDPRKFLQLPVNFTKQQLKDNYRKLALKYHPDRNGGSDELFDQLTIHYTTLMEELLLKDQGKQFNELRTDSSAYLERQERTPVQNKKLKGNFNLNQFNELYTQNRMTRPEDGGYNDWFTNNSNTSEEPIRDMTLNDGNFNAKFESSVPVPEQELIVYKNPEELFSGATDCEILGQTEIKNYSGETKSIKYTDLREAHTKTRLVDPSMMRKVNPRDLNEAKAQRSRIEDYSENEWRELEKHRIQKEQDENTRIVNLKTRDDESFQKYDKIHKLMLDNVYR

pLDDT: mean 77.13, std 15.37, range [27.3, 94.19]

Radius of gyration: 33.32 Å; chains: 1; bounding box: 78×89×80 Å

Foldseek 3Di:
DFPAFDLVSLVVCLVVVLVVLLVDDLVRLVVVLVQLVVQCVPDQAPDTDPSRDLVSLVSNLVSNVVVLVVCVVVDPPVSSVSSVVSSVVSNVVSVPDDPDDDDDDDDDDDDDDDDDDPDPDPDPDDQLCVLLVHDPDHDPVSLVVSLVVVCVVQPPPDDNHDPVSNVSSVVSSVVVVVVVVVVVVDPPPVNVVVVVVVVVVVCVVFPFDFPQCPDDDDPVSVVVVCVVLDDDDLANPDCPVVCVVPPPPDPDDDDDPVDDPVCPVVVCCVVQDDPPPPQPPPDDDDDDPPDPPPDDQALDHHDPWPWDDDPVDGDGGPVCVVNPPDDDDPVRPDPDDPPDPVSVVVVVVDDDDDDPVVVVVVVVVVVVVVVVVVNSVVSNVVSVVSNVVSVVVRVVSRPDDPPD